Protein AF-0000000067715912 (afdb_homodimer)

Foldseek 3Di:
DKWADAAFLWIWDDDVQAIEIFFQAPLHDDDCPSYAYEFFFQDRSRDDLVNDDEPHAYEYAPRNCVVHPYHYHHDDAQDWDDGVVKIKHKHDFWAADLDPVDDIGTGIWIQIPQAEIRGGRDQDQDAAHQEYEAEDDDSRDHLVRVLVRCQRHNYQEYEYGNCNVDDPVSLVVSVVSVCVSCVVSNHHYDHHDHGDMDDD/DKWADAAFLWIWDDDVQAIEIFFQAPLHDDDCPSYAYEFFFQDRSRDDLVNDDEPHAYEYAPRNCVVHPYHYHHDDAQDWDDGVVKIKGKHDFWAADLDPVDDIGTGIWIQIPQAEIRGGRDQDQDAAHQEYEAEDDDSRDHLVRVLVNCQRHNYQEYEYGNCNVDDPVSLVVSVVSVCVSCVVSNHHYDHHDHGDMDDD

Sequence (400 aa):
MKITRHIHACVEISQGNDRIIIDPGTFGAPDLCGATILVTHNHADHVDPELLKPGMTIYAPRSVAHSIPVECHIVEHGRNFTVGSLSVEVLGSEHAMLTHSMPIAENVGYLINGRVLHPGDTFQPIKDVELALVPVNGPWVKMLDVEGYLKKFPPKRFIGIHDGIVNDRGLAINKKFLTHLGETYGSEYSPLEEGESLEIMKITRHIHACVEISQGNDRIIIDPGTFGAPDLCGATILVTHNHADHVDPELLKPGMTIYAPRSVAH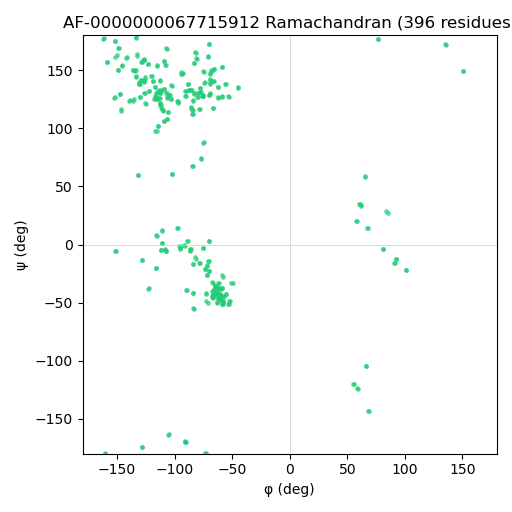SIPVECHIVEHGRNFTVGSLSVEVLGSEHAMLTHSMPIAENVGYLINGRVLHPGDTFQPIKDVELALVPVNGPWVKMLDVEGYLKKFPPKRFIGIHDGIVNDRGLAINKKFLTHLGETYGSEYSPLEEGESLEI

pLDDT: mean 98.17, std 1.0, range [90.75, 98.94]

Structure (mmCIF, N/CA/C/O backbone):
data_AF-0000000067715912-model_v1
#
loop_
_entity.id
_entity.type
_entity.pdbx_description
1 polymer 'Predicted Zn-dependent hydrolases of the beta-lactamase fold'
#
loop_
_atom_site.group_PDB
_atom_site.id
_atom_site.type_symbol
_atom_site.label_atom_id
_atom_site.label_alt_id
_atom_site.label_comp_id
_atom_site.label_asym_id
_atom_site.label_entity_id
_atom_site.label_seq_id
_atom_site.pdbx_PDB_ins_code
_atom_site.Cartn_x
_atom_site.Cartn_y
_atom_site.Cartn_z
_atom_site.occupancy
_atom_site.B_iso_or_equiv
_atom_site.auth_seq_id
_atom_site.auth_comp_id
_atom_site.auth_asym_id
_atom_site.auth_atom_id
_atom_site.pdbx_PDB_model_num
ATOM 1 N N . MET A 1 1 ? -13.578 -28.453 -6.496 1 97.31 1 MET A N 1
ATOM 2 C CA . MET A 1 1 ? -12.234 -27.906 -6.309 1 97.31 1 MET A CA 1
ATOM 3 C C . MET A 1 1 ? -12.188 -26.984 -5.094 1 97.31 1 MET A C 1
ATOM 5 O O . MET A 1 1 ? -13.102 -26.188 -4.867 1 97.31 1 MET A O 1
ATOM 9 N N . LYS A 1 2 ? -11.219 -27.172 -4.172 1 98.38 2 LYS A N 1
ATOM 10 C CA . LYS A 1 2 ? -11.086 -26.406 -2.934 1 98.38 2 LYS A CA 1
ATOM 11 C C . LYS A 1 2 ? -9.906 -25.453 -3.008 1 98.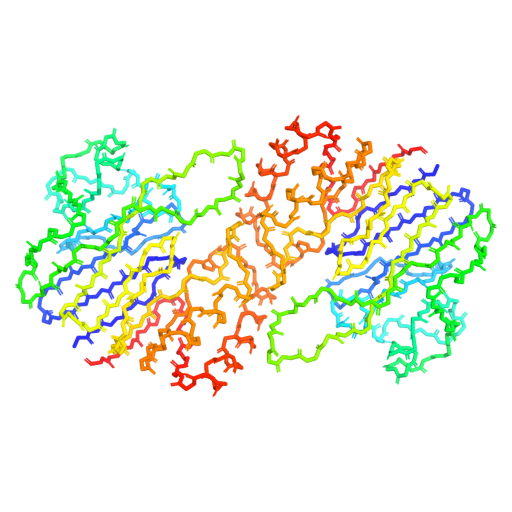38 2 LYS A C 1
ATOM 13 O O . LYS A 1 2 ? -8.805 -25.844 -3.398 1 98.38 2 LYS A O 1
ATOM 18 N N . ILE A 1 3 ? -10.18 -24.172 -2.646 1 98.75 3 ILE A N 1
ATOM 19 C CA . ILE A 1 3 ? -9.141 -23.156 -2.6 1 98.75 3 ILE A CA 1
ATOM 20 C C . ILE A 1 3 ? -8.906 -22.719 -1.151 1 98.75 3 ILE A C 1
ATOM 22 O O . ILE A 1 3 ? -9.836 -22.312 -0.457 1 98.75 3 ILE A O 1
ATOM 26 N N . THR A 1 4 ? -7.742 -22.859 -0.698 1 98.75 4 THR A N 1
ATOM 27 C CA . THR A 1 4 ? -7.367 -22.406 0.642 1 98.75 4 THR A CA 1
ATOM 28 C C . THR A 1 4 ? -6.383 -21.25 0.574 1 98.75 4 THR A C 1
ATOM 30 O O . THR A 1 4 ? -5.363 -21.328 -0.111 1 98.75 4 THR A O 1
ATOM 33 N N . ARG A 1 5 ? -6.738 -20.219 1.226 1 98.62 5 ARG A N 1
ATOM 34 C CA . ARG A 1 5 ? -5.836 -19.078 1.305 1 98.62 5 ARG A CA 1
ATOM 35 C C . ARG A 1 5 ? -4.82 -19.25 2.428 1 98.62 5 ARG A C 1
ATOM 37 O O . ARG A 1 5 ? -5.195 -19.516 3.576 1 98.62 5 ARG A O 1
ATOM 44 N N . HIS A 1 6 ? -3.604 -19.188 2.129 1 98.44 6 HIS A N 1
ATOM 45 C CA . HIS A 1 6 ? -2.537 -19.125 3.121 1 98.44 6 HIS A CA 1
ATOM 46 C C . HIS A 1 6 ? -1.952 -17.719 3.211 1 98.44 6 HIS A C 1
ATOM 48 O O . HIS A 1 6 ? -2.602 -16.75 2.824 1 98.44 6 HIS A O 1
ATOM 54 N N . ILE A 1 7 ? -0.869 -17.531 3.734 1 97.88 7 ILE A N 1
ATOM 55 C CA . ILE A 1 7 ? -0.374 -16.203 4.039 1 97.88 7 ILE A CA 1
ATOM 56 C C . ILE A 1 7 ? 0.079 -15.508 2.756 1 97.88 7 ILE A C 1
ATOM 58 O O . ILE A 1 7 ? 0.69 -16.141 1.889 1 97.88 7 ILE A O 1
ATOM 62 N N . HIS A 1 8 ? -0.244 -14.203 2.662 1 98.25 8 HIS A N 1
ATOM 63 C CA . HIS A 1 8 ? 0.285 -13.312 1.64 1 98.25 8 HIS A CA 1
ATOM 64 C C . HIS A 1 8 ? -0.204 -13.711 0.252 1 98.25 8 HIS A C 1
ATOM 66 O O . HIS A 1 8 ? -1.39 -13.57 -0.057 1 98.25 8 HIS A O 1
ATOM 72 N N . ALA A 1 9 ? 0.57 -14.32 -0.59 1 98.62 9 ALA A N 1
ATOM 73 C CA . ALA A 1 9 ? 0.165 -14.695 -1.942 1 98.62 9 ALA A CA 1
ATOM 74 C C . ALA A 1 9 ? 0.051 -16.219 -2.08 1 98.62 9 ALA A C 1
ATOM 76 O O . ALA A 1 9 ? -0.262 -16.719 -3.158 1 98.62 9 ALA A O 1
ATOM 77 N N . CYS A 1 10 ? 0.305 -16.922 -0.983 1 98.94 10 CYS A N 1
ATOM 78 C CA . CYS A 1 10 ? 0.326 -18.375 -1.018 1 98.94 10 CYS A CA 1
ATOM 79 C C . CYS A 1 10 ? -1.088 -18.938 -0.965 1 98.94 10 CYS A C 1
ATOM 81 O O . CYS A 1 10 ? -1.855 -18.625 -0.055 1 98.94 10 CYS A O 1
ATOM 83 N N . VAL A 1 11 ? -1.419 -19.781 -1.911 1 98.88 11 VAL A N 1
ATOM 84 C CA . VAL A 1 11 ? -2.732 -20.422 -1.975 1 98.88 11 VAL A CA 1
ATOM 85 C C . VAL A 1 11 ? -2.574 -21.906 -2.301 1 98.88 11 VAL A C 1
ATOM 87 O O . VAL A 1 11 ? -1.609 -22.297 -2.957 1 98.88 11 VAL A O 1
ATOM 90 N N . GLU A 1 12 ? -3.51 -22.672 -1.814 1 98.81 12 GLU A N 1
ATOM 91 C CA . GLU A 1 12 ? -3.59 -24.109 -2.088 1 98.81 12 GLU A CA 1
ATOM 92 C C . GLU A 1 12 ? -4.863 -24.453 -2.854 1 98.81 12 GLU A C 1
ATOM 94 O O . GLU A 1 12 ? -5.949 -23.984 -2.508 1 98.81 12 GLU A O 1
ATOM 99 N N . ILE A 1 13 ? -4.668 -25.125 -3.918 1 98.81 13 ILE A N 1
ATOM 100 C CA . ILE A 1 13 ? -5.785 -25.625 -4.719 1 98.81 13 ILE A CA 1
ATOM 101 C C . ILE A 1 13 ? -5.793 -27.156 -4.711 1 98.81 13 ILE A C 1
ATOM 103 O O . ILE A 1 13 ? -4.797 -27.781 -5.078 1 98.81 13 ILE A O 1
ATOM 107 N N . SER A 1 14 ? -6.883 -27.719 -4.355 1 98.12 14 SER A N 1
ATOM 108 C CA . SER A 1 14 ? -6.949 -29.172 -4.281 1 98.12 14 SER A CA 1
ATOM 109 C C . SER A 1 14 ? -8.219 -29.703 -4.945 1 98.12 14 SER A C 1
ATOM 111 O O . SER A 1 14 ? -9.25 -29.031 -4.941 1 98.12 14 SER A O 1
ATOM 113 N N . GLN A 1 15 ? -8.094 -30.781 -5.535 1 97.56 15 GLN A N 1
ATOM 114 C CA . GLN A 1 15 ? -9.164 -31.562 -6.141 1 97.56 15 GLN A CA 1
ATOM 115 C C . GLN A 1 15 ? -8.883 -33.062 -6.047 1 97.56 15 GLN A C 1
ATOM 117 O O . GLN A 1 15 ? -7.945 -33.562 -6.676 1 97.56 15 GLN A O 1
ATOM 122 N N . GLY A 1 16 ? -9.781 -33.844 -5.246 1 95.75 16 GLY A N 1
ATOM 123 C CA . GLY A 1 16 ? -9.438 -35.219 -4.945 1 95.75 16 GLY A CA 1
ATOM 124 C C . GLY A 1 16 ? -8.117 -35.375 -4.215 1 95.75 16 GLY A C 1
ATOM 125 O O . GLY A 1 16 ? -7.91 -34.719 -3.174 1 95.75 16 GLY A O 1
ATOM 126 N N . ASN A 1 17 ? -7.195 -36.156 -4.789 1 95.88 17 ASN A N 1
ATOM 127 C CA . ASN A 1 17 ? -5.895 -36.375 -4.164 1 95.88 17 ASN A CA 1
ATOM 128 C C . ASN A 1 17 ? -4.84 -35.438 -4.715 1 95.88 17 ASN A C 1
ATOM 130 O O . ASN A 1 17 ? -3.697 -35.438 -4.254 1 95.88 17 ASN A O 1
ATOM 134 N N . ASP A 1 18 ? -5.254 -34.625 -5.66 1 97.94 18 ASP A N 1
ATOM 135 C CA . ASP A 1 18 ? -4.316 -33.688 -6.289 1 97.94 18 ASP A CA 1
ATOM 136 C C . ASP A 1 18 ? -4.23 -32.375 -5.508 1 97.94 18 ASP A C 1
ATOM 138 O O . ASP A 1 18 ? -5.25 -31.844 -5.078 1 97.94 18 ASP A O 1
ATOM 142 N N . ARG A 1 19 ? -2.971 -31.953 -5.289 1 97.94 19 ARG A N 1
ATOM 143 C CA . ARG A 1 19 ? -2.717 -30.766 -4.477 1 97.94 19 ARG A CA 1
ATOM 144 C C . ARG A 1 19 ? -1.667 -29.875 -5.129 1 97.94 19 ARG A C 1
ATOM 146 O O . ARG A 1 19 ? -0.572 -30.344 -5.461 1 97.94 19 ARG A O 1
ATOM 153 N N . ILE A 1 20 ? -2.053 -28.625 -5.355 1 98.88 20 ILE A N 1
ATOM 154 C CA . ILE A 1 20 ? -1.137 -27.594 -5.852 1 98.88 20 ILE A CA 1
ATOM 155 C C . ILE A 1 20 ? -0.958 -26.516 -4.797 1 98.88 20 ILE A C 1
ATOM 157 O O . ILE A 1 20 ? -1.929 -26.078 -4.176 1 98.88 20 ILE A O 1
ATOM 161 N N . ILE A 1 21 ? 0.228 -26.125 -4.488 1 98.94 21 ILE A N 1
ATOM 162 C CA . ILE A 1 21 ? 0.523 -24.953 -3.67 1 98.94 21 ILE A CA 1
ATOM 163 C C . ILE A 1 21 ? 1.272 -23.906 -4.504 1 98.94 21 ILE A C 1
ATOM 165 O O . ILE A 1 21 ? 2.279 -24.234 -5.141 1 98.94 21 ILE A O 1
ATOM 169 N N . ILE A 1 22 ? 0.747 -22.719 -4.547 1 98.94 22 ILE A N 1
ATOM 170 C CA . ILE A 1 22 ? 1.332 -21.641 -5.336 1 98.94 22 ILE A CA 1
ATOM 171 C C . ILE A 1 22 ? 2.01 -20.625 -4.406 1 98.94 22 ILE A C 1
ATOM 173 O O . ILE A 1 22 ? 1.408 -20.172 -3.43 1 98.94 22 ILE A O 1
ATOM 177 N N . ASP A 1 23 ? 3.211 -20.328 -4.621 1 98.88 23 ASP A N 1
ATOM 178 C CA . ASP A 1 23 ? 3.977 -19.234 -4.043 1 98.88 23 ASP A CA 1
ATOM 179 C C . ASP A 1 23 ? 4.164 -19.422 -2.541 1 98.88 23 ASP A C 1
ATOM 181 O O . ASP A 1 23 ? 3.834 -18.547 -1.748 1 98.88 23 ASP A O 1
ATOM 185 N N . PRO A 1 24 ? 4.785 -20.531 -2.162 1 98.81 24 PRO A N 1
ATOM 186 C CA . PRO A 1 24 ? 5.191 -20.688 -0.762 1 98.81 24 PRO A CA 1
ATOM 187 C C . PRO A 1 24 ? 6.422 -19.859 -0.413 1 98.81 24 PRO A C 1
ATOM 189 O O . PRO A 1 24 ? 7.539 -20.375 -0.41 1 98.81 24 PRO A O 1
ATOM 192 N N . GLY A 1 25 ? 6.215 -18.625 -0.037 1 98.62 25 GLY A N 1
ATOM 193 C CA . GLY A 1 25 ? 7.277 -17.656 0.197 1 98.62 25 GLY A CA 1
ATOM 194 C C . GLY A 1 25 ? 7.773 -17.656 1.631 1 98.62 25 GLY A C 1
ATOM 195 O O . GLY A 1 25 ? 7.375 -18.5 2.434 1 98.62 25 GLY A O 1
ATOM 196 N N . THR A 1 26 ? 8.586 -16.672 1.962 1 98.5 26 THR A N 1
ATOM 197 C CA . THR A 1 26 ? 9.305 -16.609 3.23 1 98.5 26 THR A CA 1
ATOM 198 C C . THR A 1 26 ? 8.383 -16.141 4.352 1 98.5 26 THR A C 1
ATOM 200 O O . THR A 1 26 ? 8.719 -16.266 5.531 1 98.5 26 THR A O 1
ATOM 203 N N . PHE A 1 27 ? 7.203 -15.555 4.004 1 98.25 27 PHE A N 1
ATOM 204 C CA . PHE A 1 27 ? 6.312 -15.055 5.047 1 98.25 27 PHE A CA 1
ATOM 205 C C . PHE A 1 27 ? 5.621 -16.203 5.762 1 98.25 27 PHE A C 1
ATOM 207 O O . PHE A 1 27 ? 5.074 -16.031 6.855 1 98.25 27 PHE A O 1
ATOM 214 N N . GLY A 1 28 ? 5.562 -17.328 5.113 1 97.12 28 GLY A N 1
ATOM 215 C CA . GLY A 1 28 ? 4.898 -18.516 5.648 1 97.12 28 GLY A CA 1
ATOM 216 C C . GLY A 1 28 ? 4.328 -19.406 4.566 1 97.12 28 GLY A C 1
ATOM 217 O O . GLY A 1 28 ? 3.9 -18.938 3.516 1 97.12 28 GLY A O 1
ATOM 218 N N . ALA A 1 29 ? 4.328 -20.656 4.891 1 97.94 29 ALA A N 1
ATOM 219 C CA . ALA A 1 29 ? 3.811 -21.656 3.971 1 97.94 29 ALA A CA 1
ATOM 220 C C . ALA A 1 29 ? 3.205 -22.844 4.73 1 97.94 29 ALA A C 1
ATOM 222 O O . ALA A 1 29 ? 3.592 -23.109 5.871 1 97.94 29 ALA A O 1
ATOM 223 N N . PRO A 1 30 ? 2.219 -23.438 4.086 1 98.31 30 PRO A N 1
ATOM 224 C CA . PRO A 1 30 ? 1.732 -24.688 4.68 1 98.31 30 PRO A CA 1
ATOM 225 C C . PRO A 1 30 ? 2.707 -25.859 4.496 1 98.31 30 PRO A C 1
ATOM 227 O O . PRO A 1 30 ? 3.82 -25.656 3.998 1 98.31 30 PRO A O 1
ATOM 230 N N . ASP A 1 31 ? 2.25 -27.031 5.031 1 98.12 31 ASP A N 1
ATOM 231 C CA . ASP A 1 31 ? 3.008 -28.234 4.734 1 98.12 31 ASP A CA 1
ATOM 232 C C . ASP A 1 31 ? 3.008 -28.531 3.238 1 98.12 31 ASP A C 1
ATOM 234 O O . ASP A 1 31 ? 1.947 -28.672 2.629 1 98.12 31 ASP A O 1
ATOM 238 N N . LEU A 1 32 ? 4.176 -28.703 2.645 1 98.5 32 LEU A N 1
ATOM 239 C CA . LEU A 1 32 ? 4.312 -28.828 1.197 1 98.5 32 LEU A CA 1
ATOM 240 C C . LEU A 1 32 ? 4.34 -30.281 0.778 1 98.5 32 LEU A C 1
ATOM 242 O O . LEU A 1 32 ? 4.367 -30.594 -0.416 1 98.5 32 LEU A O 1
ATOM 246 N N . CYS A 1 33 ? 4.312 -31.156 1.724 1 96.81 33 CYS A N 1
ATOM 247 C CA . CYS A 1 33 ? 4.469 -32.594 1.435 1 96.81 33 CYS A CA 1
ATOM 248 C C . CYS A 1 33 ? 3.381 -33.062 0.487 1 96.81 33 CYS A C 1
ATOM 250 O O . CYS A 1 33 ? 2.193 -32.875 0.742 1 96.81 33 CYS A O 1
ATOM 252 N N . GLY A 1 34 ? 3.805 -33.719 -0.611 1 96.44 34 GLY A N 1
ATOM 253 C CA . GLY A 1 34 ? 2.871 -34.344 -1.533 1 96.44 34 GLY A CA 1
ATOM 254 C C . GLY A 1 34 ? 2.252 -33.344 -2.514 1 96.44 34 GLY A C 1
ATOM 255 O O . GLY A 1 34 ? 1.511 -33.75 -3.414 1 96.44 34 GLY A O 1
ATOM 256 N N . ALA A 1 35 ? 2.555 -32.125 -2.369 1 98.62 35 ALA A N 1
ATOM 257 C CA . ALA A 1 35 ? 1.97 -31.109 -3.256 1 98.62 35 ALA A CA 1
ATOM 258 C C . ALA A 1 35 ? 2.891 -30.812 -4.438 1 98.62 35 ALA A C 1
ATOM 260 O O . ALA A 1 35 ? 4.113 -30.953 -4.328 1 98.62 35 ALA A O 1
ATOM 261 N N . THR A 1 36 ? 2.299 -30.516 -5.578 1 98.88 36 THR A N 1
ATOM 262 C CA . THR A 1 36 ? 3.029 -29.844 -6.656 1 98.88 36 THR A CA 1
ATOM 263 C C . THR A 1 36 ? 3.145 -28.359 -6.395 1 98.88 36 THR A C 1
ATOM 265 O O . THR A 1 36 ? 2.152 -27.688 -6.07 1 98.88 36 THR A O 1
ATOM 268 N N . ILE A 1 37 ? 4.332 -27.828 -6.508 1 98.88 37 ILE A N 1
ATOM 269 C CA . ILE A 1 37 ? 4.598 -26.438 -6.156 1 98.88 37 ILE A CA 1
ATOM 270 C C . ILE A 1 37 ? 4.715 -25.594 -7.426 1 98.88 37 ILE A C 1
ATOM 272 O O . ILE A 1 37 ? 5.441 -25.953 -8.352 1 98.88 37 ILE A O 1
ATOM 276 N N . LEU A 1 38 ? 3.941 -24.547 -7.523 1 98.94 38 LEU A N 1
ATOM 277 C CA . LEU A 1 38 ? 4.066 -23.547 -8.578 1 98.94 38 LEU A CA 1
ATOM 278 C C . LEU A 1 38 ? 4.594 -22.234 -8.023 1 98.94 38 LEU A C 1
ATOM 280 O O . LEU A 1 38 ? 4.133 -21.766 -6.973 1 98.94 38 LEU A O 1
ATOM 284 N N . VAL A 1 39 ? 5.566 -21.609 -8.68 1 98.94 39 VAL A N 1
ATOM 285 C CA . VAL A 1 39 ? 6.125 -20.328 -8.266 1 98.94 39 VAL A CA 1
ATOM 286 C C . VAL A 1 39 ? 5.969 -19.312 -9.391 1 98.94 39 VAL A C 1
ATOM 288 O O . VAL A 1 39 ? 6.285 -19.594 -10.547 1 98.94 39 VAL A O 1
ATOM 291 N N . THR A 1 40 ? 5.496 -18.172 -9.047 1 98.94 40 THR A N 1
ATOM 292 C CA . THR A 1 40 ? 5.18 -17.156 -10.055 1 98.94 40 THR A CA 1
ATOM 293 C C . THR A 1 40 ? 6.426 -16.359 -10.43 1 98.94 40 THR A C 1
ATOM 295 O O . THR A 1 40 ? 6.613 -16.016 -11.602 1 98.94 40 THR A O 1
ATOM 298 N N . HIS A 1 41 ? 7.242 -16 -9.438 1 98.88 41 HIS A N 1
ATOM 299 C CA . HIS A 1 41 ? 8.453 -15.242 -9.688 1 98.88 41 HIS A CA 1
ATOM 300 C C . HIS A 1 41 ? 9.422 -15.336 -8.516 1 98.88 41 HIS A C 1
ATOM 302 O O . HIS A 1 41 ? 9.094 -15.93 -7.484 1 98.88 41 HIS A O 1
ATOM 308 N N . ASN A 1 42 ? 10.594 -14.75 -8.586 1 98.38 42 ASN A N 1
ATOM 309 C CA . ASN A 1 42 ? 11.695 -15.133 -7.711 1 98.38 42 ASN A CA 1
ATOM 310 C C . ASN A 1 42 ? 11.805 -14.188 -6.512 1 98.38 42 ASN A C 1
ATOM 312 O O . ASN A 1 42 ? 12.805 -14.211 -5.793 1 98.38 42 ASN A O 1
ATOM 316 N N . HIS A 1 43 ? 10.805 -13.344 -6.215 1 98.31 43 HIS A N 1
ATOM 317 C CA . HIS A 1 43 ? 10.852 -12.539 -5 1 98.31 43 HIS A CA 1
ATOM 318 C C . HIS A 1 43 ? 10.695 -13.414 -3.758 1 98.31 43 HIS A C 1
ATOM 320 O O . HIS A 1 43 ? 9.93 -14.375 -3.76 1 98.31 43 HIS A O 1
ATOM 326 N N . ALA A 1 44 ? 11.328 -13.023 -2.703 1 98.12 44 ALA A N 1
ATOM 327 C CA . ALA A 1 44 ? 11.414 -13.82 -1.479 1 98.12 44 ALA A CA 1
ATOM 328 C C . ALA A 1 44 ? 10.031 -14.055 -0.881 1 98.12 44 ALA A C 1
ATOM 330 O O . ALA A 1 44 ? 9.781 -15.102 -0.277 1 98.12 44 ALA A O 1
ATOM 331 N N . ASP A 1 45 ? 9.156 -13.078 -1.053 1 98.56 45 ASP A N 1
ATOM 332 C CA . ASP A 1 45 ? 7.824 -13.234 -0.487 1 98.56 45 ASP A CA 1
ATOM 333 C C . ASP A 1 45 ? 6.988 -14.211 -1.31 1 98.56 45 ASP A C 1
ATOM 335 O O . ASP A 1 45 ? 5.898 -14.609 -0.89 1 98.56 45 ASP A O 1
ATOM 339 N N . HIS A 1 46 ? 7.508 -14.734 -2.428 1 98.81 46 HIS A N 1
ATOM 340 C CA . HIS A 1 46 ? 6.77 -15.672 -3.262 1 98.81 46 HIS A CA 1
ATOM 341 C C . HIS A 1 46 ? 7.457 -17.031 -3.301 1 98.81 46 HIS A C 1
ATOM 343 O O . HIS A 1 46 ? 6.832 -18.047 -3.639 1 98.81 46 HIS A O 1
ATOM 349 N N . VAL A 1 47 ? 8.703 -17.078 -2.984 1 98.75 47 VAL A N 1
ATOM 350 C CA . VAL A 1 47 ? 9.406 -18.359 -2.967 1 98.75 47 VAL A CA 1
ATOM 351 C C . VAL A 1 47 ? 10.477 -18.344 -1.882 1 98.75 47 VAL A C 1
ATOM 353 O O . VAL A 1 47 ? 11.281 -17.406 -1.803 1 98.75 47 VAL A O 1
ATOM 356 N N . ASP A 1 48 ? 10.477 -19.344 -1.062 1 98.56 48 ASP A N 1
ATOM 357 C CA . ASP A 1 48 ? 11.523 -19.578 -0.07 1 98.56 48 ASP A CA 1
ATOM 358 C C . ASP A 1 48 ? 12.375 -20.797 -0.45 1 98.56 48 ASP A C 1
ATOM 360 O O . ASP A 1 48 ? 11.945 -21.938 -0.275 1 98.56 48 ASP A O 1
ATOM 364 N N . PRO A 1 49 ? 13.539 -20.547 -0.886 1 98.19 49 PRO A N 1
ATOM 365 C CA . PRO A 1 49 ? 14.383 -21.656 -1.317 1 98.19 49 PRO A CA 1
ATOM 366 C C . PRO A 1 49 ? 14.609 -22.688 -0.211 1 98.19 49 PRO A C 1
ATOM 368 O O . PRO A 1 49 ? 14.812 -23.875 -0.495 1 98.19 49 PRO A O 1
ATOM 371 N N . GLU A 1 50 ? 14.555 -22.281 0.979 1 97.94 50 GLU A N 1
ATOM 372 C CA . GLU A 1 50 ? 14.859 -23.156 2.1 1 97.94 50 GLU A CA 1
ATOM 373 C C . GLU A 1 50 ? 13.773 -24.219 2.273 1 97.94 50 GLU A C 1
ATOM 375 O O . GLU A 1 50 ? 14.008 -25.266 2.902 1 97.94 50 GLU A O 1
ATOM 380 N N . LEU A 1 51 ? 12.586 -23.969 1.787 1 98.19 51 LEU A N 1
ATOM 381 C CA . LEU A 1 51 ? 11.461 -24.891 1.925 1 98.19 51 LEU A CA 1
ATOM 382 C C . LEU A 1 51 ? 11.5 -25.953 0.839 1 98.19 51 LEU A C 1
ATOM 384 O O . LEU A 1 51 ? 10.805 -26.969 0.93 1 98.19 51 LEU A O 1
ATOM 388 N N . LEU A 1 52 ? 12.242 -25.75 -0.217 1 98.31 52 LEU A N 1
ATOM 389 C CA . LEU A 1 52 ? 12.25 -26.609 -1.388 1 98.31 52 LEU A CA 1
ATOM 390 C C . LEU A 1 52 ? 13.312 -27.703 -1.248 1 98.31 52 LEU A C 1
ATOM 392 O O . LEU A 1 52 ? 14.477 -27.406 -0.977 1 98.31 52 LEU A O 1
ATOM 396 N N . LYS A 1 53 ? 12.867 -28.906 -1.438 1 97.19 53 LYS A N 1
ATOM 397 C CA . LYS A 1 53 ? 13.742 -30.062 -1.24 1 97.19 53 LYS A CA 1
ATOM 398 C C . LYS A 1 53 ? 13.82 -30.922 -2.5 1 97.19 53 LYS A C 1
ATOM 400 O O . LYS A 1 53 ? 12.875 -30.938 -3.299 1 97.19 53 LYS A O 1
ATOM 405 N N . PRO A 1 54 ? 14.953 -31.672 -2.59 1 96.62 54 PRO A N 1
ATOM 406 C CA . PRO A 1 54 ? 15.047 -32.594 -3.717 1 96.62 54 PRO A CA 1
ATOM 407 C C . PRO A 1 54 ? 13.867 -33.562 -3.771 1 96.62 54 PRO A C 1
ATOM 409 O O . PRO A 1 54 ? 13.406 -34.062 -2.732 1 96.62 54 PRO A O 1
ATOM 412 N N . GLY A 1 55 ? 13.375 -33.781 -4.941 1 96.31 55 GLY A N 1
ATOM 413 C CA . GLY A 1 55 ? 12.289 -34.75 -5.109 1 96.31 55 GLY A CA 1
ATOM 414 C C . GLY A 1 55 ? 10.93 -34.062 -5.238 1 96.31 55 GLY A C 1
ATOM 415 O O . GLY A 1 55 ? 9.977 -34.688 -5.727 1 96.31 55 GLY A O 1
ATOM 416 N N . MET A 1 56 ? 10.836 -32.844 -4.762 1 97.94 56 MET A N 1
ATOM 417 C CA . MET A 1 56 ? 9.586 -32.094 -4.926 1 97.94 56 MET A CA 1
ATOM 418 C C . MET A 1 56 ? 9.328 -31.781 -6.395 1 97.94 56 MET A C 1
ATOM 420 O O . MET A 1 56 ? 10.266 -31.531 -7.152 1 97.94 56 MET A O 1
ATOM 424 N N . THR A 1 57 ? 8.078 -31.875 -6.766 1 98.5 57 THR A N 1
ATOM 425 C CA . THR A 1 57 ? 7.688 -31.438 -8.102 1 98.5 57 THR A CA 1
ATOM 426 C C . THR A 1 57 ? 7.418 -29.938 -8.117 1 98.5 57 THR A C 1
ATOM 428 O O . THR A 1 57 ? 6.445 -29.469 -7.527 1 98.5 57 THR A O 1
ATOM 431 N N . ILE A 1 58 ? 8.273 -29.203 -8.805 1 98.75 58 ILE A N 1
ATOM 432 C CA . ILE A 1 58 ? 8.227 -27.75 -8.797 1 98.75 58 ILE A CA 1
ATOM 433 C C . ILE A 1 58 ? 8.156 -27.234 -10.234 1 98.75 58 ILE A C 1
ATOM 435 O O . ILE A 1 58 ? 8.891 -27.703 -11.109 1 98.75 58 ILE A O 1
ATOM 439 N N . TYR A 1 59 ? 7.246 -26.344 -10.547 1 98.94 59 TYR A N 1
ATOM 440 C CA . TYR A 1 59 ? 7.176 -25.578 -11.789 1 98.94 59 TYR A CA 1
ATOM 441 C C . TYR A 1 59 ? 7.434 -24.094 -11.539 1 98.94 59 TYR A C 1
ATOM 443 O O . TYR A 1 59 ? 6.844 -23.5 -10.633 1 98.94 59 TYR A O 1
ATOM 451 N N . ALA A 1 60 ? 8.32 -23.516 -12.305 1 98.81 60 ALA A N 1
ATOM 452 C CA . ALA A 1 60 ? 8.68 -22.125 -12.078 1 98.81 60 ALA A CA 1
ATOM 453 C C . ALA A 1 60 ? 9.297 -21.5 -13.328 1 98.81 60 ALA A C 1
ATOM 455 O O . ALA A 1 60 ? 9.797 -22.219 -14.195 1 98.81 60 ALA A O 1
ATOM 456 N N . PRO A 1 61 ? 9.242 -20.156 -13.445 1 98.81 61 PRO A N 1
ATOM 457 C CA . PRO A 1 61 ? 9.938 -19.516 -14.562 1 98.81 61 PRO A CA 1
ATOM 458 C C . PRO A 1 61 ? 11.461 -19.578 -14.43 1 98.81 61 PRO A C 1
ATOM 460 O O . PRO A 1 61 ? 11.969 -20 -13.383 1 98.81 61 PRO A O 1
ATOM 463 N N . ARG A 1 62 ? 12.07 -19.156 -15.484 1 98.56 62 ARG A N 1
ATOM 464 C CA . ARG A 1 62 ? 13.516 -19.312 -15.609 1 98.56 62 ARG A CA 1
ATOM 465 C C . ARG A 1 62 ? 14.25 -18.578 -14.492 1 98.56 62 ARG A C 1
ATOM 467 O O . ARG A 1 62 ? 15.211 -19.109 -13.922 1 98.56 62 ARG A O 1
ATOM 474 N N . SER A 1 63 ? 13.828 -17.391 -14.164 1 98.25 63 SER A N 1
ATOM 475 C CA . SER A 1 63 ? 14.492 -16.594 -13.133 1 98.25 63 SER A CA 1
ATOM 476 C C . SER A 1 63 ? 14.469 -17.312 -11.789 1 98.25 63 SER A C 1
ATOM 478 O O . SER A 1 63 ? 15.438 -17.25 -11.031 1 98.25 63 SER A O 1
ATOM 480 N N . VAL A 1 64 ? 13.375 -17.984 -11.523 1 98.5 64 VAL A N 1
ATOM 481 C CA . VAL A 1 64 ? 13.258 -18.719 -10.273 1 98.5 64 VAL A CA 1
ATOM 482 C C . VAL A 1 64 ? 14.148 -19.969 -10.328 1 98.5 64 VAL A C 1
ATOM 484 O O . VAL A 1 64 ? 14.891 -20.25 -9.375 1 98.5 64 VAL A O 1
ATOM 487 N N . ALA A 1 65 ? 14.031 -20.703 -11.398 1 98 65 ALA A N 1
ATOM 488 C CA . ALA A 1 65 ? 14.805 -21.938 -11.562 1 98 65 ALA A CA 1
ATOM 489 C C . ALA A 1 65 ? 16.281 -21.688 -11.297 1 98 65 ALA A C 1
ATOM 491 O O . ALA A 1 65 ? 16.969 -22.547 -10.719 1 98 65 ALA A O 1
ATOM 492 N N . HIS A 1 66 ? 16.719 -20.516 -11.633 1 96.62 66 HIS A N 1
ATOM 493 C CA . HIS A 1 66 ? 18.141 -20.188 -11.5 1 96.62 66 HIS A CA 1
ATOM 494 C C . HIS A 1 66 ? 18.469 -19.781 -10.07 1 96.62 66 HIS A C 1
ATOM 496 O O . HIS A 1 66 ? 19.641 -19.719 -9.695 1 96.62 66 HIS A O 1
ATOM 502 N N . SER A 1 67 ? 17.469 -19.578 -9.305 1 95.94 67 SER A N 1
ATOM 503 C CA . SER A 1 67 ? 17.719 -19 -7.984 1 95.94 67 SER A CA 1
ATOM 504 C C . SER A 1 67 ? 17.422 -20.016 -6.875 1 95.94 67 SER A C 1
ATOM 506 O O . SER A 1 67 ? 17.625 -19.719 -5.695 1 95.94 67 SER A O 1
ATOM 508 N N . ILE A 1 68 ? 16.922 -21.188 -7.195 1 97.19 68 ILE A N 1
ATOM 509 C CA . ILE A 1 68 ? 16.578 -22.172 -6.176 1 97.19 68 ILE A CA 1
ATOM 510 C C . ILE A 1 68 ? 17.578 -23.328 -6.227 1 97.19 68 ILE A C 1
ATOM 512 O O . ILE A 1 68 ? 18.172 -23.594 -7.27 1 97.19 68 ILE A O 1
ATOM 516 N N . PRO A 1 69 ? 17.734 -24.109 -5.121 1 95.81 69 PRO A N 1
ATOM 517 C CA . PRO A 1 69 ? 18.781 -25.109 -4.992 1 95.81 69 PRO A CA 1
ATOM 518 C C . PRO A 1 69 ? 18.359 -26.484 -5.523 1 95.81 69 PRO A C 1
ATOM 520 O O . PRO A 1 69 ? 19.078 -27.469 -5.336 1 95.81 69 PRO A O 1
ATOM 523 N N . VAL A 1 70 ? 17.203 -26.609 -6.066 1 97.56 70 VAL A N 1
ATOM 524 C CA . VAL A 1 70 ? 16.672 -27.891 -6.512 1 97.56 70 VAL A CA 1
ATOM 525 C C . VAL A 1 70 ? 16.219 -27.781 -7.969 1 97.56 70 VAL A C 1
ATOM 527 O O . VAL A 1 70 ? 16.016 -26.688 -8.484 1 97.56 70 VAL A O 1
ATOM 530 N N . GLU A 1 71 ? 16.141 -28.938 -8.617 1 96.44 71 GLU A N 1
ATOM 531 C CA . GLU A 1 71 ? 15.648 -28.969 -9.992 1 96.44 71 GLU A CA 1
ATOM 532 C C . GLU A 1 71 ? 14.164 -28.656 -10.055 1 96.44 71 GLU A C 1
ATOM 534 O O . GLU A 1 71 ? 13.406 -29.016 -9.156 1 96.44 71 GLU A O 1
ATOM 539 N N . CYS A 1 72 ? 13.789 -27.922 -11.062 1 97.31 72 CYS A N 1
ATOM 540 C CA . CYS A 1 72 ? 12.375 -27.641 -11.281 1 97.31 72 CYS A CA 1
ATOM 541 C C . CYS A 1 72 ? 12.039 -27.656 -12.766 1 97.31 72 CYS A C 1
ATOM 543 O O . CYS A 1 72 ? 12.938 -27.656 -13.609 1 97.31 72 CYS A O 1
ATOM 545 N N . HIS A 1 73 ? 10.805 -27.797 -13.109 1 98.56 73 HIS A N 1
ATOM 546 C CA . HIS A 1 73 ? 10.305 -27.641 -14.469 1 98.56 73 HIS A CA 1
ATOM 547 C C . HIS A 1 73 ? 10.156 -26.156 -14.836 1 98.56 73 HIS A C 1
ATOM 549 O O . HIS A 1 73 ? 9.336 -25.453 -14.25 1 98.56 73 HIS A O 1
ATOM 555 N N . ILE A 1 74 ? 10.938 -25.75 -15.828 1 98.75 74 ILE A N 1
ATOM 556 C CA . ILE A 1 74 ? 10.867 -24.359 -16.25 1 98.75 74 ILE A CA 1
ATOM 557 C C . ILE A 1 74 ? 9.625 -24.125 -17.109 1 98.75 74 ILE A C 1
ATOM 559 O O . ILE A 1 74 ? 9.352 -24.906 -18.031 1 98.75 74 ILE A O 1
ATOM 563 N N . VAL A 1 75 ? 8.891 -23.109 -16.797 1 98.81 75 VAL A N 1
ATOM 564 C CA . VAL A 1 75 ? 7.684 -22.828 -17.547 1 98.81 75 VAL A CA 1
ATOM 565 C C . VAL A 1 75 ? 7.715 -21.375 -18.047 1 98.81 75 VAL A C 1
ATOM 567 O O . VAL A 1 75 ? 8.438 -20.547 -17.5 1 98.81 75 VAL A O 1
ATOM 570 N N . GLU A 1 76 ? 6.934 -21.078 -19.094 1 98.62 76 GLU A N 1
ATOM 571 C CA . GLU A 1 76 ? 6.758 -19.766 -19.688 1 98.62 76 GLU A CA 1
ATOM 572 C C . GLU A 1 76 ? 5.355 -19.609 -20.266 1 98.62 76 GLU A C 1
ATOM 574 O O . GLU A 1 76 ? 4.602 -20.578 -20.359 1 98.62 76 GLU A O 1
ATOM 579 N N . HIS A 1 77 ? 5.086 -18.406 -20.594 1 98.69 77 HIS A N 1
ATOM 580 C CA . HIS A 1 77 ? 3.779 -18.125 -21.188 1 98.69 77 HIS A CA 1
ATOM 581 C C . HIS A 1 77 ? 3.432 -19.156 -22.25 1 98.69 77 HIS A C 1
ATOM 583 O O . HIS A 1 77 ? 4.266 -19.5 -23.109 1 98.69 77 HIS A O 1
ATOM 589 N N . GLY A 1 78 ? 2.207 -19.609 -22.188 1 98.12 78 GLY A N 1
ATOM 590 C CA . GLY A 1 78 ? 1.71 -20.5 -23.219 1 98.12 78 GLY A CA 1
ATOM 591 C C . GLY A 1 78 ? 1.944 -21.969 -22.906 1 98.12 78 GLY A C 1
ATOM 592 O O . GLY A 1 78 ? 1.364 -22.844 -23.547 1 98.12 78 GLY A O 1
ATOM 593 N N . ARG A 1 79 ? 2.82 -22.25 -21.953 1 97.25 79 ARG A N 1
ATOM 594 C CA . ARG A 1 79 ? 3.031 -23.641 -21.531 1 97.25 79 ARG A CA 1
ATOM 595 C C . ARG A 1 79 ? 1.81 -24.172 -20.797 1 97.25 79 ARG A C 1
ATOM 597 O O . ARG A 1 79 ? 1.255 -23.5 -19.922 1 97.25 79 ARG A O 1
ATOM 604 N N . ASN A 1 80 ? 1.391 -25.344 -21.234 1 97.94 80 ASN A N 1
ATOM 605 C CA . ASN A 1 80 ? 0.31 -26.062 -20.547 1 97.94 80 ASN A CA 1
ATOM 606 C C . ASN A 1 80 ? 0.774 -27.406 -20.016 1 97.94 80 ASN A C 1
ATOM 608 O O . ASN A 1 80 ? 1.546 -28.109 -20.672 1 97.94 80 ASN A O 1
ATOM 612 N N . PHE A 1 81 ? 0.324 -27.781 -18.812 1 98.62 81 PHE A N 1
ATOM 613 C CA . PHE A 1 81 ? 0.621 -29.078 -18.219 1 98.62 81 PHE A CA 1
ATOM 614 C C . PHE A 1 81 ? -0.487 -29.5 -17.266 1 98.62 81 PHE A C 1
ATOM 616 O O . PHE A 1 81 ? -1.459 -28.766 -17.062 1 98.62 81 PHE A O 1
ATOM 623 N N . THR A 1 82 ? -0.367 -30.719 -16.75 1 98.5 82 THR A N 1
ATOM 624 C CA . THR A 1 82 ? -1.385 -31.234 -15.844 1 98.5 82 THR A CA 1
ATOM 625 C C . THR A 1 82 ? -0.756 -31.703 -14.531 1 98.5 82 THR A C 1
ATOM 627 O O . THR A 1 82 ? 0.399 -32.125 -14.508 1 98.5 82 THR A O 1
ATOM 630 N N . VAL A 1 83 ? -1.436 -31.5 -13.469 1 98.25 83 VAL A N 1
ATOM 631 C CA . VAL A 1 83 ? -1.18 -32.094 -12.164 1 98.25 83 VAL A CA 1
ATOM 632 C C . VAL A 1 83 ? -2.352 -32.969 -11.758 1 98.25 83 VAL A C 1
ATOM 634 O O . VAL A 1 83 ? -3.332 -32.5 -11.18 1 98.25 83 VAL A O 1
ATOM 637 N N . GLY A 1 84 ? -2.145 -34.219 -12.016 1 97.62 84 GLY A N 1
ATOM 638 C CA . GLY A 1 84 ? -3.291 -35.094 -11.852 1 97.62 84 GLY A CA 1
ATOM 639 C C . GLY A 1 84 ? -4.496 -34.656 -12.656 1 97.62 84 GLY A C 1
ATOM 640 O O . GLY A 1 84 ? -4.406 -34.5 -13.875 1 97.62 84 GLY A O 1
ATOM 641 N N . SER A 1 85 ? -5.578 -34.375 -12.031 1 97.19 85 SER A N 1
ATOM 642 C CA . SER A 1 85 ? -6.836 -34 -12.672 1 97.19 85 SER A CA 1
ATOM 643 C C . SER A 1 85 ? -6.879 -32.5 -12.938 1 97.19 85 SER A C 1
ATOM 645 O O . SER A 1 85 ? -7.848 -31.984 -13.516 1 97.19 85 SER A O 1
ATOM 647 N N . LEU A 1 86 ? -5.879 -31.75 -12.516 1 98.62 86 LEU A N 1
ATOM 648 C CA . LEU A 1 86 ? -5.859 -30.297 -12.648 1 98.62 86 LEU A CA 1
ATOM 649 C C . LEU A 1 86 ? -5.062 -29.875 -13.875 1 98.62 86 LEU A C 1
ATOM 651 O O . LEU A 1 86 ? -3.895 -30.25 -14.016 1 98.62 86 LEU A O 1
ATOM 655 N N . SER A 1 87 ? -5.73 -29.125 -14.734 1 98.69 87 SER A N 1
ATOM 656 C CA . SER A 1 87 ? -5.027 -28.516 -15.859 1 98.69 87 SER A CA 1
ATOM 657 C C . SER A 1 87 ? -4.461 -27.156 -15.484 1 98.69 87 SER A C 1
ATOM 659 O O . SER A 1 87 ? -5.109 -26.375 -14.781 1 98.69 87 SER A O 1
ATOM 661 N N . VAL A 1 88 ? -3.209 -26.859 -15.922 1 98.88 88 VAL A N 1
ATOM 662 C CA . VAL A 1 88 ? -2.545 -25.594 -15.602 1 98.88 88 VAL A CA 1
ATOM 663 C C . VAL A 1 88 ? -2.096 -24.906 -16.875 1 98.88 88 VAL A C 1
ATOM 665 O O . VAL A 1 88 ? -1.396 -25.5 -17.703 1 98.88 88 VAL A O 1
ATOM 668 N N . GLU A 1 89 ? -2.58 -23.719 -17.062 1 98.81 89 GLU A N 1
ATOM 669 C CA . GLU A 1 89 ? -2.094 -22.844 -18.125 1 98.81 89 GLU A CA 1
ATOM 670 C C . GLU A 1 89 ? -1.203 -21.734 -17.547 1 98.81 89 GLU A C 1
ATOM 672 O O . GLU A 1 89 ? -1.567 -21.078 -16.578 1 98.81 89 GLU A O 1
ATOM 677 N N . VAL A 1 90 ? 0.01 -21.578 -18.125 1 98.88 90 VAL A N 1
ATOM 678 C CA . VAL A 1 90 ? 0.934 -20.531 -17.688 1 98.88 90 VAL A CA 1
ATOM 679 C C . VAL A 1 90 ? 0.692 -19.266 -18.5 1 98.88 90 VAL A C 1
ATOM 681 O O . VAL A 1 90 ? 0.589 -19.312 -19.734 1 98.88 90 VAL A O 1
ATOM 684 N N . LEU A 1 91 ? 0.585 -18.141 -17.797 1 98.56 91 LEU A N 1
ATOM 685 C CA . LEU A 1 91 ? 0.191 -16.891 -18.422 1 98.56 91 LEU A CA 1
ATOM 686 C C . LEU A 1 91 ? 1.206 -15.789 -18.109 1 98.56 91 LEU A C 1
ATOM 688 O O . LEU A 1 91 ? 1.723 -15.703 -17 1 98.56 91 LEU A O 1
ATOM 692 N N . GLY A 1 92 ? 1.475 -14.977 -19.156 1 98.5 92 GLY A N 1
ATOM 693 C CA . GLY A 1 92 ? 2.232 -13.75 -18.938 1 98.5 92 GLY A CA 1
ATOM 694 C C . GLY A 1 92 ? 3.721 -13.992 -18.766 1 98.5 92 GLY A C 1
ATOM 695 O O . GLY A 1 92 ? 4.172 -15.141 -18.797 1 98.5 92 GLY A O 1
ATOM 696 N N . SER A 1 93 ? 4.473 -12.836 -18.625 1 98.69 93 SER A N 1
ATOM 697 C CA . SER A 1 93 ? 5.922 -12.969 -18.531 1 98.69 93 SER A CA 1
ATOM 698 C C . SER A 1 93 ? 6.535 -11.836 -17.719 1 98.69 93 SER A C 1
ATOM 700 O O . SER A 1 93 ? 7.742 -11.836 -17.469 1 98.69 93 SER A O 1
ATOM 702 N N . GLU A 1 94 ? 5.715 -10.883 -17.344 1 98.75 94 GLU A N 1
ATOM 703 C CA . GLU A 1 94 ? 6.316 -9.711 -16.719 1 98.75 94 GLU A CA 1
ATOM 704 C C . GLU A 1 94 ? 5.594 -9.344 -15.414 1 98.75 94 GLU A C 1
ATOM 706 O O . GLU A 1 94 ? 4.367 -9.414 -15.344 1 98.75 94 GLU A O 1
ATOM 711 N N . HIS A 1 95 ? 6.383 -9 -14.422 1 98.75 95 HIS A N 1
ATOM 712 C CA . HIS A 1 95 ? 5.914 -8.352 -13.203 1 98.75 95 HIS A CA 1
ATOM 713 C C . HIS A 1 95 ? 5.371 -6.961 -13.484 1 98.75 95 HIS A C 1
ATOM 715 O O . HIS A 1 95 ? 5.816 -6.293 -14.422 1 98.75 95 HIS A O 1
ATOM 721 N N . ALA A 1 96 ? 4.414 -6.484 -12.68 1 98.69 96 ALA A N 1
ATOM 722 C CA . ALA A 1 96 ? 4.062 -5.066 -12.727 1 98.69 96 ALA A CA 1
ATOM 723 C C . ALA A 1 96 ? 5.273 -4.188 -12.422 1 98.69 96 ALA A C 1
ATOM 725 O O . ALA A 1 96 ? 6.199 -4.617 -11.727 1 98.69 96 ALA A O 1
ATOM 726 N N . MET A 1 97 ? 5.23 -2.977 -12.977 1 98.31 97 MET A N 1
ATOM 727 C CA . MET A 1 97 ? 6.355 -2.068 -12.781 1 98.31 97 MET A CA 1
ATOM 728 C C . MET A 1 97 ? 6.41 -1.576 -11.336 1 98.31 97 MET A C 1
ATOM 730 O O . MET A 1 97 ? 5.41 -1.103 -10.797 1 98.31 97 MET A O 1
ATOM 734 N N . LEU A 1 98 ? 7.559 -1.705 -10.758 1 97.94 98 LEU A N 1
ATOM 735 C CA . LEU A 1 98 ? 7.781 -1.215 -9.398 1 97.94 98 LEU A CA 1
ATOM 736 C C . LEU A 1 98 ? 8.133 0.269 -9.414 1 97.94 98 LEU A C 1
ATOM 738 O O . LEU A 1 98 ? 7.539 1.056 -8.664 1 97.94 98 LEU A O 1
ATOM 742 N N . THR A 1 99 ? 9.07 0.668 -10.109 1 97.81 99 THR A N 1
ATOM 743 C CA . THR A 1 99 ? 9.547 2.02 -10.375 1 97.81 99 THR A CA 1
ATOM 744 C C . THR A 1 99 ? 10.211 2.098 -11.75 1 97.81 99 THR A C 1
ATOM 746 O O . THR A 1 99 ? 10.547 1.069 -12.336 1 97.81 99 THR A O 1
ATOM 749 N N . HIS A 1 100 ? 10.383 3.289 -12.344 1 98 100 HIS A N 1
ATOM 750 C CA . HIS A 1 100 ? 11.039 3.459 -13.633 1 98 100 HIS A CA 1
ATOM 751 C C . HIS A 1 100 ? 12.539 3.225 -13.531 1 98 100 HIS A C 1
ATOM 753 O O . HIS A 1 100 ? 13.211 2.984 -14.539 1 98 100 HIS A O 1
ATOM 759 N 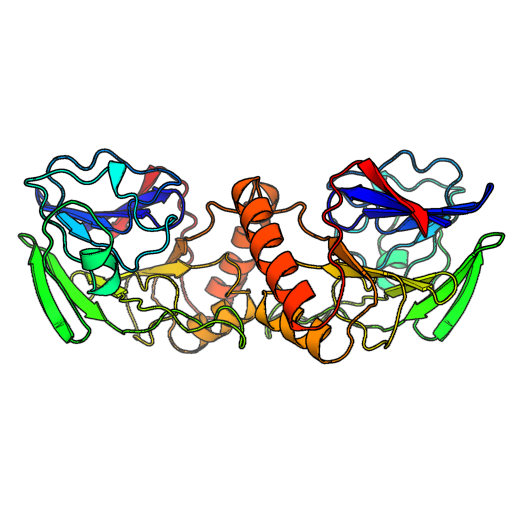N . SER A 1 101 ? 13.047 3.273 -12.336 1 96.12 101 SER A N 1
ATOM 760 C CA . SER A 1 101 ? 14.484 3.174 -12.148 1 96.12 101 SER A CA 1
ATOM 761 C C . SER A 1 101 ? 14.914 1.729 -11.922 1 96.12 101 SER A C 1
ATOM 763 O O . SER A 1 101 ? 16.109 1.446 -11.766 1 96.12 101 SER A O 1
ATOM 765 N N . MET A 1 102 ? 14.016 0.797 -11.906 1 96.44 102 MET A N 1
ATOM 766 C CA . MET A 1 102 ? 14.297 -0.624 -11.727 1 96.44 102 MET A CA 1
ATOM 767 C C . MET A 1 102 ? 13.812 -1.434 -12.922 1 96.44 102 MET A C 1
ATOM 769 O O . MET A 1 102 ? 12.773 -1.117 -13.508 1 96.44 102 MET A O 1
ATOM 773 N N . PRO A 1 103 ? 14.57 -2.484 -13.234 1 97 103 PRO A N 1
ATOM 774 C CA . PRO A 1 103 ? 14.078 -3.35 -14.312 1 97 103 PRO A CA 1
ATOM 775 C C . PRO A 1 103 ? 12.82 -4.117 -13.914 1 97 103 PRO A C 1
ATOM 777 O O . PRO A 1 103 ? 12.594 -4.379 -12.734 1 97 103 PRO A O 1
ATOM 780 N N . ILE A 1 104 ? 12.023 -4.383 -14.875 1 98.38 104 ILE A N 1
ATOM 781 C CA . ILE A 1 104 ? 10.836 -5.199 -14.648 1 98.38 104 ILE A CA 1
ATOM 782 C C . ILE A 1 104 ? 11.234 -6.668 -14.516 1 98.38 104 ILE A C 1
ATOM 784 O O . ILE A 1 104 ? 11.906 -7.211 -15.391 1 98.38 104 ILE A O 1
ATOM 788 N N . ALA A 1 105 ? 10.844 -7.336 -13.508 1 98 105 ALA A N 1
ATOM 789 C CA . ALA A 1 105 ? 11.188 -8.727 -13.242 1 98 105 ALA A CA 1
ATOM 790 C C . ALA A 1 105 ? 10.305 -9.68 -14.047 1 98 105 ALA A C 1
ATOM 792 O O . ALA A 1 105 ? 9.242 -9.281 -14.539 1 98 105 ALA A O 1
ATOM 793 N N . GLU A 1 106 ? 10.82 -10.898 -14.188 1 98.75 106 GLU A N 1
ATOM 794 C CA . GLU A 1 106 ? 10 -11.969 -14.75 1 98.75 106 GLU A CA 1
ATOM 795 C C . GLU A 1 106 ? 8.883 -12.367 -13.789 1 98.75 106 GLU A C 1
ATOM 797 O O . GLU A 1 106 ? 9.109 -12.469 -12.578 1 98.75 106 GLU A O 1
ATOM 802 N N . ASN A 1 107 ? 7.684 -12.609 -14.266 1 98.88 107 ASN A N 1
ATOM 803 C CA . ASN A 1 107 ? 6.5 -13.055 -13.531 1 98.88 107 ASN A CA 1
ATOM 804 C C . ASN A 1 107 ? 5.547 -13.836 -14.43 1 98.88 107 ASN A C 1
ATOM 806 O O . ASN A 1 107 ? 5.188 -13.375 -15.516 1 98.88 107 ASN A O 1
ATOM 810 N N . VAL A 1 108 ? 5.191 -15.008 -14.023 1 98.88 108 VAL A N 1
ATOM 811 C CA . VAL A 1 108 ? 4.125 -15.719 -14.727 1 98.88 108 VAL A CA 1
ATOM 812 C C . VAL A 1 108 ? 2.93 -15.898 -13.797 1 98.88 108 VAL A C 1
ATOM 814 O O . VAL A 1 108 ? 3.074 -15.852 -12.57 1 98.88 108 VAL A O 1
ATOM 817 N N . GLY A 1 109 ? 1.744 -16.016 -14.375 1 98.88 109 GLY A N 1
ATOM 818 C CA . GLY A 1 109 ? 0.537 -16.438 -13.68 1 98.88 109 GLY A CA 1
ATOM 819 C C . GLY A 1 109 ? 0.109 -17.844 -14.023 1 98.88 109 GLY A C 1
ATOM 820 O O . GLY A 1 109 ? 0.671 -18.469 -14.922 1 98.88 109 GLY A O 1
ATOM 821 N N . TYR A 1 110 ? -0.819 -18.375 -13.281 1 98.94 110 TYR A N 1
ATOM 822 C CA . TYR A 1 110 ? -1.337 -19.719 -13.484 1 98.94 110 TYR A CA 1
ATOM 823 C C . TYR A 1 110 ? -2.859 -19.719 -13.523 1 98.94 110 TYR A C 1
ATOM 825 O O . TYR A 1 110 ? -3.51 -19.156 -12.648 1 98.94 110 TYR A O 1
ATOM 833 N N . LEU A 1 111 ? -3.414 -20.281 -14.555 1 98.88 111 LEU A N 1
ATOM 834 C CA . LEU A 1 111 ? -4.844 -20.547 -14.664 1 98.88 111 LEU A CA 1
ATOM 835 C C . LEU A 1 111 ? -5.137 -22.031 -14.484 1 98.88 111 LEU A C 1
ATOM 837 O O . LEU A 1 111 ? -4.719 -22.844 -15.297 1 98.88 111 LEU A O 1
ATOM 841 N N . ILE A 1 112 ? -5.824 -22.344 -13.414 1 98.81 112 ILE A N 1
ATOM 842 C CA . ILE A 1 112 ? -6.086 -23.734 -13.062 1 98.81 112 ILE A CA 1
ATOM 843 C C . ILE A 1 112 ? -7.477 -24.141 -13.547 1 98.81 112 ILE A C 1
ATOM 845 O O . ILE A 1 112 ? -8.469 -23.5 -13.195 1 98.81 112 ILE A O 1
ATOM 849 N N . ASN A 1 113 ? -7.621 -25.156 -14.375 1 98.44 113 ASN A N 1
ATOM 850 C CA . ASN A 1 113 ? -8.852 -25.703 -14.93 1 98.44 113 ASN A CA 1
ATOM 851 C C . ASN A 1 113 ? -9.633 -24.641 -15.703 1 98.44 113 ASN A C 1
ATOM 853 O O . ASN A 1 113 ? -10.859 -24.719 -15.812 1 98.44 113 ASN A O 1
ATOM 857 N N . GLY A 1 114 ? -8.945 -23.594 -16.109 1 98 114 GLY A N 1
ATOM 858 C CA . GLY A 1 114 ? -9.633 -22.484 -16.766 1 98 114 GLY A CA 1
ATOM 859 C C . GLY A 1 114 ? -10.57 -21.734 -15.836 1 98 114 GLY A C 1
ATOM 860 O O . GLY A 1 114 ? -11.414 -20.969 -16.297 1 98 114 GLY A O 1
ATOM 861 N N . ARG A 1 115 ? -10.453 -21.953 -14.508 1 98.31 115 ARG A N 1
ATOM 862 C CA . ARG A 1 115 ? -11.461 -21.453 -13.586 1 98.31 115 ARG A CA 1
ATOM 863 C C . ARG A 1 115 ? -10.836 -20.531 -12.539 1 98.31 115 ARG A C 1
ATOM 865 O O . ARG A 1 115 ? -11.453 -19.562 -12.109 1 98.31 115 ARG A O 1
ATOM 872 N N . VAL A 1 116 ? -9.617 -20.828 -12.047 1 98.75 116 VAL A N 1
ATOM 873 C CA . VAL A 1 116 ? -8.984 -20.109 -10.945 1 98.75 116 VAL A CA 1
ATOM 874 C C . VAL A 1 116 ? -7.699 -19.453 -11.438 1 98.75 116 VAL A C 1
ATOM 876 O O . VAL A 1 116 ? -6.805 -20.125 -11.945 1 98.75 116 VAL A O 1
ATOM 879 N N . LEU A 1 117 ? -7.574 -18.156 -11.25 1 98.88 117 LEU A N 1
ATOM 880 C CA . LEU A 1 117 ? -6.434 -17.406 -11.75 1 98.88 117 LEU A CA 1
ATOM 881 C C . LEU A 1 117 ? -5.566 -16.891 -10.609 1 98.88 117 LEU A C 1
ATOM 883 O O . LEU A 1 117 ? -6.047 -16.188 -9.719 1 98.88 117 LEU A O 1
ATOM 887 N N . HIS A 1 118 ? -4.332 -17.266 -10.562 1 98.94 118 HIS A N 1
ATOM 888 C CA . HIS A 1 118 ? -3.268 -16.641 -9.781 1 98.94 118 HIS A CA 1
ATOM 889 C C . HIS A 1 118 ? -2.316 -15.859 -10.688 1 98.94 118 HIS A C 1
ATOM 891 O O . HIS A 1 118 ? -1.509 -16.453 -11.406 1 98.94 118 HIS A O 1
ATOM 897 N N . PRO A 1 119 ? -2.369 -14.633 -10.625 1 98.88 119 PRO A N 1
ATOM 898 C CA . PRO A 1 119 ? -1.666 -13.844 -11.633 1 98.88 119 PRO A CA 1
ATOM 899 C C . PRO A 1 119 ? -0.208 -13.578 -11.273 1 98.88 119 PRO A C 1
ATOM 901 O O . PRO A 1 119 ? 0.556 -13.07 -12.094 1 98.88 119 PRO A O 1
ATOM 904 N N . GLY A 1 120 ? 0.274 -13.984 -10.031 1 98.75 120 GLY A N 1
ATOM 905 C CA . GLY A 1 120 ? 1.507 -13.414 -9.508 1 98.75 120 GLY A CA 1
ATOM 906 C C . GLY A 1 120 ? 1.375 -11.953 -9.133 1 98.75 120 GLY A C 1
ATOM 907 O O . GLY A 1 120 ? 0.387 -11.555 -8.516 1 98.75 120 GLY A O 1
ATOM 908 N N . ASP A 1 121 ? 2.422 -11.18 -9.375 1 98.81 121 ASP A N 1
ATOM 909 C CA . ASP A 1 121 ? 2.396 -9.766 -9.008 1 98.81 121 ASP A CA 1
ATOM 910 C C . ASP A 1 121 ? 2.148 -8.883 -10.227 1 98.81 121 ASP A C 1
ATOM 912 O O . ASP A 1 121 ? 2.992 -8.062 -10.586 1 98.81 121 ASP A O 1
ATOM 916 N N . THR A 1 122 ? 1.061 -9.07 -10.828 1 98.75 122 THR A N 1
ATOM 917 C CA . THR A 1 122 ? 0.522 -8.305 -11.945 1 98.75 122 THR A CA 1
ATOM 918 C C . THR A 1 122 ? -0.982 -8.523 -12.078 1 98.75 122 THR A C 1
ATOM 920 O O . THR A 1 122 ? -1.596 -9.18 -11.234 1 98.75 122 THR A O 1
ATOM 923 N N . PHE A 1 123 ? -1.626 -7.891 -13.055 1 98.62 123 PHE A N 1
ATOM 924 C CA . PHE A 1 123 ? -3 -8.172 -13.453 1 98.62 123 PHE A CA 1
ATOM 925 C C . PHE A 1 123 ? -3.037 -8.836 -14.828 1 98.62 123 PHE A C 1
ATOM 927 O O . PHE A 1 123 ? -2.588 -8.258 -15.812 1 98.62 123 PHE A O 1
ATOM 934 N N . GLN A 1 124 ? -3.482 -10.062 -14.875 1 97.94 124 GLN A N 1
ATOM 935 C CA . GLN A 1 124 ? -3.633 -10.758 -16.141 1 97.94 124 GLN A CA 1
ATOM 936 C C . GLN A 1 124 ? -4.977 -10.438 -16.797 1 97.94 124 GLN A C 1
ATOM 938 O O . GLN A 1 124 ? -6.02 -10.5 -16.141 1 97.94 124 GLN A O 1
ATOM 943 N N . PRO A 1 125 ? -5 -10.117 -18.078 1 97 125 PRO A N 1
ATOM 944 C CA . PRO A 1 125 ? -6.219 -9.68 -18.766 1 97 125 PRO A CA 1
ATOM 945 C C . PRO A 1 125 ? -7.07 -10.844 -19.266 1 97 125 PRO A C 1
ATOM 947 O O . PRO A 1 125 ? -7.195 -11.047 -20.469 1 97 125 PRO A O 1
ATOM 950 N N . ILE A 1 126 ? -7.617 -11.562 -18.375 1 96.06 126 ILE A N 1
ATOM 951 C CA . ILE A 1 126 ? -8.477 -12.688 -18.719 1 96.06 126 ILE A CA 1
ATOM 952 C C . ILE A 1 126 ? -9.906 -12.391 -18.281 1 96.06 126 ILE A C 1
ATOM 954 O O . ILE A 1 126 ? -10.141 -12.016 -17.125 1 96.06 126 ILE A O 1
ATOM 958 N N . LYS A 1 127 ? -10.812 -12.617 -19.109 1 92.75 127 LYS A N 1
ATOM 959 C CA . LYS A 1 127 ? -12.211 -12.305 -18.812 1 92.75 127 LYS A CA 1
ATOM 960 C C . LYS A 1 127 ? -12.938 -13.516 -18.25 1 92.75 127 LYS A C 1
ATOM 962 O O . LYS A 1 127 ? -12.617 -14.656 -18.594 1 92.75 127 LYS A O 1
ATOM 967 N N . ASP A 1 128 ? -13.883 -13.211 -17.391 1 90.75 128 ASP A N 1
ATOM 968 C CA . ASP A 1 128 ? -14.938 -14.117 -16.953 1 90.75 128 ASP A CA 1
ATOM 969 C C . ASP A 1 128 ? -14.352 -15.344 -16.266 1 90.75 128 ASP A C 1
ATOM 971 O O . ASP A 1 128 ? -14.836 -16.469 -16.453 1 90.75 128 ASP A O 1
ATOM 975 N N . VAL A 1 129 ? -13.258 -15.133 -15.555 1 97.69 129 VAL A N 1
ATOM 976 C CA . VAL A 1 129 ? -12.789 -16.266 -14.758 1 97.69 129 VAL A CA 1
ATOM 977 C C . VAL A 1 129 ? -13.688 -16.438 -13.539 1 97.69 129 VAL A C 1
ATOM 979 O O . VAL A 1 129 ? -14.258 -15.477 -13.031 1 97.69 129 VAL A O 1
ATOM 982 N N . GLU A 1 130 ? -13.82 -17.703 -13.125 1 98.62 130 GLU A N 1
ATOM 983 C CA . GLU A 1 130 ? -14.719 -18 -12.016 1 98.62 130 GLU A CA 1
ATOM 984 C C . GLU A 1 130 ? -14.188 -17.406 -10.711 1 98.62 130 GLU A C 1
ATOM 986 O O . GLU A 1 130 ? -14.945 -16.797 -9.945 1 98.62 130 GLU A O 1
ATOM 991 N N . LEU A 1 131 ? -12.883 -17.562 -10.445 1 98.75 131 LEU A N 1
ATOM 992 C CA . LEU A 1 131 ? -12.242 -17.031 -9.25 1 98.75 131 LEU A CA 1
ATOM 993 C C . LEU A 1 131 ? -10.867 -16.453 -9.586 1 98.75 131 LEU A C 1
ATOM 995 O O . LEU A 1 131 ? -10.023 -17.141 -10.164 1 98.75 131 LEU A O 1
ATOM 999 N N . ALA A 1 132 ? -10.656 -15.195 -9.266 1 98.81 132 ALA A N 1
ATOM 1000 C CA . ALA A 1 132 ? -9.344 -14.578 -9.406 1 98.81 132 ALA A CA 1
ATOM 1001 C C . ALA A 1 132 ? -8.734 -14.258 -8.047 1 98.81 132 ALA A C 1
ATOM 1003 O O . ALA A 1 132 ? -9.43 -13.781 -7.145 1 98.81 132 ALA A O 1
ATOM 1004 N N . LEU A 1 133 ? -7.508 -14.609 -7.859 1 98.81 133 LEU A N 1
ATOM 1005 C CA . LEU A 1 133 ? -6.703 -14.109 -6.75 1 98.81 133 LEU A CA 1
ATOM 1006 C C . LEU A 1 133 ? -6.07 -12.766 -7.102 1 98.81 133 LEU A C 1
ATOM 1008 O O . LEU A 1 133 ? -5.227 -12.688 -8 1 98.81 133 LEU A O 1
ATOM 1012 N N . VAL A 1 134 ? -6.434 -11.711 -6.398 1 98.88 134 VAL A N 1
ATOM 1013 C CA . VAL A 1 134 ? -6.078 -10.352 -6.797 1 98.88 134 VAL A CA 1
ATOM 1014 C C . VAL A 1 134 ? -5.078 -9.766 -5.805 1 98.88 134 VAL A C 1
ATOM 1016 O O . VAL A 1 134 ? -5.387 -9.609 -4.621 1 98.88 134 VAL A O 1
ATOM 1019 N N . PRO A 1 135 ? -3.85 -9.438 -6.254 1 98.88 135 PRO A N 1
ATOM 1020 C CA . PRO A 1 135 ? -2.943 -8.727 -5.348 1 98.88 135 PRO A CA 1
ATOM 1021 C C . PRO A 1 135 ? -3.48 -7.355 -4.93 1 98.88 135 PRO A C 1
ATOM 1023 O O . PRO A 1 135 ? -3.906 -6.57 -5.781 1 98.88 135 PRO A O 1
ATOM 1026 N N . VAL A 1 136 ? -3.383 -7.02 -3.639 1 98.81 136 VAL A N 1
ATOM 1027 C CA . VAL A 1 136 ? -4.105 -5.824 -3.223 1 98.81 136 VAL A CA 1
ATOM 1028 C C . VAL A 1 136 ? -3.162 -4.891 -2.465 1 98.81 136 VAL A C 1
ATOM 1030 O O . VAL A 1 136 ? -3.504 -3.734 -2.199 1 98.81 136 VAL A O 1
ATOM 1033 N N . ASN A 1 137 ? -1.998 -5.363 -2.064 1 98.75 137 ASN A N 1
ATOM 1034 C CA . ASN A 1 137 ? -0.972 -4.531 -1.441 1 98.75 137 ASN A CA 1
ATOM 1035 C C . ASN A 1 137 ? 0.403 -4.785 -2.053 1 98.75 137 ASN A C 1
ATOM 1037 O O . ASN A 1 137 ? 0.631 -5.832 -2.662 1 98.75 137 ASN A O 1
ATOM 1041 N N . GLY A 1 138 ? 1.3 -3.92 -1.858 1 98.38 138 GLY A N 1
ATOM 1042 C CA . GLY A 1 138 ? 2.656 -3.951 -2.379 1 98.38 138 GLY A CA 1
ATOM 1043 C C . GLY A 1 138 ? 3.117 -2.613 -2.926 1 98.38 138 GLY A C 1
ATOM 1044 O O . GLY A 1 138 ? 2.311 -1.699 -3.105 1 98.38 138 GLY A O 1
ATOM 1045 N N . PRO A 1 139 ? 4.391 -2.539 -3.254 1 98.31 139 PRO A N 1
ATOM 1046 C CA . PRO A 1 139 ? 4.922 -1.261 -3.732 1 98.31 139 PRO A CA 1
ATOM 1047 C C . PRO A 1 139 ? 4.406 -0.891 -5.121 1 98.31 139 PRO A C 1
ATOM 1049 O O . PRO A 1 139 ? 4.488 0.272 -5.527 1 98.31 139 PRO A O 1
ATOM 1052 N N . TRP A 1 140 ? 3.826 -1.803 -5.82 1 98.56 140 TRP A N 1
ATOM 1053 C CA . TRP A 1 140 ? 3.51 -1.574 -7.227 1 98.56 140 TRP A CA 1
ATOM 1054 C C . TRP A 1 140 ? 2.01 -1.384 -7.426 1 98.56 140 TRP A C 1
ATOM 1056 O O . TRP A 1 140 ? 1.557 -1.088 -8.531 1 98.56 140 TRP A O 1
ATOM 1066 N N . VAL A 1 141 ? 1.249 -1.546 -6.426 1 98.75 141 VAL A N 1
ATOM 1067 C CA . VAL A 1 141 ? -0.195 -1.594 -6.633 1 98.75 141 VAL A CA 1
ATOM 1068 C C . VAL A 1 141 ? -0.887 -0.629 -5.672 1 98.75 141 VAL A C 1
ATOM 1070 O O . VAL A 1 141 ? -0.439 -0.444 -4.539 1 98.75 141 VAL A O 1
ATOM 1073 N N . LYS A 1 142 ? -1.9 0.066 -6.039 1 98.75 142 LYS A N 1
ATOM 1074 C CA . LYS A 1 142 ? -2.859 0.843 -5.258 1 98.75 142 LYS A CA 1
ATOM 1075 C C . LYS A 1 142 ? -4.289 0.555 -5.703 1 98.75 142 LYS A C 1
ATOM 1077 O O . LYS A 1 142 ? -4.512 -0.213 -6.641 1 98.75 142 LYS A O 1
ATOM 1082 N N . MET A 1 143 ? -5.328 1.127 -5.102 1 98.81 143 MET A N 1
ATOM 1083 C CA . MET A 1 143 ? -6.711 0.718 -5.336 1 98.81 143 MET A CA 1
ATOM 1084 C C . MET A 1 143 ? -7.18 1.148 -6.719 1 98.81 143 MET A C 1
ATOM 1086 O O . MET A 1 143 ? -8.016 0.481 -7.332 1 98.81 143 MET A O 1
ATOM 1090 N N . LEU A 1 144 ? -6.582 2.207 -7.266 1 98.81 144 LEU A N 1
ATOM 1091 C CA . LEU A 1 144 ? -6.918 2.6 -8.633 1 98.81 144 LEU A CA 1
ATOM 1092 C C . LEU A 1 144 ? -6.539 1.505 -9.617 1 98.81 144 LEU A C 1
ATOM 1094 O O . LEU A 1 144 ? -7.223 1.31 -10.625 1 98.81 144 LEU A O 1
ATOM 1098 N N . ASP A 1 145 ? -5.434 0.809 -9.391 1 98.75 145 ASP A N 1
ATOM 1099 C CA . ASP A 1 145 ? -5.027 -0.308 -10.234 1 98.75 145 ASP A CA 1
ATOM 1100 C C . ASP A 1 145 ? -6.008 -1.473 -10.117 1 98.75 145 ASP A C 1
ATOM 1102 O O . ASP A 1 145 ? -6.402 -2.064 -11.125 1 98.75 145 ASP A O 1
ATOM 1106 N N . VAL A 1 146 ? -6.387 -1.817 -8.883 1 98.81 146 VAL A N 1
ATOM 1107 C CA . VAL A 1 146 ? -7.367 -2.871 -8.633 1 98.81 146 VAL A CA 1
ATOM 1108 C C . VAL A 1 146 ? -8.688 -2.521 -9.312 1 98.81 146 VAL A C 1
ATOM 1110 O O . VAL A 1 146 ? -9.305 -3.369 -9.969 1 98.81 146 VAL A O 1
ATOM 1113 N N . GLU A 1 147 ? -9.102 -1.286 -9.188 1 98.88 147 GLU A N 1
ATOM 1114 C CA . GLU A 1 147 ? -10.32 -0.806 -9.828 1 98.88 147 GLU A CA 1
ATOM 1115 C C . GLU A 1 147 ? -10.258 -0.993 -11.344 1 98.88 147 GLU A C 1
ATOM 1117 O O . GLU A 1 147 ? -11.211 -1.477 -11.953 1 98.88 147 GLU A O 1
ATOM 1122 N N . GLY A 1 148 ? -9.117 -0.543 -11.945 1 98.62 148 GLY A N 1
ATOM 1123 C CA . GLY A 1 148 ? -8.945 -0.716 -13.383 1 98.62 148 GLY A CA 1
ATOM 1124 C C . GLY A 1 148 ? -9.094 -2.158 -13.828 1 98.62 148 GLY A C 1
ATOM 1125 O O . GLY A 1 148 ? -9.734 -2.436 -14.844 1 98.62 148 GLY A O 1
ATOM 1126 N N . TYR A 1 149 ? -8.5 -3.049 -13.055 1 98.75 149 TYR A N 1
ATOM 1127 C CA . TYR A 1 149 ? -8.586 -4.477 -13.352 1 98.75 149 TYR A CA 1
ATOM 1128 C C . TYR A 1 149 ? -10.031 -4.961 -13.273 1 98.75 149 TYR A C 1
ATOM 1130 O O . TYR A 1 149 ? -10.531 -5.602 -14.195 1 98.75 149 TYR A O 1
ATOM 1138 N N . LEU A 1 150 ? -10.75 -4.664 -12.188 1 98.25 150 LEU A N 1
ATOM 1139 C CA . LEU A 1 150 ? -12.109 -5.152 -11.977 1 98.25 150 LEU A CA 1
ATOM 1140 C C . LEU A 1 150 ? -13.07 -4.551 -12.992 1 98.25 150 LEU A C 1
ATOM 1142 O O . LEU A 1 150 ? -14.047 -5.199 -13.391 1 98.25 150 LEU A O 1
ATOM 1146 N N . LYS A 1 151 ? -12.82 -3.348 -13.383 1 98.12 151 LYS A N 1
ATOM 1147 C CA . LYS A 1 151 ? -13.656 -2.691 -14.383 1 98.12 151 LYS A CA 1
ATOM 1148 C C . LYS A 1 151 ? -13.531 -3.381 -15.742 1 98.12 151 LYS A C 1
ATOM 1150 O O . LYS A 1 151 ? -14.539 -3.613 -16.422 1 98.12 151 LYS A O 1
ATOM 1155 N N . LYS A 1 152 ? -12.328 -3.746 -16.156 1 98.12 152 LYS A N 1
ATOM 1156 C CA . LYS A 1 152 ? -12.062 -4.246 -17.5 1 98.12 152 LYS A CA 1
ATOM 1157 C C . LYS A 1 152 ? -12.219 -5.762 -17.562 1 98.12 152 LYS A C 1
ATOM 1159 O O . LYS A 1 152 ? -12.672 -6.301 -18.578 1 98.12 152 LYS A O 1
ATOM 1164 N N . PHE A 1 153 ? -11.781 -6.453 -16.516 1 98.12 153 PHE A N 1
ATOM 1165 C CA . PHE A 1 153 ? -11.742 -7.91 -16.5 1 98.12 153 PHE A CA 1
ATOM 1166 C C . PHE A 1 153 ? -12.359 -8.461 -15.227 1 98.12 153 PHE A C 1
ATOM 1168 O O . PHE A 1 153 ? -11.719 -9.203 -14.484 1 98.12 153 PHE A O 1
ATOM 1175 N N . PRO A 1 154 ? -13.609 -8.18 -14.977 1 97.88 154 PRO A N 1
ATOM 1176 C CA . PRO A 1 154 ? -14.242 -8.602 -13.727 1 97.88 154 PRO A CA 1
ATOM 1177 C C . PRO A 1 154 ? -14.383 -10.125 -13.617 1 97.88 154 PRO A C 1
ATOM 1179 O O . PRO A 1 154 ? -15.062 -10.742 -14.445 1 97.88 154 PRO A O 1
ATOM 1182 N N . PRO A 1 155 ? -13.75 -10.734 -12.648 1 98.56 155 PRO A N 1
ATOM 1183 C CA . PRO A 1 155 ? -14.078 -12.133 -12.352 1 98.56 155 PRO A CA 1
ATOM 1184 C C . PRO A 1 155 ? -15.453 -12.289 -11.703 1 98.56 155 PRO A C 1
ATOM 1186 O O . PRO A 1 155 ? -16.047 -11.305 -11.258 1 98.56 155 PRO A O 1
ATOM 1189 N N . LYS A 1 156 ? -15.977 -13.555 -11.773 1 98.38 156 LYS A N 1
ATOM 1190 C CA . LYS A 1 156 ? -17.219 -13.773 -11.031 1 98.38 156 LYS A CA 1
ATOM 1191 C C . LYS A 1 156 ? -17.016 -13.539 -9.539 1 98.38 156 LYS A C 1
ATOM 1193 O O . LYS A 1 156 ? -17.828 -12.867 -8.898 1 98.38 156 LYS A O 1
ATOM 1198 N N . ARG A 1 157 ? -15.953 -14.102 -9.016 1 98.44 157 ARG A N 1
ATOM 1199 C CA . ARG A 1 157 ? -15.547 -13.984 -7.617 1 98.44 157 ARG A CA 1
ATOM 1200 C C . ARG A 1 157 ? -14.055 -13.68 -7.504 1 98.44 157 ARG A C 1
ATOM 1202 O O . ARG A 1 157 ? -13.281 -14.023 -8.398 1 98.44 157 ARG A O 1
ATOM 1209 N N . PHE A 1 158 ? -13.672 -12.961 -6.426 1 98.56 158 PHE A N 1
ATOM 1210 C CA . PHE A 1 158 ? -12.242 -12.781 -6.234 1 98.56 158 PHE A CA 1
ATOM 1211 C C . PHE A 1 158 ? -11.891 -12.75 -4.75 1 98.56 158 PHE A C 1
ATOM 1213 O O . PHE A 1 158 ? -12.742 -12.477 -3.91 1 98.56 158 PHE A O 1
ATOM 1220 N N . ILE A 1 159 ? -10.648 -13.125 -4.465 1 98.5 159 ILE A N 1
ATOM 1221 C CA . ILE A 1 159 ? -9.992 -13.047 -3.162 1 98.5 159 ILE A CA 1
ATOM 1222 C C . ILE A 1 159 ? -8.805 -12.094 -3.24 1 98.5 159 ILE A C 1
ATOM 1224 O O . ILE A 1 159 ? -8.062 -12.102 -4.223 1 98.5 159 ILE A O 1
ATOM 1228 N N . GLY A 1 160 ? -8.719 -11.258 -2.219 1 98.56 160 GLY A N 1
ATOM 1229 C CA . GLY A 1 160 ? -7.516 -10.445 -2.137 1 98.56 160 GLY A CA 1
ATOM 1230 C C . GLY A 1 160 ? -6.316 -11.211 -1.6 1 98.56 160 GLY A C 1
ATOM 1231 O O . GLY A 1 160 ? -6.434 -11.945 -0.62 1 98.56 160 GLY A O 1
ATOM 1232 N N . ILE A 1 161 ? -5.148 -11.047 -2.262 1 98.69 161 ILE A N 1
ATOM 1233 C CA . ILE A 1 161 ? -3.912 -11.656 -1.789 1 98.69 161 ILE A CA 1
ATOM 1234 C C . ILE A 1 161 ? -2.816 -10.602 -1.695 1 98.69 161 ILE A C 1
ATOM 1236 O O . ILE A 1 161 ? -3.086 -9.406 -1.845 1 98.69 161 ILE A O 1
ATOM 1240 N N . HIS A 1 162 ? -1.584 -11.109 -1.379 1 98.81 162 HIS A N 1
ATOM 1241 C CA . HIS A 1 162 ? -0.401 -10.266 -1.28 1 98.81 162 HIS A CA 1
ATOM 1242 C C . HIS A 1 162 ? -0.562 -9.219 -0.18 1 98.81 162 HIS A C 1
ATOM 1244 O O . HIS A 1 162 ? -0.154 -8.07 -0.346 1 98.81 162 HIS A O 1
ATOM 1250 N N . ASP A 1 163 ? -1.232 -9.531 0.869 1 98.62 163 ASP A N 1
ATOM 1251 C CA . ASP A 1 163 ? -1.577 -8.594 1.932 1 98.62 163 ASP A CA 1
ATOM 1252 C C . ASP A 1 163 ? -0.817 -8.914 3.217 1 98.62 163 ASP A C 1
ATOM 1254 O O . ASP A 1 163 ? -1.146 -8.398 4.285 1 98.62 163 ASP A O 1
ATOM 1258 N N . GLY A 1 164 ? 0.182 -9.781 3.145 1 98.56 164 GLY A N 1
ATOM 1259 C CA . GLY A 1 164 ? 0.966 -10.164 4.309 1 98.56 164 GLY A CA 1
ATOM 1260 C C . GLY A 1 164 ? 1.863 -9.047 4.816 1 98.56 164 GLY A C 1
ATOM 1261 O O . GLY A 1 164 ? 2.537 -9.203 5.836 1 98.56 164 GLY A O 1
ATOM 1262 N N . ILE A 1 165 ? 1.79 -7.906 4.215 1 98.75 165 ILE A N 1
ATOM 1263 C CA . ILE A 1 165 ? 2.684 -6.809 4.57 1 98.75 165 ILE A CA 1
ATOM 1264 C C . ILE A 1 165 ? 1.901 -5.723 5.305 1 98.75 165 ILE A C 1
ATOM 1266 O O . ILE A 1 165 ? 2.477 -4.723 5.742 1 98.75 165 ILE A O 1
ATOM 1270 N N . VAL A 1 166 ? 0.584 -5.855 5.457 1 98.75 166 VAL A N 1
ATOM 1271 C CA . VAL A 1 166 ? -0.213 -4.863 6.168 1 98.75 166 VAL A CA 1
ATOM 1272 C C . VAL A 1 166 ? -0.664 -5.426 7.516 1 98.75 166 VAL A C 1
ATOM 1274 O O . VAL A 1 166 ? -0.683 -6.645 7.707 1 98.75 166 VAL A O 1
ATOM 1277 N N . ASN A 1 167 ? -0.917 -4.559 8.453 1 98.62 167 ASN A N 1
ATOM 1278 C CA . ASN A 1 167 ? -1.437 -4.949 9.758 1 98.62 167 ASN A CA 1
ATOM 1279 C C . ASN A 1 167 ? -2.963 -4.941 9.781 1 98.62 167 ASN A C 1
ATOM 1281 O O . ASN A 1 167 ? -3.602 -4.871 8.734 1 98.62 167 ASN A O 1
ATOM 1285 N N . ASP A 1 168 ? -3.555 -5.082 10.953 1 98.12 168 ASP A N 1
ATOM 1286 C CA . ASP A 1 168 ? -5.004 -5.195 11.07 1 98.12 168 ASP A CA 1
ATOM 1287 C C . ASP A 1 168 ? -5.699 -3.961 10.492 1 98.12 168 ASP A C 1
ATOM 1289 O O . ASP A 1 168 ? -6.781 -4.066 9.914 1 98.12 168 ASP A O 1
ATOM 1293 N N . ARG A 1 169 ? -5.109 -2.766 10.688 1 98.5 169 ARG A N 1
ATOM 1294 C CA . ARG A 1 169 ? -5.664 -1.54 10.117 1 98.5 169 ARG A CA 1
ATOM 1295 C C . ARG A 1 169 ? -5.684 -1.603 8.594 1 98.5 169 ARG A C 1
ATOM 1297 O O . ARG A 1 169 ? -6.68 -1.237 7.965 1 98.5 169 ARG A O 1
ATOM 1304 N N . GLY A 1 170 ? -4.531 -2.08 8.055 1 98.56 170 GLY A N 1
ATOM 1305 C CA . GLY A 1 170 ? -4.441 -2.242 6.609 1 98.56 170 GLY A CA 1
ATOM 1306 C C . GLY A 1 170 ? -5.434 -3.25 6.059 1 98.56 170 GLY A C 1
ATOM 1307 O O . GLY A 1 170 ? -6.027 -3.031 5 1 98.56 170 GLY A O 1
ATOM 1308 N N . LEU A 1 171 ? -5.621 -4.316 6.777 1 98.5 171 LEU A N 1
ATOM 1309 C CA . LEU A 1 171 ? -6.574 -5.336 6.352 1 98.5 171 LEU A CA 1
ATOM 1310 C C . LEU A 1 171 ? -7.996 -4.789 6.359 1 98.5 171 LEU A C 1
ATOM 1312 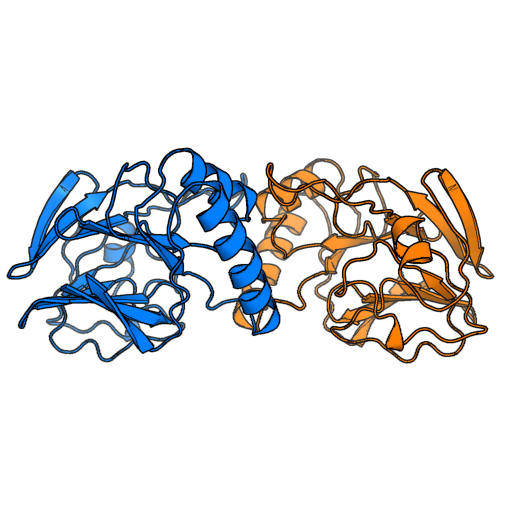O O . LEU A 1 171 ? -8.797 -5.113 5.48 1 98.5 171 LEU A O 1
ATOM 1316 N N . ALA A 1 172 ? -8.297 -3.996 7.324 1 98.31 172 ALA A N 1
ATOM 1317 C CA . ALA A 1 172 ? -9.625 -3.381 7.395 1 98.31 172 ALA A CA 1
ATOM 1318 C C . ALA A 1 172 ? -9.852 -2.439 6.219 1 98.31 172 ALA A C 1
ATOM 1320 O O . ALA A 1 172 ? -10.945 -2.41 5.645 1 98.31 172 ALA A O 1
ATOM 1321 N N . ILE A 1 173 ? -8.875 -1.689 5.898 1 98.38 173 ILE A N 1
ATOM 1322 C CA . ILE A 1 173 ? -8.953 -0.783 4.758 1 98.38 173 ILE A CA 1
ATOM 1323 C C . ILE A 1 173 ? -9.156 -1.585 3.475 1 98.38 173 ILE A C 1
ATOM 1325 O O . ILE A 1 173 ? -10.008 -1.25 2.654 1 98.38 173 ILE A O 1
ATOM 1329 N N . ASN A 1 174 ? -8.375 -2.658 3.305 1 98.62 174 ASN A N 1
ATOM 1330 C CA . ASN A 1 174 ? -8.562 -3.533 2.15 1 98.62 174 ASN A CA 1
ATOM 1331 C C . ASN A 1 174 ? -10.008 -4.008 2.031 1 98.62 174 ASN A C 1
ATOM 1333 O O . ASN A 1 174 ? -10.609 -3.92 0.958 1 98.62 174 ASN A O 1
ATOM 1337 N N . LYS A 1 175 ? -10.477 -4.508 3.107 1 98.5 175 LYS A N 1
ATOM 1338 C CA . LYS A 1 175 ? -11.828 -5.07 3.094 1 98.5 175 LYS A CA 1
ATOM 1339 C C . LYS A 1 175 ? -12.852 -4.027 2.65 1 98.5 175 LYS A C 1
ATOM 1341 O O . LYS A 1 175 ? -13.734 -4.324 1.84 1 98.5 175 LYS A O 1
ATOM 1346 N N . LYS A 1 176 ? -12.727 -2.854 3.188 1 98.31 176 LYS A N 1
ATOM 1347 C CA . LYS A 1 176 ? -13.641 -1.769 2.836 1 98.31 176 LYS A CA 1
ATOM 1348 C C . LYS A 1 176 ? -13.602 -1.482 1.338 1 98.31 176 LYS A C 1
ATOM 1350 O O . LYS A 1 176 ? -14.641 -1.474 0.677 1 98.31 176 LYS A O 1
ATOM 1355 N N . PHE A 1 177 ? -12.477 -1.299 0.768 1 98.75 177 PHE A N 1
ATOM 1356 C CA . PHE A 1 177 ? -12.328 -0.898 -0.627 1 98.75 177 PHE A CA 1
ATOM 1357 C C . PHE A 1 177 ? -12.68 -2.053 -1.56 1 98.75 177 PHE A C 1
ATOM 1359 O O . PHE A 1 177 ? -13.312 -1.853 -2.596 1 98.75 177 PHE A O 1
ATOM 1366 N N . LEU A 1 178 ? -12.219 -3.242 -1.224 1 98.81 178 LEU A N 1
ATOM 1367 C CA . LEU A 1 178 ? -12.469 -4.387 -2.092 1 98.81 178 LEU A CA 1
ATOM 1368 C C . LEU A 1 178 ? -13.961 -4.727 -2.131 1 98.81 178 LEU A C 1
ATOM 1370 O O . LEU A 1 178 ? -14.484 -5.129 -3.174 1 98.81 178 LEU A O 1
ATOM 1374 N N . THR A 1 179 ? -14.602 -4.629 -0.97 1 98.75 179 THR A N 1
ATOM 1375 C CA . THR A 1 179 ? -16.047 -4.797 -0.947 1 98.75 179 THR A CA 1
ATOM 1376 C C . THR A 1 179 ? -16.719 -3.781 -1.863 1 98.75 179 THR A C 1
ATOM 1378 O O . THR A 1 179 ? -17.547 -4.148 -2.711 1 98.75 179 THR A O 1
ATOM 1381 N N . HIS A 1 180 ? -16.375 -2.539 -1.7 1 98.69 180 HIS A N 1
ATOM 1382 C CA . HIS A 1 180 ? -16.953 -1.467 -2.5 1 98.69 180 HIS A CA 1
ATOM 1383 C C . HIS A 1 180 ? -16.703 -1.694 -3.988 1 98.69 180 HIS A C 1
ATOM 1385 O O . HIS A 1 180 ? -17.625 -1.598 -4.797 1 98.69 180 HIS A O 1
ATOM 1391 N N . LEU A 1 181 ? -15.461 -1.991 -4.367 1 98.75 181 LEU A N 1
ATOM 1392 C CA . LEU A 1 181 ? -15.102 -2.164 -5.77 1 98.75 181 LEU A CA 1
ATOM 1393 C C . LEU A 1 181 ? -15.781 -3.395 -6.359 1 98.75 181 LEU A C 1
ATOM 1395 O O . LEU A 1 181 ? -16.219 -3.373 -7.512 1 98.75 181 LEU A O 1
ATOM 1399 N N . GLY A 1 182 ? -15.75 -4.52 -5.555 1 98.5 182 GLY A N 1
ATOM 1400 C CA . GLY A 1 182 ? -16.484 -5.691 -6.008 1 98.5 182 GLY A CA 1
ATOM 1401 C C . GLY A 1 182 ? -17.922 -5.391 -6.355 1 98.5 182 GLY A C 1
ATOM 1402 O O . GLY A 1 182 ? -18.391 -5.746 -7.438 1 98.5 182 GLY A O 1
ATOM 1403 N N . GLU A 1 183 ? -18.625 -4.699 -5.473 1 98.31 183 GLU A N 1
ATOM 1404 C CA . GLU A 1 183 ? -20.016 -4.324 -5.68 1 98.31 183 GLU A CA 1
ATOM 1405 C C . GLU A 1 183 ? -20.172 -3.393 -6.883 1 98.31 183 GLU A C 1
ATOM 1407 O O . GLU A 1 183 ? -21.094 -3.539 -7.676 1 98.31 183 GLU A O 1
ATOM 1412 N N . THR A 1 184 ? -19.328 -2.484 -7.035 1 98.44 184 THR A N 1
ATOM 1413 C CA . THR A 1 184 ? -19.391 -1.465 -8.078 1 98.44 184 THR A CA 1
ATOM 1414 C C . THR A 1 184 ? -19.25 -2.096 -9.461 1 98.44 184 THR A C 1
ATOM 1416 O O . THR A 1 184 ? -19.922 -1.676 -10.406 1 98.44 184 THR A O 1
ATOM 1419 N N . TYR A 1 185 ? -18.422 -3.148 -9.594 1 97.56 185 TYR A N 1
ATOM 1420 C CA . TYR A 1 185 ? -18.078 -3.635 -10.93 1 97.56 185 TYR A CA 1
ATOM 1421 C C . TYR A 1 185 ? -18.594 -5.051 -11.133 1 97.56 185 TYR A C 1
ATOM 1423 O O . TYR A 1 185 ? -18.203 -5.73 -12.086 1 97.56 185 TYR A O 1
ATOM 1431 N N . GLY A 1 186 ? -19.359 -5.504 -10.211 1 97.12 186 GLY A N 1
ATOM 1432 C CA . GLY A 1 186 ? -20.141 -6.719 -10.422 1 97.12 186 GLY A CA 1
ATOM 1433 C C . GLY A 1 186 ? -19.344 -7.984 -10.156 1 97.12 186 GLY A C 1
ATOM 1434 O O . GLY A 1 186 ? -19.531 -8.992 -10.836 1 97.12 186 GLY A O 1
ATOM 1435 N N . SER A 1 187 ? -18.375 -8 -9.312 1 98.12 187 SER A N 1
ATOM 1436 C CA . SER A 1 187 ? -17.609 -9.156 -8.852 1 98.12 187 SER A CA 1
ATOM 1437 C C . SER A 1 187 ? -17.875 -9.43 -7.371 1 98.12 187 SER A C 1
ATOM 1439 O O . SER A 1 187 ? -18.016 -8.5 -6.578 1 98.12 187 SER A O 1
ATOM 1441 N N . GLU A 1 188 ? -17.969 -10.625 -6.992 1 98.06 188 GLU A N 1
ATOM 1442 C CA . GLU A 1 188 ? -18.156 -10.977 -5.59 1 98.06 188 GLU A CA 1
ATOM 1443 C C . GLU A 1 188 ? -16.812 -11.07 -4.863 1 98.06 188 GLU A C 1
ATOM 1445 O O . GLU A 1 188 ? -15.984 -11.914 -5.199 1 98.06 188 GLU A O 1
ATOM 1450 N N . TYR A 1 189 ? -16.641 -10.266 -3.918 1 98.75 189 TYR A N 1
ATOM 1451 C CA . TYR A 1 189 ? -15.453 -10.312 -3.064 1 98.75 189 TYR A CA 1
ATOM 1452 C C . TYR A 1 189 ? -15.617 -11.344 -1.954 1 98.75 189 TYR A C 1
ATOM 1454 O O . TYR A 1 189 ? -16.625 -11.344 -1.244 1 98.75 189 TYR A O 1
ATOM 1462 N N . SER A 1 190 ? -14.625 -12.211 -1.805 1 98.12 190 SER A N 1
ATOM 1463 C CA . SER A 1 190 ? -14.586 -13.195 -0.729 1 98.12 190 SER A CA 1
ATOM 1464 C C . SER A 1 190 ? -13.422 -12.922 0.223 1 98.12 190 SER A C 1
ATOM 1466 O O . SER A 1 190 ? -12.281 -13.289 -0.062 1 98.12 190 SER A O 1
ATOM 1468 N N . PRO A 1 191 ? -13.688 -12.336 1.379 1 96.69 191 PRO A N 1
ATOM 1469 C CA . PRO A 1 191 ? -12.617 -12 2.318 1 96.69 191 PRO A CA 1
ATOM 1470 C C . PRO A 1 191 ? -12.109 -13.219 3.092 1 96.69 191 PRO A C 1
ATOM 1472 O O . PRO A 1 191 ? -12.297 -13.305 4.309 1 96.69 191 PRO A O 1
ATOM 1475 N N . LEU A 1 192 ? -11.383 -14.055 2.469 1 97.38 192 LEU A N 1
ATOM 1476 C CA . LEU A 1 192 ? -10.844 -15.234 3.131 1 97.38 192 LEU A CA 1
ATOM 1477 C C . LEU A 1 192 ? -9.68 -14.867 4.047 1 97.38 192 LEU A C 1
ATOM 1479 O O . LEU A 1 192 ? -8.766 -14.148 3.637 1 97.38 192 LEU A O 1
ATOM 1483 N N . GLU A 1 193 ? -9.766 -15.281 5.234 1 96.5 193 GLU A N 1
ATOM 1484 C CA . GLU A 1 193 ? -8.641 -15.156 6.152 1 96.5 193 GLU A CA 1
ATOM 1485 C C . GLU A 1 193 ? -7.629 -16.281 5.945 1 96.5 193 GLU A C 1
ATOM 1487 O O . GLU A 1 193 ? -7.914 -17.266 5.258 1 96.5 193 GLU A O 1
ATOM 1492 N N . GLU A 1 194 ? -6.465 -16.078 6.504 1 96.56 194 GLU A N 1
ATOM 1493 C CA . GLU A 1 194 ? -5.453 -17.125 6.445 1 96.56 194 GLU A CA 1
ATOM 1494 C C . GLU A 1 194 ? -6.004 -18.453 6.969 1 96.56 194 GLU A C 1
ATOM 1496 O O . GLU A 1 194 ? -6.605 -18.5 8.047 1 96.56 194 GLU A O 1
ATOM 1501 N N . GLY A 1 195 ? -5.871 -19.453 6.223 1 97.75 195 GLY A N 1
ATOM 1502 C CA . GLY A 1 195 ? -6.301 -20.797 6.617 1 97.75 195 GLY A CA 1
ATOM 1503 C C . GLY A 1 195 ? -7.719 -21.109 6.184 1 97.75 195 GLY A C 1
ATOM 1504 O O . GLY A 1 195 ? -8.133 -22.281 6.207 1 97.75 195 GLY A O 1
ATOM 1505 N N . GLU A 1 196 ? -8.453 -20.141 5.758 1 98.38 196 GLU A N 1
ATOM 1506 C CA . GLU A 1 196 ? -9.836 -20.359 5.34 1 98.38 196 GLU A CA 1
ATOM 1507 C C . GLU A 1 196 ? -9.898 -20.859 3.898 1 98.38 196 GLU A C 1
ATOM 1509 O O . GLU A 1 196 ? -8.977 -20.625 3.113 1 98.38 196 GLU A O 1
ATOM 1514 N N . SER A 1 197 ? -10.984 -21.531 3.621 1 98.44 197 SER A N 1
ATOM 1515 C CA . SER A 1 197 ? -11.141 -22.141 2.305 1 98.44 197 SER A CA 1
ATOM 1516 C C . SER A 1 197 ? -12.477 -21.766 1.674 1 98.44 197 SER A C 1
ATOM 1518 O O . SER A 1 197 ? -13.383 -21.297 2.363 1 98.44 197 SER A O 1
ATOM 1520 N N . LEU A 1 198 ? -12.477 -21.859 0.417 1 97 198 LEU A N 1
ATOM 1521 C CA . LEU A 1 198 ? -13.672 -21.734 -0.409 1 97 198 LEU A CA 1
ATOM 1522 C C . LEU A 1 198 ? -13.789 -22.891 -1.384 1 97 198 LEU A C 1
ATOM 1524 O O . LEU A 1 198 ? -12.781 -23.375 -1.905 1 97 198 LEU A O 1
ATOM 1528 N N . GLU A 1 199 ? -15.016 -23.422 -1.561 1 96.94 199 GLU A N 1
ATOM 1529 C CA . GLU A 1 199 ? -15.266 -24.453 -2.562 1 96.94 199 GLU A CA 1
ATOM 1530 C C . GLU A 1 199 ? -15.938 -23.859 -3.803 1 96.94 199 GLU A C 1
ATOM 1532 O O . GLU A 1 199 ? -16.844 -23.031 -3.691 1 96.94 199 GLU A O 1
ATOM 1537 N N . ILE A 1 200 ? -15.445 -24.281 -4.91 1 95.25 200 ILE A N 1
ATOM 1538 C CA . ILE A 1 200 ? -16.094 -23.828 -6.137 1 95.25 200 ILE A CA 1
ATOM 1539 C C . ILE A 1 200 ? -16.344 -25.016 -7.062 1 95.25 200 ILE A C 1
ATOM 1541 O O . ILE A 1 200 ? -15.625 -26.031 -6.996 1 95.25 200 ILE A O 1
ATOM 1545 N N . MET B 1 1 ? 14.648 24.141 14.812 1 97.31 1 MET B N 1
ATOM 1546 C CA . MET B 1 1 ? 13.32 23.547 14.727 1 97.31 1 MET B CA 1
ATOM 1547 C C . MET B 1 1 ? 13.398 22.031 14.828 1 97.31 1 MET B C 1
ATOM 1549 O O . MET B 1 1 ? 14.273 21.406 14.227 1 97.31 1 MET B O 1
ATOM 1553 N N . LYS B 1 2 ? 12.617 21.391 15.719 1 98.44 2 LYS B N 1
ATOM 1554 C CA . LYS B 1 2 ? 12.625 19.938 15.961 1 98.44 2 LYS B CA 1
ATOM 1555 C C . LYS B 1 2 ? 11.383 19.281 15.375 1 98.44 2 LYS B C 1
ATOM 1557 O O . LYS B 1 2 ? 10.266 19.75 15.586 1 98.44 2 LYS B O 1
ATOM 1562 N N . ILE B 1 3 ? 11.617 18.203 14.602 1 98.75 3 ILE B N 1
ATOM 1563 C CA . ILE B 1 3 ? 10.531 17.422 14.023 1 98.75 3 ILE B CA 1
ATOM 1564 C C . ILE B 1 3 ? 10.492 16.031 14.664 1 98.75 3 ILE B C 1
ATOM 1566 O O . ILE B 1 3 ? 11.484 15.297 14.641 1 98.75 3 ILE B O 1
ATOM 1570 N N . THR B 1 4 ? 9.43 15.68 15.234 1 98.75 4 THR B N 1
ATOM 1571 C CA . THR B 1 4 ? 9.242 14.359 15.82 1 98.75 4 THR B CA 1
ATOM 1572 C C . THR B 1 4 ? 8.18 13.578 15.055 1 98.75 4 THR B C 1
ATOM 1574 O O . THR B 1 4 ? 7.07 14.07 14.844 1 98.75 4 THR B O 1
ATOM 1577 N N . ARG B 1 5 ? 8.562 12.438 14.641 1 98.62 5 ARG B N 1
ATOM 1578 C CA . ARG B 1 5 ? 7.602 11.562 13.969 1 98.62 5 ARG B CA 1
ATOM 1579 C C . ARG B 1 5 ? 6.793 10.758 14.992 1 98.62 5 ARG B C 1
ATOM 1581 O O . ARG B 1 5 ? 7.363 10.094 15.859 1 98.62 5 ARG B O 1
ATOM 1588 N N . HIS B 1 6 ? 5.543 10.852 14.938 1 98.44 6 HIS B N 1
ATOM 1589 C CA . HIS B 1 6 ? 4.648 9.984 15.695 1 98.44 6 HIS B CA 1
ATOM 1590 C C . HIS B 1 6 ? 3.98 8.953 14.789 1 98.44 6 HIS B C 1
ATOM 1592 O O . HIS B 1 6 ? 4.48 8.656 13.703 1 98.44 6 HIS B O 1
ATOM 1598 N N . ILE B 1 7 ? 2.988 8.344 15.188 1 97.88 7 ILE B N 1
ATOM 1599 C CA . ILE B 1 7 ? 2.449 7.203 14.461 1 97.88 7 ILE B CA 1
ATOM 1600 C C . ILE B 1 7 ? 1.747 7.684 13.195 1 97.88 7 ILE B C 1
ATOM 1602 O O . ILE B 1 7 ? 1.055 8.703 13.211 1 97.88 7 ILE B O 1
ATOM 1606 N N . HIS B 1 8 ? 1.954 6.922 12.102 1 98.25 8 HIS B N 1
ATOM 1607 C CA . HIS B 1 8 ? 1.205 7.066 10.859 1 98.25 8 HIS B CA 1
ATOM 1608 C C . HIS B 1 8 ? 1.498 8.406 10.188 1 98.25 8 HIS B C 1
ATOM 1610 O O . HIS B 1 8 ? 2.609 8.633 9.703 1 98.25 8 HIS B O 1
ATOM 1616 N N . ALA B 1 9 ? 0.642 9.391 10.219 1 98.69 9 ALA B N 1
ATOM 1617 C CA . ALA B 1 9 ? 0.854 10.68 9.57 1 98.69 9 ALA B CA 1
ATOM 1618 C C . ALA B 1 9 ? 1.064 11.789 10.602 1 98.69 9 ALA B C 1
ATOM 1620 O O . ALA B 1 9 ? 1.249 12.953 10.242 1 98.69 9 ALA B O 1
ATOM 1621 N N . CYS B 1 10 ? 1.041 11.414 11.883 1 98.94 10 CYS B N 1
ATOM 1622 C CA . CYS B 1 10 ? 1.121 12.391 12.961 1 98.94 10 CYS B CA 1
ATOM 1623 C C . CYS B 1 10 ? 2.562 12.828 13.188 1 98.94 10 CYS B C 1
ATOM 1625 O O . CYS B 1 10 ? 3.441 11.992 13.406 1 98.94 10 CYS B O 1
ATOM 1627 N N . VAL B 1 11 ? 2.791 14.125 13.172 1 98.88 11 VAL B N 1
ATOM 1628 C CA . VAL B 1 11 ? 4.117 14.688 13.391 1 98.88 11 VAL B CA 1
ATOM 1629 C C . VAL B 1 11 ? 4.02 15.891 14.328 1 98.88 11 VAL B C 1
ATOM 1631 O O . VAL B 1 11 ? 2.994 16.578 14.359 1 98.88 11 VAL B O 1
ATOM 1634 N N . GLU B 1 12 ? 5.078 16.094 15.062 1 98.81 12 GLU B N 1
ATOM 1635 C CA . GLU B 1 12 ? 5.215 17.234 15.953 1 98.81 12 GLU B CA 1
ATOM 1636 C C . GLU B 1 12 ? 6.375 18.141 15.523 1 98.81 12 GLU B C 1
ATOM 1638 O O . GLU B 1 12 ? 7.461 17.641 15.219 1 98.81 12 GLU B O 1
ATOM 1643 N N . ILE B 1 13 ? 6.062 19.375 15.391 1 98.81 13 ILE B N 1
ATOM 1644 C CA . ILE B 1 13 ? 7.07 20.375 15.07 1 98.81 13 ILE B CA 1
ATOM 1645 C C . ILE B 1 13 ? 7.188 21.375 16.219 1 98.81 13 ILE B C 1
ATOM 1647 O O . ILE B 1 13 ? 6.195 21.984 16.625 1 98.81 13 ILE B O 1
ATOM 1651 N N . SER B 1 14 ? 8.359 21.547 16.703 1 98.06 14 SER B N 1
ATOM 1652 C CA . SER B 1 14 ? 8.539 22.453 17.844 1 98.06 14 SER B CA 1
ATOM 1653 C C . SER B 1 14 ? 9.719 23.391 17.609 1 98.06 14 SER B C 1
ATOM 1655 O O . SER B 1 14 ? 10.688 23.031 16.953 1 98.06 14 SER B O 1
ATOM 1657 N N . GLN B 1 15 ? 9.578 24.547 18.062 1 97.5 15 GLN B N 1
ATOM 1658 C CA . GLN B 1 15 ? 10.594 25.578 18.094 1 97.5 15 GLN B CA 1
ATOM 1659 C C . GLN B 1 15 ? 10.438 26.469 19.328 1 97.5 15 GLN B C 1
ATOM 1661 O O . GLN B 1 15 ? 9.445 27.203 19.453 1 97.5 15 GLN B O 1
ATOM 1666 N N . GLY B 1 16 ? 11.508 26.453 20.281 1 9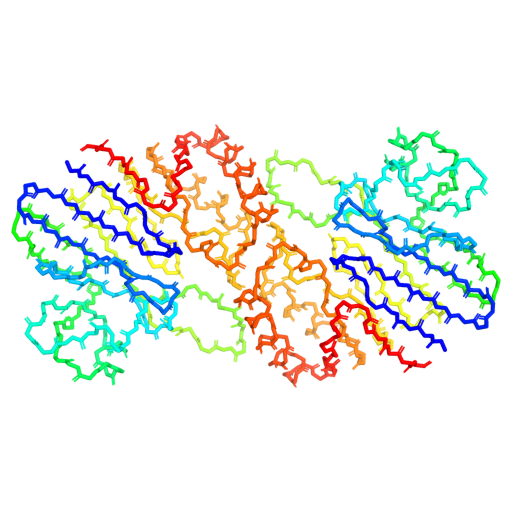5.69 16 GLY B N 1
ATOM 1667 C CA . GLY B 1 16 ? 11.312 27.125 21.562 1 95.69 16 GLY B CA 1
ATOM 1668 C C . GLY B 1 16 ? 10.141 26.562 22.344 1 95.69 16 GLY B C 1
ATOM 1669 O O . GLY B 1 16 ? 10.055 25.359 22.578 1 95.69 16 GLY B O 1
ATOM 1670 N N . ASN B 1 17 ? 9.195 27.453 22.719 1 95.81 17 ASN B N 1
ATOM 1671 C CA . ASN B 1 17 ? 8.023 27.031 23.484 1 95.81 17 ASN B CA 1
ATOM 1672 C C . ASN B 1 17 ? 6.832 26.734 22.594 1 95.81 17 ASN B C 1
ATOM 1674 O O . ASN B 1 17 ? 5.781 26.312 23.062 1 95.81 17 ASN B O 1
ATOM 1678 N N . ASP B 1 18 ? 7.043 26.938 21.297 1 97.94 18 ASP B N 1
ATOM 1679 C CA . ASP B 1 18 ? 5.957 26.734 20.344 1 97.94 18 ASP B CA 1
ATOM 1680 C C . ASP B 1 18 ? 5.898 25.281 19.891 1 97.94 18 ASP B C 1
ATOM 1682 O O . ASP B 1 18 ? 6.934 24.672 19.594 1 97.94 18 ASP B O 1
ATOM 1686 N N . ARG B 1 19 ? 4.66 24.734 19.906 1 97.88 19 ARG B N 1
ATOM 1687 C CA . ARG B 1 19 ? 4.449 23.328 19.562 1 97.88 19 ARG B CA 1
ATOM 1688 C C . ARG B 1 19 ? 3.252 23.172 18.641 1 97.88 19 ARG B C 1
ATOM 1690 O O . ARG B 1 19 ? 2.156 23.641 18.938 1 97.88 19 ARG B O 1
ATOM 1697 N N . ILE B 1 20 ? 3.51 22.531 17.5 1 98.88 20 ILE B N 1
ATOM 1698 C CA . ILE B 1 20 ? 2.455 22.172 16.562 1 98.88 20 ILE B CA 1
ATOM 1699 C C . ILE B 1 20 ? 2.365 20.656 16.438 1 98.88 20 ILE B C 1
ATOM 1701 O O . ILE B 1 20 ? 3.389 19.969 16.359 1 98.88 20 ILE B O 1
ATOM 1705 N N . ILE B 1 21 ? 1.225 20.094 16.547 1 98.94 21 ILE B N 1
ATOM 1706 C CA . ILE B 1 21 ? 0.979 18.688 16.234 1 98.94 21 ILE B CA 1
ATOM 1707 C C . ILE B 1 21 ? 0.03 18.578 15.047 1 98.94 21 ILE B C 1
ATOM 1709 O O . ILE B 1 21 ? -1.042 19.188 15.039 1 98.94 21 ILE B O 1
ATOM 1713 N N . ILE B 1 22 ? 0.451 17.859 14.023 1 98.94 22 ILE B N 1
ATOM 1714 C CA . ILE B 1 22 ? -0.33 17.703 12.805 1 98.94 22 ILE B CA 1
ATOM 1715 C C . ILE B 1 22 ? -0.921 16.297 12.742 1 98.94 22 ILE B C 1
ATOM 1717 O O . ILE B 1 22 ? -0.207 15.312 12.93 1 98.94 22 ILE B O 1
ATOM 1721 N N . ASP B 1 23 ? -2.162 16.172 12.562 1 98.88 23 ASP B N 1
ATOM 1722 C CA . ASP B 1 23 ? -2.902 14.961 12.227 1 98.88 23 ASP B CA 1
ATOM 1723 C C . ASP B 1 23 ? -2.834 13.945 13.367 1 98.88 23 ASP B C 1
ATOM 1725 O O . ASP B 1 23 ? -2.453 12.789 13.156 1 98.88 23 ASP B O 1
ATOM 1729 N N . PRO B 1 24 ? -3.291 14.344 14.555 1 98.81 24 PRO B N 1
ATOM 1730 C CA . PRO B 1 24 ? -3.463 13.359 15.625 1 98.81 24 PRO B CA 1
ATOM 1731 C C . PRO B 1 24 ? -4.684 12.469 15.414 1 98.81 24 PRO B C 1
ATOM 1733 O O . PRO B 1 24 ? -5.75 12.734 15.977 1 98.81 24 PRO B O 1
ATOM 1736 N N . GLY B 1 25 ? -4.508 11.383 14.703 1 98.62 25 GLY B N 1
ATOM 1737 C CA . GLY B 1 25 ? -5.594 10.508 14.305 1 98.62 25 GLY B CA 1
ATOM 1738 C C . GLY B 1 25 ? -5.855 9.391 15.297 1 98.62 25 GLY B C 1
ATOM 1739 O O . GLY B 1 25 ? -5.277 9.367 16.391 1 98.62 25 GLY B O 1
ATOM 1740 N N . THR B 1 26 ? -6.68 8.438 14.891 1 98.5 26 THR B N 1
ATOM 1741 C CA . THR B 1 26 ? -7.188 7.391 15.773 1 98.5 26 THR B CA 1
ATOM 1742 C C . THR B 1 26 ? -6.133 6.309 15.992 1 98.5 26 THR B C 1
ATOM 1744 O O . THR B 1 26 ? -6.273 5.477 16.891 1 98.5 26 THR B O 1
ATOM 1747 N N . PHE B 1 27 ? -5.07 6.262 15.141 1 98.25 27 PHE B N 1
ATOM 1748 C CA . PHE B 1 27 ? -4.066 5.219 15.289 1 98.25 27 PHE B CA 1
ATOM 1749 C C . PHE B 1 27 ? -3.188 5.484 16.5 1 98.25 27 PHE B C 1
ATOM 1751 O O . PHE B 1 27 ? -2.488 4.59 16.984 1 98.25 27 PHE B O 1
ATOM 1758 N N . GLY B 1 28 ? -3.164 6.715 16.922 1 97.12 28 GLY B N 1
ATOM 1759 C CA . GLY B 1 28 ? -2.342 7.137 18.047 1 97.12 28 GLY B CA 1
ATOM 1760 C C . GLY B 1 28 ? -1.884 8.578 17.953 1 97.12 28 GLY B C 1
ATOM 1761 O O . GLY B 1 28 ? -1.666 9.086 16.844 1 97.12 28 GLY B O 1
ATOM 1762 N N . ALA B 1 29 ? -1.733 9.156 19.094 1 97.94 29 ALA B N 1
ATOM 1763 C CA . ALA B 1 29 ? -1.299 10.547 19.172 1 97.94 29 ALA B CA 1
ATOM 1764 C C . ALA B 1 29 ? -0.488 10.789 20.438 1 97.94 29 ALA B C 1
ATOM 1766 O O . ALA B 1 29 ? -0.663 10.086 21.438 1 97.94 29 ALA B O 1
ATOM 1767 N N . PRO B 1 30 ? 0.421 11.742 20.328 1 98.31 30 PRO B N 1
ATOM 1768 C CA . PRO B 1 30 ? 1.094 12.156 21.562 1 98.31 30 PRO B CA 1
ATOM 1769 C C . PRO B 1 30 ? 0.195 12.984 22.469 1 98.31 30 PRO B C 1
ATOM 1771 O O . PRO B 1 30 ? -0.997 13.141 22.188 1 98.31 30 PRO B O 1
ATOM 1774 N N . ASP B 1 31 ? 0.824 13.391 23.609 1 98.12 31 ASP B N 1
ATOM 1775 C CA . ASP B 1 31 ? 0.123 14.352 24.469 1 98.12 31 ASP B CA 1
ATOM 1776 C C . ASP B 1 31 ? -0.101 15.664 23.719 1 98.12 31 ASP B C 1
ATOM 1778 O O . ASP B 1 31 ? 0.854 16.297 23.266 1 98.12 31 ASP B O 1
ATOM 1782 N N . LEU B 1 32 ? -1.329 16.125 23.656 1 98.5 32 LEU B N 1
ATOM 1783 C CA . LEU B 1 32 ? -1.694 17.281 22.844 1 98.5 32 LEU B CA 1
ATOM 1784 C C . LEU B 1 32 ? -1.684 18.562 23.688 1 98.5 32 LEU B C 1
ATOM 1786 O O . LEU B 1 32 ? -1.881 19.656 23.172 1 98.5 32 LEU B O 1
ATOM 1790 N N . CYS B 1 33 ? -1.442 18.422 24.953 1 96.81 33 CYS B N 1
ATOM 1791 C CA . CYS B 1 33 ? -1.541 19.562 25.875 1 96.81 33 CYS B CA 1
ATOM 1792 C C . CYS B 1 33 ? -0.586 20.672 25.453 1 96.81 33 CYS B C 1
ATOM 1794 O O . CYS B 1 33 ? 0.609 20.438 25.266 1 96.81 33 CYS B O 1
ATOM 1796 N N . GLY B 1 34 ? -1.121 21.891 25.297 1 96.44 34 GLY B N 1
ATOM 1797 C CA . GLY B 1 34 ? -0.308 23.062 25.016 1 96.44 34 GLY B CA 1
ATOM 1798 C C . GLY B 1 34 ? 0.072 23.203 23.562 1 96.44 34 GLY B C 1
ATOM 1799 O O . GLY B 1 34 ? 0.687 24.203 23.172 1 96.44 34 GLY B O 1
ATOM 1800 N N . ALA B 1 35 ? -0.298 22.25 22.766 1 98.62 35 ALA B N 1
ATOM 1801 C CA . ALA B 1 35 ? 0.063 22.297 21.344 1 98.62 35 ALA B CA 1
ATOM 1802 C C . ALA B 1 35 ? -1.055 22.938 20.516 1 98.62 35 ALA B C 1
ATOM 1804 O O . ALA B 1 35 ? -2.229 22.859 20.891 1 98.62 35 ALA B O 1
ATOM 1805 N N . THR B 1 36 ? -0.676 23.641 19.469 1 98.88 36 THR B N 1
ATOM 1806 C CA . THR B 1 36 ? -1.615 23.969 18.406 1 98.88 36 THR B CA 1
ATOM 1807 C C . THR B 1 36 ? -1.796 22.781 17.453 1 98.88 36 THR B C 1
ATOM 1809 O O . THR B 1 36 ? -0.815 22.172 17.016 1 98.88 36 THR B O 1
ATOM 1812 N N . ILE B 1 37 ? -3.016 22.422 17.172 1 98.88 37 ILE B N 1
ATOM 1813 C CA . ILE B 1 37 ? -3.324 21.219 16.406 1 98.88 37 ILE B CA 1
ATOM 1814 C C . ILE B 1 37 ? -3.707 21.609 14.977 1 98.88 37 ILE B C 1
ATOM 1816 O O . ILE B 1 37 ? -4.543 22.5 14.773 1 98.88 37 ILE B O 1
ATOM 1820 N N . LEU B 1 38 ? -3.041 21.062 14.016 1 98.94 38 LEU B N 1
ATOM 1821 C CA . LEU B 1 38 ? -3.404 21.188 12.602 1 98.94 38 LEU B CA 1
ATOM 1822 C C . LEU B 1 38 ? -3.93 19.875 12.055 1 98.94 38 LEU B C 1
ATOM 1824 O O . LEU B 1 38 ? -3.342 18.812 12.305 1 98.94 38 LEU B O 1
ATOM 1828 N N . VAL B 1 39 ? -5.035 19.891 11.32 1 98.94 39 VAL B N 1
ATOM 1829 C CA . VAL B 1 39 ? -5.613 18.703 10.711 1 98.94 39 VAL B CA 1
ATOM 1830 C C . VAL B 1 39 ? -5.707 18.891 9.195 1 98.94 39 VAL B C 1
ATOM 1832 O O . VAL B 1 39 ? -6.191 19.922 8.727 1 98.94 39 VAL B O 1
ATOM 1835 N N . THR B 1 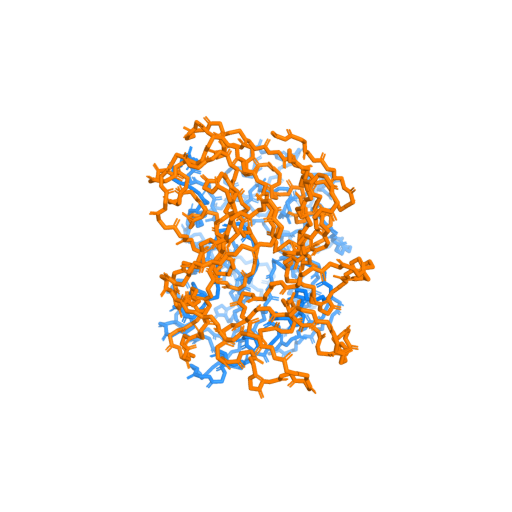40 ? -5.262 17.922 8.477 1 98.88 40 THR B N 1
ATOM 1836 C CA . THR B 1 40 ? -5.184 18.047 7.027 1 98.88 40 THR B CA 1
ATOM 1837 C C . THR B 1 40 ? -6.527 17.719 6.383 1 98.88 40 THR B C 1
ATOM 1839 O O . THR B 1 40 ? -6.926 18.344 5.406 1 98.88 40 THR B O 1
ATOM 1842 N N . HIS B 1 41 ? -7.195 16.672 6.883 1 98.81 41 HIS B N 1
ATOM 1843 C CA . HIS B 1 41 ? -8.484 16.266 6.336 1 98.81 41 HIS B CA 1
ATOM 1844 C C . HIS B 1 41 ? -9.242 15.375 7.312 1 98.81 41 HIS B C 1
ATOM 1846 O O . HIS B 1 41 ? -8.719 15.016 8.367 1 98.81 41 HIS B O 1
ATOM 1852 N N . ASN B 1 42 ? -10.453 14.969 7.012 1 98.38 42 ASN B N 1
ATOM 1853 C CA . ASN B 1 42 ? -11.375 14.477 8.031 1 98.38 42 ASN B CA 1
ATOM 1854 C C . ASN B 1 42 ? -11.359 12.953 8.102 1 98.38 42 ASN B C 1
ATOM 1856 O O . ASN B 1 42 ? -12.234 12.344 8.719 1 98.38 42 ASN B O 1
ATOM 1860 N N . HIS B 1 43 ? -10.391 12.242 7.512 1 98.31 43 HIS B N 1
ATOM 1861 C CA . HIS B 1 43 ? -10.297 10.797 7.695 1 98.31 43 HIS B CA 1
ATOM 1862 C C . HIS B 1 43 ? -9.891 10.445 9.125 1 98.31 43 HIS B C 1
ATOM 1864 O O . HIS B 1 43 ? -9.062 11.133 9.719 1 98.31 43 HIS B O 1
ATOM 1870 N N . ALA B 1 44 ? -10.375 9.367 9.609 1 98.12 44 ALA B N 1
ATOM 1871 C CA . ALA B 1 44 ? -10.211 8.961 11 1 98.12 44 ALA B CA 1
ATOM 1872 C C . ALA B 1 44 ? -8.742 8.766 11.352 1 98.12 44 ALA B C 1
ATOM 1874 O O . ALA B 1 44 ? -8.32 9.016 12.484 1 98.12 44 ALA B O 1
ATOM 1875 N N . ASP B 1 45 ? -7.984 8.312 10.367 1 98.56 45 ASP B N 1
ATOM 1876 C CA . ASP B 1 45 ? -6.566 8.086 10.633 1 98.56 45 ASP B CA 1
ATOM 1877 C C . ASP B 1 45 ? -5.801 9.406 10.695 1 98.56 45 ASP B C 1
ATOM 1879 O O . ASP B 1 45 ? -4.629 9.43 11.086 1 98.56 45 ASP B O 1
ATOM 1883 N N . HIS B 1 46 ? -6.457 10.547 10.453 1 98.81 46 HIS B N 1
ATOM 1884 C CA . HIS B 1 46 ? -5.793 11.844 10.516 1 98.81 46 HIS B CA 1
ATOM 1885 C C . HIS B 1 46 ? -6.379 12.719 11.617 1 98.81 46 HIS B C 1
ATOM 1887 O O . HIS B 1 46 ? -5.742 13.68 12.055 1 98.81 46 HIS B O 1
ATOM 1893 N N . VAL B 1 47 ? -7.543 12.414 12.039 1 98.75 47 VAL B N 1
ATOM 1894 C CA . VAL B 1 47 ? -8.141 13.188 13.125 1 98.75 47 VAL B CA 1
ATOM 1895 C C . VAL B 1 47 ? -9.023 12.281 13.984 1 98.75 47 VAL B C 1
ATOM 1897 O O . VAL B 1 47 ? -9.867 11.555 13.461 1 98.75 47 VAL B O 1
ATOM 1900 N N . ASP B 1 48 ? -8.828 12.328 15.266 1 98.56 48 ASP B N 1
ATOM 1901 C CA . ASP B 1 48 ? -9.68 11.664 16.25 1 98.56 48 ASP B CA 1
ATOM 1902 C C . ASP B 1 48 ? -10.492 12.68 17.047 1 98.56 48 ASP B C 1
ATOM 1904 O O . ASP B 1 48 ? -9.953 13.328 17.953 1 98.56 48 ASP B O 1
ATOM 1908 N N . PRO B 1 49 ? -11.727 12.75 16.766 1 98.25 49 PRO B N 1
ATOM 1909 C CA . PRO B 1 49 ? -12.539 13.742 17.469 1 98.25 49 PRO B CA 1
ATOM 1910 C C . PRO B 1 49 ? -12.516 13.562 18.984 1 98.25 49 PRO B C 1
ATOM 1912 O O . PRO B 1 49 ? -12.664 14.539 19.734 1 98.25 49 PRO B O 1
ATOM 1915 N N . GLU B 1 50 ? -12.297 12.414 19.438 1 97.94 50 GLU B N 1
ATOM 1916 C CA . GLU B 1 50 ? -12.344 12.125 20.859 1 97.94 50 GLU B CA 1
ATOM 1917 C C . GLU B 1 50 ? -11.172 12.766 21.594 1 97.94 50 GLU B C 1
ATOM 1919 O O . GLU B 1 50 ? -11.227 12.961 22.812 1 97.94 50 GLU B O 1
ATOM 1924 N N . LEU B 1 51 ? -10.102 13.055 20.891 1 98.19 51 LEU B N 1
ATOM 1925 C CA . LEU B 1 51 ? -8.914 13.641 21.5 1 98.19 51 LEU B CA 1
ATOM 1926 C C . LEU B 1 51 ? -9.047 15.156 21.625 1 98.19 51 LEU B C 1
ATOM 1928 O O . LEU B 1 51 ? -8.273 15.797 22.328 1 98.19 51 LEU B O 1
ATOM 1932 N N . LEU B 1 52 ? -9.969 15.75 20.906 1 98.31 52 LEU B N 1
ATOM 1933 C CA . LEU B 1 52 ? -10.102 17.203 20.812 1 98.31 52 LEU B CA 1
ATOM 1934 C C . LEU B 1 52 ? -11.039 17.734 21.891 1 98.31 52 LEU B C 1
ATOM 1936 O O . LEU B 1 52 ? -12.164 17.25 22.031 1 98.31 52 LEU B O 1
ATOM 1940 N N . LYS B 1 53 ? -10.547 18.703 22.609 1 97.19 53 LYS B N 1
ATOM 1941 C CA . LYS B 1 53 ? -11.289 19.25 23.734 1 97.19 53 LYS B CA 1
ATOM 1942 C C . LYS B 1 53 ? -11.5 20.75 23.594 1 97.19 53 LYS B C 1
ATOM 1944 O O . LYS B 1 53 ? -10.703 21.438 22.938 1 97.19 53 LYS B O 1
ATOM 1949 N N . PRO B 1 54 ? -12.578 21.219 24.281 1 96.62 54 PRO B N 1
ATOM 1950 C CA . PRO B 1 54 ? -12.781 22.672 24.266 1 96.62 54 PRO B CA 1
ATOM 1951 C C . PRO B 1 54 ? -11.555 23.438 24.766 1 96.62 54 PRO B C 1
ATOM 1953 O O . PRO B 1 54 ? -10.898 23.016 25.719 1 96.62 54 PRO B O 1
ATOM 1956 N N . GLY B 1 55 ? -11.25 24.5 24.094 1 96.31 55 GLY B N 1
ATOM 1957 C CA . GLY B 1 55 ? -10.133 25.344 24.531 1 96.31 55 GLY B CA 1
ATOM 1958 C C . GLY B 1 55 ? -8.867 25.094 23.719 1 96.31 55 GLY B C 1
ATOM 1959 O O . GLY B 1 55 ? -7.965 25.922 23.719 1 96.31 55 GLY B O 1
ATOM 1960 N N . MET B 1 56 ? -8.781 23.922 23.094 1 97.94 56 MET B N 1
ATOM 1961 C CA . MET B 1 56 ? -7.637 23.641 22.234 1 97.94 56 MET B CA 1
ATOM 1962 C C . MET B 1 56 ? -7.637 24.562 21.016 1 97.94 56 MET B C 1
ATOM 1964 O O . MET B 1 56 ? -8.695 24.891 20.484 1 97.94 56 MET B O 1
ATOM 1968 N N . THR B 1 57 ? -6.461 25 20.656 1 98.5 57 THR B N 1
ATOM 1969 C CA . THR B 1 57 ? -6.316 25.734 19.406 1 98.5 57 THR B CA 1
ATOM 1970 C C . THR B 1 57 ? -6.16 24.797 18.234 1 98.5 57 THR B C 1
ATOM 1972 O O . THR B 1 57 ? -5.145 24.109 18.109 1 98.5 57 THR B O 1
ATOM 1975 N N . ILE B 1 58 ? -7.16 24.766 17.359 1 98.75 58 ILE B N 1
ATOM 1976 C CA . ILE B 1 58 ? -7.223 23.812 16.266 1 98.75 58 ILE B CA 1
ATOM 1977 C C . ILE B 1 58 ? -7.418 24.562 14.945 1 98.75 58 ILE B C 1
ATOM 1979 O O . ILE B 1 58 ? -8.234 25.469 14.859 1 98.75 58 ILE B O 1
ATOM 1983 N N . TYR B 1 59 ? -6.633 24.281 13.938 1 98.94 59 TYR B N 1
ATOM 1984 C CA . TYR B 1 59 ? -6.82 24.719 12.555 1 98.94 59 TYR B CA 1
ATOM 1985 C C . TYR B 1 59 ? -7.141 23.531 11.648 1 98.94 59 TYR B C 1
ATOM 1987 O O . TYR B 1 59 ? -6.461 22.5 11.695 1 98.94 59 TYR B O 1
ATOM 1995 N N . ALA B 1 60 ? -8.18 23.656 10.867 1 98.81 60 ALA B N 1
ATOM 1996 C CA . ALA B 1 60 ? -8.602 22.547 10.016 1 98.81 60 ALA B CA 1
ATOM 1997 C C . ALA B 1 60 ? -9.453 23.047 8.852 1 98.81 60 ALA B C 1
ATOM 1999 O O . ALA B 1 60 ? -10.023 24.141 8.906 1 98.81 60 ALA B O 1
ATOM 2000 N N . PRO B 1 61 ? -9.516 22.25 7.75 1 98.81 61 PRO B N 1
ATOM 2001 C CA . PRO B 1 61 ? -10.43 22.625 6.66 1 98.81 61 PRO B CA 1
ATOM 2002 C C . PRO B 1 61 ? -11.898 22.453 7.039 1 98.81 61 PRO B C 1
ATOM 2004 O O . PRO B 1 61 ? -12.203 21.922 8.109 1 98.81 61 PRO B O 1
ATOM 2007 N N . ARG B 1 62 ? -12.711 22.922 6.148 1 98.5 62 ARG B N 1
ATOM 2008 C CA . ARG B 1 62 ? -14.141 23.016 6.414 1 98.5 62 ARG B CA 1
ATOM 2009 C C . ARG B 1 62 ? -14.734 21.656 6.703 1 98.5 62 ARG B C 1
ATOM 2011 O O . ARG B 1 62 ? -15.555 21.5 7.613 1 98.5 62 ARG B O 1
ATOM 2018 N N . SER B 1 63 ? -14.352 20.656 5.949 1 98.25 63 SER B N 1
ATOM 2019 C CA . SER B 1 63 ? -14.898 19.312 6.117 1 98.25 63 SER B CA 1
ATOM 2020 C C . SER B 1 63 ? -14.617 18.766 7.516 1 98.25 63 SER B C 1
ATOM 2022 O O . SER B 1 63 ? -15.453 18.094 8.102 1 98.25 63 SER B O 1
ATOM 2024 N N . VAL B 1 64 ? -13.445 19.078 8 1 98.5 64 VAL B N 1
ATOM 2025 C CA . VAL B 1 64 ? -13.07 18.641 9.344 1 98.5 64 VAL B CA 1
ATOM 2026 C C . VAL B 1 64 ? -13.867 19.422 10.383 1 98.5 64 VAL B C 1
ATOM 2028 O O . VAL B 1 64 ? -14.422 18.844 11.32 1 98.5 64 VAL B O 1
ATOM 2031 N N . ALA B 1 65 ? -13.867 20.734 10.25 1 97.94 65 ALA B N 1
ATOM 2032 C CA . ALA B 1 65 ? -14.57 21.609 11.188 1 97.94 65 ALA B CA 1
ATOM 2033 C C . ALA B 1 65 ? -16 21.141 11.414 1 97.94 65 ALA B C 1
ATOM 2035 O O . ALA B 1 65 ? -16.516 21.203 12.531 1 97.94 65 ALA B O 1
ATOM 2036 N N . HIS B 1 66 ? -16.578 20.594 10.398 1 96.25 66 HIS B N 1
ATOM 2037 C CA . HIS B 1 66 ? -17.969 20.172 10.453 1 96.25 66 HIS B CA 1
ATOM 2038 C C . HIS B 1 66 ? -18.109 18.797 11.125 1 96.25 66 HIS B C 1
ATOM 2040 O O . HIS B 1 66 ? -19.203 18.406 11.523 1 96.25 66 HIS B O 1
ATOM 2046 N N . SER B 1 67 ? -17 18.172 11.281 1 95.75 67 SER B N 1
ATOM 2047 C CA . SER B 1 67 ? -17.094 16.781 11.727 1 95.75 67 SER B CA 1
ATOM 2048 C C . SER B 1 67 ? -16.562 16.625 13.148 1 95.75 67 SER B C 1
ATOM 2050 O O . SER B 1 67 ? -16.578 15.523 13.711 1 95.75 67 SER B O 1
ATOM 2052 N N . ILE B 1 68 ? -16.016 17.672 13.75 1 97.19 68 ILE B N 1
ATOM 2053 C CA . ILE B 1 68 ? -15.445 17.562 15.086 1 97.19 68 ILE B CA 1
ATOM 2054 C C . ILE B 1 68 ? -16.344 18.297 16.094 1 97.19 68 ILE B C 1
ATOM 2056 O O . ILE B 1 68 ? -17.078 19.203 15.719 1 97.19 68 ILE B O 1
ATOM 2060 N N . PRO B 1 69 ? -16.266 17.953 17.406 1 95.81 69 PRO B N 1
ATOM 2061 C CA . PRO B 1 69 ? -17.203 18.453 18.406 1 95.81 69 PRO B CA 1
ATOM 2062 C C . PRO B 1 69 ? -16.766 19.781 19.031 1 95.81 69 PRO B C 1
ATOM 2064 O O . PRO B 1 69 ? -17.375 20.234 20 1 95.81 69 PRO B O 1
ATOM 2067 N N . VAL B 1 70 ? -15.695 20.344 18.594 1 97.62 70 VAL B N 1
ATOM 2068 C CA . VAL B 1 70 ? -15.148 21.562 19.188 1 97.62 70 VAL B CA 1
ATOM 2069 C C . VAL B 1 70 ? -14.953 22.625 18.094 1 97.62 70 VAL B C 1
ATOM 2071 O O . VAL B 1 70 ? -14.898 22.297 16.906 1 97.62 70 VAL B O 1
ATOM 2074 N N . GLU B 1 71 ? -14.891 23.875 18.516 1 96.44 71 GLU B N 1
ATOM 2075 C CA . GLU B 1 71 ? -14.617 24.953 17.578 1 96.44 71 GLU B CA 1
ATOM 2076 C C . GLU B 1 71 ? -13.188 24.906 17.062 1 96.44 71 GLU B C 1
ATOM 2078 O O . GLU B 1 71 ? -12.273 24.516 17.797 1 96.44 71 GLU B O 1
ATOM 2083 N N . CYS B 1 72 ? -13.039 25.219 15.82 1 97.31 72 CYS B N 1
ATOM 2084 C CA . CYS B 1 72 ? -11.695 25.297 15.258 1 97.31 72 CYS B CA 1
ATOM 2085 C C . CYS B 1 72 ? -11.594 26.453 14.258 1 97.31 72 CYS B C 1
ATOM 2087 O O . CYS B 1 72 ? -12.609 27.016 13.859 1 97.31 72 CYS B O 1
ATOM 2089 N N . HIS B 1 73 ? -10.43 26.906 13.961 1 98.56 73 HIS B N 1
ATOM 2090 C CA . HIS B 1 73 ? -10.164 27.859 12.891 1 98.56 73 HIS B CA 1
ATOM 2091 C C . HIS B 1 73 ? -10.18 27.172 11.523 1 98.56 73 HIS B C 1
ATOM 2093 O O . HIS B 1 73 ? -9.32 26.344 11.234 1 98.56 73 HIS B O 1
ATOM 2099 N N . ILE B 1 74 ? -11.141 27.594 10.695 1 98.75 74 ILE B N 1
ATOM 2100 C CA . ILE B 1 74 ? -11.242 27 9.367 1 98.75 74 ILE B CA 1
ATOM 2101 C C . ILE B 1 74 ? -10.172 27.594 8.453 1 98.75 74 ILE B C 1
ATOM 2103 O O . ILE B 1 74 ? -9.992 28.812 8.406 1 98.75 74 ILE B O 1
ATOM 2107 N N . VAL B 1 75 ? -9.477 26.734 7.777 1 98.75 75 VAL B N 1
ATOM 2108 C CA . VAL B 1 75 ? -8.43 27.219 6.883 1 98.75 75 VAL B CA 1
ATOM 2109 C C . VAL B 1 75 ? -8.648 26.641 5.484 1 98.75 75 VAL B C 1
ATOM 2111 O O . VAL B 1 75 ? -9.328 25.625 5.32 1 98.75 75 VAL B O 1
ATOM 2114 N N . GLU B 1 76 ? -8.062 27.281 4.465 1 98.62 76 GLU B N 1
ATOM 2115 C CA . GLU B 1 76 ? -8.07 26.875 3.061 1 98.62 76 GLU B CA 1
ATOM 2116 C C . GLU B 1 76 ? -6.801 27.312 2.348 1 98.62 76 GLU B C 1
ATOM 2118 O O . GLU B 1 76 ? -6 28.078 2.902 1 98.62 76 GLU B O 1
ATOM 2123 N N . HIS B 1 77 ? -6.672 26.797 1.197 1 98.62 77 HIS B N 1
ATOM 2124 C CA . HIS B 1 77 ? -5.5 27.156 0.407 1 98.62 77 HIS B CA 1
ATOM 2125 C C . HIS B 1 77 ? -5.254 28.656 0.446 1 98.62 77 HIS B C 1
ATOM 2127 O O . HIS B 1 77 ? -6.188 29.453 0.278 1 98.62 77 HIS B O 1
ATOM 2133 N N . GLY B 1 78 ? -4.012 29 0.646 1 98.06 78 GLY B N 1
ATOM 2134 C CA . GLY B 1 78 ? -3.625 30.406 0.578 1 98.06 78 GLY B CA 1
ATOM 2135 C C . GLY B 1 78 ? -3.701 31.109 1.92 1 98.06 78 GLY B C 1
ATOM 2136 O O . GLY B 1 78 ? -3.172 32.219 2.078 1 98.06 78 GLY B O 1
ATOM 2137 N N . ARG B 1 79 ? -4.387 30.5 2.877 1 96.94 79 ARG B N 1
ATOM 2138 C CA . ARG B 1 79 ? -4.43 31.062 4.215 1 96.94 79 ARG B CA 1
ATOM 2139 C C . ARG B 1 79 ? -3.076 30.953 4.91 1 96.94 79 ARG B C 1
ATOM 2141 O O . ARG B 1 79 ? -2.451 29.891 4.883 1 96.94 79 ARG B O 1
ATOM 2148 N N . ASN B 1 80 ? -2.631 32.094 5.438 1 97.62 80 ASN B N 1
ATOM 2149 C CA . ASN B 1 80 ? -1.41 32.094 6.234 1 97.62 80 ASN B CA 1
ATOM 2150 C C . ASN B 1 80 ? -1.685 32.562 7.664 1 97.62 80 ASN B C 1
ATOM 2152 O O . ASN B 1 80 ? -2.498 33.469 7.891 1 97.62 80 ASN B O 1
ATOM 2156 N N . PHE B 1 81 ? -1.028 31.922 8.641 1 98.56 81 PHE B N 1
ATOM 2157 C CA . PHE B 1 81 ? -1.131 32.312 10.039 1 98.56 81 PHE B CA 1
ATOM 2158 C C . PHE B 1 81 ? 0.143 31.953 10.797 1 98.56 81 PHE B C 1
ATOM 2160 O O . PHE B 1 81 ? 1.078 31.391 10.219 1 98.56 81 PHE B O 1
ATOM 2167 N N . THR B 1 82 ? 0.197 32.344 12.047 1 98.44 82 THR B N 1
ATOM 2168 C CA . THR B 1 82 ? 1.382 32.094 12.852 1 98.44 82 THR B CA 1
ATOM 2169 C C . THR B 1 82 ? 1.007 31.359 14.141 1 98.44 82 THR B C 1
ATOM 2171 O O . THR B 1 82 ? -0.095 31.547 14.664 1 98.44 82 THR B O 1
ATOM 2174 N N . VAL B 1 83 ? 1.824 30.469 14.562 1 98.19 83 VAL B N 1
ATOM 2175 C CA . VAL B 1 83 ? 1.822 29.859 15.883 1 98.19 83 VAL B CA 1
ATOM 2176 C C . VAL B 1 83 ? 3.105 30.234 16.625 1 98.19 83 VAL B C 1
ATOM 2178 O O . VAL B 1 83 ? 4.129 29.562 16.484 1 98.19 83 VAL B O 1
ATOM 2181 N N . GLY B 1 84 ? 2.949 31.219 17.422 1 97.56 84 GLY B N 1
ATOM 2182 C CA . GLY B 1 84 ? 4.168 31.766 18 1 97.56 84 GLY B CA 1
ATOM 2183 C C . GLY B 1 84 ? 5.195 32.188 16.953 1 97.56 84 GLY B C 1
ATOM 2184 O O . GLY B 1 84 ? 4.895 32.969 16.062 1 97.56 84 GLY B O 1
ATOM 2185 N N . SER B 1 85 ? 6.34 31.609 16.984 1 97.19 85 SER B N 1
ATOM 2186 C CA . SER B 1 85 ? 7.441 31.922 16.078 1 97.19 85 SER B CA 1
ATOM 2187 C C . SER B 1 85 ? 7.336 31.141 14.781 1 97.19 85 SER B C 1
ATOM 2189 O O . SER B 1 85 ? 8.156 31.312 13.875 1 97.19 85 SER B O 1
ATOM 2191 N N . LEU B 1 86 ? 6.367 30.266 14.648 1 98.62 86 LEU B N 1
ATOM 2192 C CA . LEU B 1 86 ? 6.223 29.406 13.477 1 98.62 86 LEU B CA 1
ATOM 2193 C C . LEU B 1 86 ? 5.207 29.984 12.5 1 98.62 86 LEU B C 1
ATOM 2195 O O . LEU B 1 86 ? 4.062 30.25 12.875 1 98.62 86 LEU B O 1
ATOM 2199 N N . SER B 1 87 ? 5.68 30.188 11.281 1 98.69 87 SER B N 1
ATOM 2200 C CA . SER B 1 87 ? 4.762 30.578 10.219 1 98.69 87 SER B CA 1
ATOM 2201 C C . SER B 1 87 ? 4.168 29.359 9.523 1 98.69 87 SER B C 1
ATOM 2203 O O . SER B 1 87 ? 4.863 28.375 9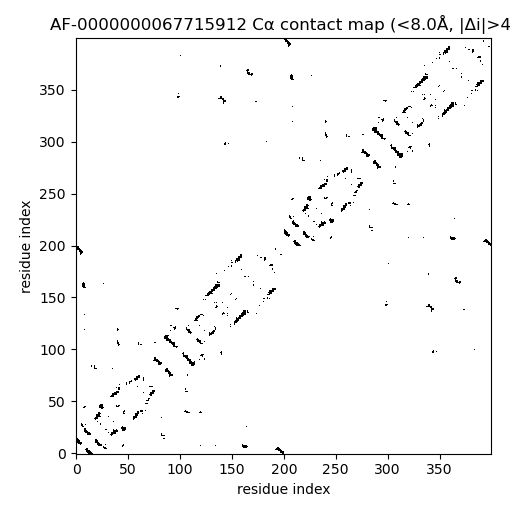.289 1 98.69 87 SER B O 1
ATOM 2205 N N . VAL B 1 88 ? 2.842 29.406 9.219 1 98.88 88 VAL B N 1
ATOM 2206 C CA . VAL B 1 88 ? 2.148 28.297 8.586 1 98.88 88 VAL B CA 1
ATOM 2207 C C . VAL B 1 88 ? 1.452 28.766 7.312 1 98.88 88 VAL B C 1
ATOM 2209 O O . VAL B 1 88 ? 0.673 29.719 7.348 1 98.88 88 VAL B O 1
ATOM 2212 N N . GLU B 1 89 ? 1.819 28.172 6.238 1 98.81 89 GLU B N 1
ATOM 2213 C CA . GLU B 1 89 ? 1.11 28.344 4.977 1 98.81 89 GLU B CA 1
ATOM 2214 C C . GLU B 1 89 ? 0.24 27.141 4.652 1 98.81 89 GLU B C 1
ATOM 2216 O O . GLU B 1 89 ? 0.702 26 4.727 1 98.81 89 GLU B O 1
ATOM 2221 N N . VAL B 1 90 ? -1.058 27.391 4.344 1 98.88 90 VAL B N 1
ATOM 2222 C CA . VAL B 1 90 ? -1.977 26.312 3.99 1 98.88 90 VAL B CA 1
ATOM 2223 C C . VAL B 1 90 ? -1.964 26.094 2.479 1 98.88 90 VAL B C 1
ATOM 2225 O O . VAL B 1 90 ? -2.057 27.062 1.709 1 98.88 90 VAL B O 1
ATOM 2228 N N . LEU B 1 91 ? -1.833 24.844 2.08 1 98.56 91 LEU B N 1
ATOM 2229 C CA . LEU B 1 91 ? -1.635 24.516 0.672 1 98.56 91 LEU B CA 1
ATOM 2230 C C . LEU B 1 91 ? -2.664 23.5 0.205 1 98.56 91 LEU B C 1
ATOM 2232 O O . LEU B 1 91 ? -3 22.562 0.941 1 98.56 91 LEU B O 1
ATOM 2236 N N . GLY B 1 92 ? -3.146 23.719 -1.033 1 98.44 92 GLY B N 1
ATOM 2237 C CA . GLY B 1 92 ? -3.945 22.703 -1.69 1 98.44 92 GLY B CA 1
ATOM 2238 C C . GLY B 1 92 ? -5.367 22.625 -1.166 1 98.44 92 GLY B C 1
ATOM 2239 O O . GLY B 1 92 ? -5.738 23.375 -0.26 1 98.44 92 GLY B O 1
ATOM 2240 N N . SER B 1 93 ? -6.168 21.703 -1.825 1 98.69 93 SER B N 1
ATOM 2241 C CA . SER B 1 93 ? -7.57 21.625 -1.434 1 98.69 93 SER B CA 1
ATOM 2242 C C . SER B 1 93 ? -8.133 20.219 -1.665 1 98.69 93 SER B C 1
ATOM 2244 O O . SER B 1 93 ? -9.273 19.938 -1.312 1 98.69 93 SER B O 1
ATOM 2246 N N . GLU B 1 94 ? -7.332 19.375 -2.27 1 98.75 94 GLU B N 1
ATOM 2247 C CA . GLU B 1 94 ? -7.91 18.078 -2.65 1 98.75 94 GLU B CA 1
ATOM 2248 C C . GLU B 1 94 ? -7.023 16.922 -2.209 1 98.75 94 GLU B C 1
ATOM 2250 O O . GLU B 1 94 ? -5.797 17 -2.305 1 98.75 94 GLU B O 1
ATOM 2255 N N . HIS B 1 95 ? -7.664 15.891 -1.706 1 98.75 95 HIS B N 1
ATOM 2256 C CA . HIS B 1 95 ? -7.055 14.586 -1.48 1 98.75 95 HIS B CA 1
ATOM 2257 C C . HIS B 1 95 ? -6.668 13.922 -2.799 1 98.75 95 HIS B C 1
ATOM 2259 O O . HIS B 1 95 ? -7.309 14.156 -3.826 1 98.75 95 HIS B O 1
ATOM 2265 N N . ALA B 1 96 ? -5.625 13.078 -2.787 1 98.69 96 ALA B N 1
ATOM 2266 C CA . ALA B 1 96 ? -5.395 12.211 -3.938 1 98.69 96 ALA B CA 1
ATOM 2267 C C . ALA B 1 96 ? -6.602 11.312 -4.199 1 98.69 96 ALA B C 1
ATOM 2269 O O . ALA B 1 96 ? -7.367 11.008 -3.283 1 98.69 96 ALA B O 1
ATOM 2270 N N . MET B 1 97 ? -6.746 10.938 -5.477 1 98.38 97 MET B N 1
ATOM 2271 C CA . MET B 1 97 ? -7.887 10.109 -5.848 1 98.38 97 MET B CA 1
ATOM 2272 C C . MET B 1 97 ? -7.742 8.695 -5.277 1 98.38 97 MET B C 1
ATOM 2274 O O . MET B 1 97 ? -6.707 8.055 -5.453 1 98.38 97 MET B O 1
ATOM 2278 N N . LEU B 1 98 ? -8.766 8.266 -4.617 1 98.06 98 LEU B N 1
ATOM 2279 C CA . LEU B 1 98 ? -8.797 6.906 -4.082 1 98.06 98 LEU B CA 1
ATOM 2280 C C . LEU B 1 98 ? -9.234 5.914 -5.152 1 98.06 98 LEU B C 1
ATOM 2282 O O . LEU B 1 98 ? -8.57 4.898 -5.371 1 98.06 98 LEU B O 1
ATOM 2286 N N . THR B 1 99 ? -10.312 6.098 -5.746 1 98 99 THR B N 1
ATOM 2287 C CA . THR B 1 99 ? -10.906 5.379 -6.867 1 98 99 THR B CA 1
ATOM 2288 C C . THR B 1 99 ? -11.781 6.309 -7.699 1 98 99 THR B C 1
ATOM 2290 O O . THR B 1 99 ? -12.148 7.395 -7.25 1 98 99 THR B O 1
ATOM 2293 N N . HIS B 1 100 ? -12.141 5.961 -8.945 1 98.06 100 HIS B N 1
ATOM 2294 C CA . HIS B 1 100 ? -13.008 6.77 -9.797 1 98.06 100 HIS B CA 1
ATOM 2295 C C . HIS B 1 100 ? -14.453 6.734 -9.312 1 98.06 100 HIS B C 1
ATOM 2297 O O . HIS B 1 100 ? -15.25 7.617 -9.641 1 98.06 100 HIS B O 1
ATOM 2303 N N . SER B 1 101 ? -14.758 5.766 -8.523 1 96.31 101 SER B N 1
ATOM 2304 C CA . SER B 1 101 ? -16.141 5.586 -8.094 1 96.31 101 SER B CA 1
ATOM 2305 C C . SER B 1 101 ? -16.422 6.328 -6.789 1 96.31 101 SER B C 1
ATOM 2307 O O . SER B 1 101 ? -17.547 6.324 -6.289 1 96.31 101 SER B O 1
ATOM 2309 N N . MET B 1 102 ? -15.445 6.98 -6.219 1 96.62 102 MET B N 1
ATOM 2310 C CA . MET B 1 102 ? -15.586 7.75 -4.988 1 96.62 102 MET B CA 1
ATOM 2311 C C . MET B 1 102 ? -15.25 9.219 -5.219 1 96.62 102 MET B C 1
ATOM 2313 O O . MET B 1 102 ? -14.359 9.539 -6.004 1 96.62 102 MET B O 1
ATOM 2317 N N . PRO B 1 103 ? -15.977 10.086 -4.512 1 97 103 PRO B N 1
ATOM 2318 C CA . PRO B 1 103 ? -15.609 11.5 -4.629 1 97 103 PRO B CA 1
ATOM 2319 C C . PRO B 1 103 ? -14.25 11.812 -4.008 1 97 103 PRO B C 1
ATOM 2321 O O . PRO B 1 103 ? -13.812 11.109 -3.092 1 97 103 PRO B O 1
ATOM 2324 N N . ILE B 1 104 ? -13.609 12.766 -4.555 1 98.38 104 ILE B N 1
ATOM 2325 C CA . ILE B 1 104 ? -12.344 13.227 -3.988 1 98.38 104 ILE B CA 1
ATOM 2326 C C . ILE B 1 104 ? -12.617 14.07 -2.746 1 98.38 104 ILE B C 1
ATOM 2328 O O . ILE B 1 104 ? -13.383 15.031 -2.795 1 98.38 104 ILE B O 1
ATOM 2332 N N . ALA B 1 105 ? -12.023 13.789 -1.655 1 98 105 ALA B N 1
ATOM 2333 C CA . ALA B 1 105 ? -12.227 14.484 -0.386 1 98 105 ALA B CA 1
ATOM 2334 C C . ALA B 1 105 ? -11.414 15.773 -0.328 1 98 105 ALA B C 1
ATOM 2336 O O . ALA B 1 105 ? -10.477 15.961 -1.111 1 98 105 ALA B O 1
ATOM 2337 N N . GLU B 1 106 ? -11.852 16.641 0.577 1 98.75 106 GLU B N 1
ATOM 2338 C CA . GLU B 1 106 ? -11.047 17.828 0.888 1 98.75 106 GLU B CA 1
ATOM 2339 C C . GLU B 1 106 ? -9.773 17.438 1.631 1 98.75 106 GLU B C 1
ATOM 2341 O O . GLU B 1 106 ? -9.797 16.578 2.514 1 98.75 106 GLU B O 1
ATOM 2346 N N . ASN B 1 107 ? -8.648 18.031 1.312 1 98.81 107 ASN B N 1
ATOM 2347 C CA . ASN B 1 107 ? -7.34 17.859 1.927 1 98.81 107 ASN B CA 1
ATOM 2348 C C . ASN B 1 107 ? -6.484 19.125 1.788 1 98.81 107 ASN B C 1
ATOM 2350 O O . ASN B 1 107 ? -6.34 19.656 0.689 1 98.81 107 ASN B O 1
ATOM 2354 N N . VAL B 1 108 ? -5.984 19.609 2.871 1 98.88 108 VAL B N 1
ATOM 2355 C CA . VAL B 1 108 ? -4.996 20.688 2.787 1 98.88 108 VAL B CA 1
ATOM 2356 C C . VAL B 1 108 ? -3.654 20.188 3.326 1 98.88 108 VAL B C 1
ATOM 2358 O O . VAL B 1 108 ? -3.604 19.219 4.09 1 98.88 108 VAL B O 1
ATOM 2361 N N . GLY B 1 109 ? -2.58 20.797 2.857 1 98.81 109 GLY B N 1
ATOM 2362 C CA . GLY B 1 109 ? -1.249 20.625 3.42 1 98.81 109 GLY B CA 1
ATOM 2363 C C . GLY B 1 109 ? -0.777 21.844 4.199 1 98.81 109 GLY B C 1
ATOM 2364 O O . GLY B 1 109 ? -1.427 22.891 4.18 1 98.81 109 GLY B O 1
ATOM 2365 N N . TYR B 1 110 ? 0.291 21.703 4.914 1 98.94 110 TYR B N 1
ATOM 2366 C CA . TYR B 1 110 ? 0.866 22.781 5.715 1 98.94 110 TYR B CA 1
ATOM 2367 C C . TYR B 1 110 ? 2.359 22.922 5.445 1 98.94 110 TYR B C 1
ATOM 2369 O O . TYR B 1 110 ? 3.1 21.938 5.477 1 98.94 110 TYR B O 1
ATOM 2377 N N . LEU B 1 111 ? 2.785 24.094 5.125 1 98.88 111 LEU B N 1
ATOM 2378 C CA . LEU B 1 111 ? 4.195 24.453 5.031 1 98.88 111 LEU B CA 1
ATOM 2379 C C . LEU B 1 111 ? 4.621 25.312 6.215 1 98.88 111 LEU B C 1
ATOM 2381 O O . LEU B 1 111 ? 4.145 26.438 6.375 1 98.88 111 LEU B O 1
ATOM 2385 N N . ILE B 1 112 ? 5.484 24.766 7.027 1 98.81 112 ILE B N 1
ATOM 2386 C CA . ILE B 1 112 ? 5.898 25.438 8.258 1 98.81 112 ILE B CA 1
ATOM 2387 C C . ILE B 1 112 ? 7.223 26.172 8.031 1 98.81 112 ILE B C 1
ATOM 2389 O O . ILE B 1 112 ? 8.211 25.547 7.613 1 98.81 112 ILE B O 1
ATOM 2393 N N . ASN B 1 113 ? 7.301 27.453 8.242 1 98.44 113 ASN B N 1
ATOM 2394 C CA . ASN B 1 113 ? 8.469 28.328 8.094 1 98.44 113 ASN B CA 1
ATOM 2395 C C . ASN B 1 113 ? 9.039 28.266 6.68 1 98.44 113 ASN B C 1
ATOM 2397 O O . ASN B 1 113 ? 10.234 28.5 6.48 1 98.44 113 ASN B O 1
ATOM 2401 N N . GLY B 1 114 ? 8.227 27.828 5.746 1 98 114 GLY B N 1
ATOM 2402 C CA . GLY B 1 114 ? 8.719 27.656 4.391 1 98 114 GLY B CA 1
ATOM 2403 C C . GLY B 1 114 ? 9.734 26.531 4.27 1 98 114 GLY B C 1
ATOM 2404 O O . GLY B 1 114 ? 10.43 26.422 3.262 1 98 114 GLY B O 1
ATOM 2405 N N . ARG B 1 115 ? 9.844 25.656 5.293 1 98.31 115 ARG B N 1
ATOM 2406 C CA . ARG B 1 115 ? 10.945 24.719 5.348 1 98.31 115 ARG B CA 1
ATOM 2407 C C . ARG B 1 115 ? 10.43 23.281 5.43 1 98.31 115 ARG B C 1
ATOM 2409 O O . ARG B 1 115 ? 11.039 22.359 4.871 1 98.31 115 ARG B O 1
ATOM 2416 N N . VAL B 1 116 ? 9.336 23.016 6.168 1 98.75 116 VAL B N 1
ATOM 2417 C CA . VAL B 1 116 ? 8.836 21.672 6.426 1 98.75 116 VAL B CA 1
ATOM 2418 C C . VAL B 1 116 ? 7.441 21.516 5.824 1 98.75 116 VAL B C 1
ATOM 2420 O O . VAL B 1 116 ? 6.527 22.281 6.152 1 98.75 116 VAL B O 1
ATOM 2423 N N . LEU B 1 117 ? 7.254 20.516 4.992 1 98.88 117 LEU B N 1
ATOM 2424 C CA . LEU B 1 117 ? 5.996 20.312 4.281 1 98.88 117 LEU B CA 1
ATOM 2425 C C . LEU B 1 117 ? 5.285 19.062 4.773 1 98.88 117 LEU B C 1
ATOM 2427 O O . LEU B 1 117 ? 5.848 17.969 4.73 1 98.88 117 LEU B O 1
ATOM 2431 N N . HIS B 1 118 ? 4.105 19.188 5.277 1 98.94 118 HIS B N 1
ATOM 2432 C CA . HIS B 1 118 ? 3.135 18.109 5.473 1 98.94 118 HIS B CA 1
ATOM 2433 C C . HIS B 1 118 ? 1.998 18.203 4.461 1 98.94 118 HIS B C 1
ATOM 2435 O O . HIS B 1 118 ? 1.132 19.078 4.574 1 98.94 118 HIS B O 1
ATOM 2441 N N . PRO B 1 119 ? 1.973 17.359 3.57 1 98.81 119 PRO B N 1
ATOM 2442 C CA . PRO B 1 119 ? 1.062 17.547 2.439 1 98.81 119 PRO B CA 1
ATOM 2443 C C . PRO B 1 119 ? -0.333 16.984 2.703 1 98.81 119 PRO B C 1
ATOM 2445 O O . PRO B 1 119 ? -1.253 17.219 1.911 1 98.81 119 PRO B O 1
ATOM 2448 N N . GLY B 1 120 ? -0.575 16.297 3.883 1 98.75 120 GLY B N 1
ATOM 2449 C CA . GLY B 1 120 ? -1.747 15.438 3.984 1 98.75 120 GLY B CA 1
ATOM 2450 C C . GLY B 1 120 ? -1.663 14.211 3.104 1 98.75 120 GLY B C 1
ATOM 2451 O O . GLY B 1 120 ? -0.62 13.555 3.037 1 98.75 120 GLY B O 1
ATOM 2452 N N . ASP B 1 121 ? -2.793 13.805 2.543 1 98.81 121 ASP B N 1
ATOM 2453 C CA . ASP B 1 121 ? -2.812 12.602 1.716 1 98.81 121 ASP B CA 1
ATOM 2454 C C . ASP B 1 121 ? -2.83 12.953 0.231 1 98.81 121 ASP B C 1
ATOM 2456 O O . ASP B 1 121 ? -3.781 12.625 -0.481 1 98.81 121 ASP B O 1
ATOM 2460 N N . THR B 1 122 ? -1.84 13.609 -0.188 1 98.75 122 THR B N 1
ATOM 2461 C CA . THR B 1 122 ? -1.542 13.984 -1.565 1 98.75 122 THR B CA 1
ATOM 2462 C C . THR B 1 122 ? -0.067 14.344 -1.722 1 98.75 122 THR B C 1
ATOM 2464 O O . THR B 1 122 ? 0.72 14.18 -0.787 1 98.75 122 THR B O 1
ATOM 2467 N N . PHE B 1 123 ? 0.363 14.719 -2.93 1 98.62 123 PHE B N 1
ATOM 2468 C CA . PHE B 1 123 ? 1.671 15.312 -3.188 1 98.62 123 PHE B CA 1
ATOM 2469 C C . PHE B 1 123 ? 1.536 16.781 -3.574 1 98.62 123 PHE B C 1
ATOM 2471 O O . PHE B 1 123 ? 0.882 17.109 -4.566 1 98.62 123 PHE B O 1
ATOM 2478 N N . GLN B 1 124 ? 2.066 17.656 -2.756 1 97.88 124 GLN B N 1
ATOM 2479 C CA . GLN B 1 124 ? 2.057 19.078 -3.074 1 97.88 124 GLN B CA 1
ATOM 2480 C C . GLN B 1 124 ? 3.252 19.453 -3.947 1 97.88 124 GLN B C 1
ATOM 2482 O O . GLN B 1 124 ? 4.391 19.078 -3.645 1 97.88 124 GLN B O 1
ATOM 2487 N N . PRO B 1 125 ? 3.047 20.203 -5.02 1 97.06 125 PRO B N 1
ATOM 2488 C CA . PRO B 1 125 ? 4.105 20.531 -5.98 1 97.06 125 PRO B CA 1
ATOM 2489 C C . PRO B 1 125 ? 4.949 21.734 -5.555 1 97.06 125 PRO B C 1
ATOM 2491 O O . PRO B 1 125 ? 4.895 22.781 -6.191 1 97.06 125 PRO B O 1
ATOM 2494 N N . ILE B 1 126 ? 5.676 21.578 -4.535 1 96.25 126 ILE B N 1
ATOM 2495 C CA . ILE B 1 126 ? 6.555 22.625 -4.043 1 96.25 126 ILE B CA 1
ATOM 2496 C C . ILE B 1 126 ? 8.016 22.203 -4.207 1 96.25 126 ILE B C 1
ATOM 2498 O O . ILE B 1 126 ? 8.398 21.109 -3.789 1 96.25 126 ILE B O 1
ATOM 2502 N N . LYS B 1 127 ? 8.781 23.031 -4.711 1 93.19 127 LYS B N 1
ATOM 2503 C CA . LYS B 1 127 ? 10.18 22.719 -4.984 1 93.19 127 LYS B CA 1
ATOM 2504 C C . LYS B 1 127 ? 11.078 23.125 -3.82 1 93.19 127 LYS B C 1
ATOM 2506 O O . LYS B 1 127 ? 10.797 24.094 -3.129 1 93.19 127 LYS B O 1
ATOM 2511 N N . ASP B 1 128 ? 12.125 22.344 -3.664 1 91.12 128 ASP B N 1
ATOM 2512 C CA . ASP B 1 128 ? 13.297 22.688 -2.873 1 91.12 128 ASP B CA 1
ATOM 2513 C C . ASP B 1 128 ? 12.93 22.938 -1.414 1 91.12 128 ASP B C 1
ATOM 2515 O O . ASP B 1 128 ? 13.453 23.859 -0.782 1 91.12 128 ASP B O 1
ATOM 2519 N N . VAL B 1 129 ? 11.945 22.172 -0.946 1 97.69 129 VAL B N 1
ATOM 2520 C CA . VAL B 1 129 ? 11.695 22.297 0.487 1 97.69 129 VAL B CA 1
ATOM 2521 C C . VAL B 1 129 ? 12.789 21.562 1.263 1 97.69 129 VAL B C 1
ATOM 2523 O O . VAL B 1 129 ? 13.359 20.594 0.772 1 97.69 129 VAL B O 1
ATOM 2526 N N . GLU B 1 130 ? 13.07 22.094 2.449 1 98.62 130 GLU B N 1
ATOM 2527 C CA . GLU B 1 130 ? 14.156 21.516 3.24 1 98.62 130 GLU B CA 1
ATOM 2528 C C . GLU B 1 130 ? 13.797 20.109 3.713 1 98.62 130 GLU B C 1
ATOM 2530 O O . GLU B 1 130 ? 14.617 19.188 3.629 1 98.62 130 GLU B O 1
ATOM 2535 N N . LEU B 1 131 ? 12.562 19.906 4.227 1 98.75 131 LEU B N 1
ATOM 2536 C CA . LEU B 1 131 ? 12.078 18.609 4.688 1 98.75 131 LEU B CA 1
ATOM 2537 C C . LEU B 1 131 ? 10.633 18.391 4.254 1 98.75 131 LEU B C 1
ATOM 2539 O O . LEU B 1 131 ? 9.766 19.219 4.531 1 98.75 131 LEU B O 1
ATOM 2543 N N . ALA B 1 132 ? 10.383 17.297 3.545 1 98.81 132 ALA B N 1
ATOM 2544 C CA . ALA B 1 132 ? 9.023 16.906 3.201 1 98.81 132 ALA B CA 1
ATOM 2545 C C . ALA B 1 132 ? 8.617 15.633 3.932 1 98.81 132 ALA B C 1
ATOM 2547 O O . ALA B 1 132 ? 9.414 14.695 4.039 1 98.81 132 ALA B O 1
ATOM 2548 N N . LEU B 1 133 ? 7.469 15.648 4.516 1 98.81 133 LEU B N 1
ATOM 2549 C CA . LEU B 1 133 ? 6.816 14.43 4.98 1 98.81 133 LEU B CA 1
ATOM 2550 C C . LEU B 1 133 ? 6.039 13.758 3.852 1 98.81 133 LEU B C 1
ATOM 2552 O O . LEU B 1 133 ? 5.059 14.32 3.354 1 98.81 133 LEU B O 1
ATOM 2556 N N . VAL B 1 134 ? 6.438 12.555 3.445 1 98.88 134 VAL B N 1
ATOM 2557 C CA . VAL B 1 134 ? 5.93 11.938 2.225 1 98.88 134 VAL B CA 1
ATOM 2558 C C . VAL B 1 134 ? 5.059 10.734 2.578 1 98.88 134 VAL B C 1
ATOM 2560 O O . VAL B 1 134 ? 5.535 9.766 3.172 1 98.88 134 VAL B O 1
ATOM 2563 N N . PRO B 1 135 ? 3.746 10.766 2.246 1 98.88 135 PRO B N 1
ATOM 2564 C CA . PRO B 1 135 ? 2.945 9.555 2.432 1 98.88 135 PRO B CA 1
ATOM 2565 C C . PRO B 1 135 ? 3.438 8.383 1.584 1 98.88 135 PRO B C 1
ATOM 2567 O O . PRO B 1 135 ? 3.658 8.539 0.38 1 98.88 135 PRO B O 1
ATOM 2570 N N . VAL B 1 136 ? 3.529 7.184 2.176 1 98.81 136 VAL B N 1
ATOM 2571 C CA . VAL B 1 136 ? 4.219 6.141 1.425 1 98.81 136 VAL B CA 1
ATOM 2572 C C . VAL B 1 136 ? 3.348 4.891 1.355 1 98.81 136 VAL B C 1
ATOM 2574 O O . VAL B 1 136 ? 3.648 3.957 0.606 1 98.81 136 VAL B O 1
ATOM 2577 N N . ASN B 1 137 ? 2.299 4.812 2.156 1 98.75 137 ASN B N 1
ATOM 2578 C CA . ASN B 1 137 ? 1.326 3.727 2.094 1 98.75 137 ASN B CA 1
ATOM 2579 C C . ASN B 1 137 ? -0.106 4.254 2.115 1 98.75 137 ASN B C 1
ATOM 2581 O O . ASN B 1 137 ? -0.35 5.383 2.543 1 98.75 137 ASN B O 1
ATOM 2585 N N . GLY B 1 138 ? -1.021 3.465 1.753 1 98.38 138 GLY B N 1
ATOM 2586 C CA . GLY B 1 138 ? -2.438 3.777 1.66 1 98.38 138 GLY B CA 1
ATOM 2587 C C . GLY B 1 138 ? -3.076 3.279 0.377 1 98.38 138 GLY B C 1
ATOM 2588 O O . GLY B 1 138 ? -2.375 2.881 -0.557 1 98.38 138 GLY B O 1
ATOM 2589 N N . PRO B 1 139 ? -4.387 3.398 0.318 1 98.38 139 PRO B N 1
ATOM 2590 C CA . PRO B 1 139 ? -5.082 2.879 -0.864 1 98.38 139 PRO B CA 1
ATOM 2591 C C . PRO B 1 139 ? -4.824 3.717 -2.115 1 98.38 139 PRO B C 1
ATOM 2593 O O . PRO B 1 139 ? -5.059 3.252 -3.232 1 98.38 139 PRO B O 1
ATOM 2596 N N . TRP B 1 140 ? -4.297 4.891 -1.969 1 98.56 140 TRP B N 1
ATOM 2597 C CA . TRP B 1 140 ? -4.234 5.82 -3.092 1 98.56 140 TRP B CA 1
ATOM 2598 C C . TRP B 1 140 ? -2.805 5.949 -3.609 1 98.56 140 TRP B C 1
ATOM 2600 O O . TRP B 1 140 ? -2.562 6.613 -4.621 1 98.56 140 TRP B O 1
ATOM 2610 N N . VAL B 1 141 ? -1.884 5.363 -2.971 1 98.81 141 VAL B N 1
ATOM 2611 C CA . VAL B 1 141 ? -0.493 5.656 -3.305 1 98.81 141 VAL B CA 1
ATOM 2612 C C . VAL B 1 141 ? 0.271 4.352 -3.525 1 98.81 141 VAL B C 1
ATOM 2614 O O . VAL B 1 141 ? -0.004 3.344 -2.867 1 98.81 141 VAL B O 1
ATOM 2617 N N . LYS B 1 142 ? 1.16 4.242 -4.441 1 98.75 142 LYS B N 1
ATOM 2618 C CA . LYS B 1 142 ? 2.17 3.215 -4.676 1 98.75 142 LYS B CA 1
ATOM 2619 C C . LYS B 1 142 ? 3.531 3.84 -4.977 1 98.75 142 LYS B C 1
ATOM 2621 O O . LYS B 1 142 ? 3.656 5.062 -5.039 1 98.75 142 LYS B O 1
ATOM 2626 N N . MET B 1 143 ? 4.609 3.09 -5.18 1 98.81 143 MET B N 1
ATOM 2627 C CA . MET B 1 143 ? 5.961 3.633 -5.242 1 98.81 143 MET B CA 1
ATOM 2628 C C . MET B 1 143 ? 6.172 4.422 -6.527 1 98.81 143 MET B C 1
ATOM 2630 O O . MET B 1 143 ? 6.945 5.379 -6.555 1 98.81 143 MET B O 1
ATOM 2634 N N . LEU B 1 144 ? 5.422 4.094 -7.574 1 98.75 144 LEU B N 1
ATOM 2635 C CA . LEU B 1 144 ? 5.508 4.879 -8.797 1 98.75 144 LEU B CA 1
ATOM 2636 C C . LEU B 1 144 ? 5.055 6.316 -8.555 1 98.75 144 LEU B C 1
ATOM 2638 O O . LEU B 1 144 ? 5.578 7.25 -9.164 1 98.75 144 LEU B O 1
ATOM 2642 N N . ASP B 1 145 ? 4.051 6.523 -7.711 1 98.75 145 ASP B N 1
ATOM 2643 C CA . ASP B 1 145 ? 3.598 7.863 -7.355 1 98.75 145 ASP B CA 1
ATOM 2644 C C . ASP B 1 145 ? 4.668 8.609 -6.562 1 98.75 145 ASP B C 1
ATOM 2646 O O . ASP B 1 145 ? 4.938 9.781 -6.828 1 98.75 145 ASP B O 1
ATOM 2650 N N . VAL B 1 146 ? 5.266 7.93 -5.574 1 98.81 146 VAL B N 1
ATOM 2651 C CA . VAL B 1 146 ? 6.344 8.508 -4.777 1 98.81 146 VAL B CA 1
ATOM 2652 C C . VAL B 1 146 ? 7.512 8.891 -5.688 1 98.81 146 VAL B C 1
ATOM 2654 O O . VAL B 1 146 ? 8.07 9.977 -5.562 1 98.81 146 VAL B O 1
ATOM 2657 N N . GLU B 1 147 ? 7.844 8.016 -6.59 1 98.88 147 GLU B N 1
ATOM 2658 C CA . GLU B 1 147 ? 8.906 8.273 -7.555 1 98.88 147 GLU B CA 1
ATOM 2659 C C . GLU B 1 147 ? 8.617 9.523 -8.375 1 98.88 147 GLU B C 1
ATOM 2661 O O . GLU B 1 147 ? 9.5 10.367 -8.555 1 98.88 147 GLU B O 1
ATOM 2666 N N . GLY B 1 148 ? 7.367 9.609 -8.914 1 98.62 148 GLY B N 1
ATOM 2667 C CA . GLY B 1 148 ? 6.988 10.789 -9.672 1 98.62 148 GLY B CA 1
ATOM 2668 C C . GLY B 1 148 ? 7.164 12.078 -8.906 1 98.62 148 GLY B C 1
ATOM 2669 O O . GLY B 1 148 ? 7.656 13.07 -9.445 1 98.62 148 GLY B O 1
ATOM 2670 N N . TYR B 1 149 ? 6.766 12.039 -7.648 1 98.75 149 TYR B N 1
ATOM 2671 C CA . TYR B 1 149 ? 6.906 13.203 -6.781 1 98.75 149 TYR B CA 1
ATOM 2672 C C . TYR B 1 149 ? 8.375 13.562 -6.59 1 98.75 149 TYR B C 1
ATOM 2674 O O . TYR B 1 149 ? 8.766 14.719 -6.781 1 98.75 149 TYR B O 1
ATOM 2682 N N . LEU B 1 150 ? 9.234 12.602 -6.242 1 98.31 150 LEU B N 1
ATOM 2683 C CA . LEU B 1 150 ? 10.641 12.859 -5.953 1 98.31 150 LEU B CA 1
ATOM 2684 C C . LEU B 1 150 ? 11.383 13.297 -7.207 1 98.31 150 LEU B C 1
ATOM 2686 O O . LEU B 1 150 ? 12.328 14.094 -7.129 1 98.31 150 LEU B O 1
ATOM 2690 N N . LYS B 1 151 ? 10.984 12.797 -8.328 1 98.12 151 LYS B N 1
ATOM 2691 C CA . LYS B 1 151 ? 11.594 13.18 -9.594 1 98.12 151 LYS B CA 1
ATOM 2692 C C . LYS B 1 151 ? 11.312 14.641 -9.922 1 98.12 151 LYS B C 1
ATOM 2694 O O . LYS B 1 151 ? 12.211 15.375 -10.352 1 98.12 151 LYS B O 1
ATOM 2699 N N . LYS B 1 152 ? 10.094 15.102 -9.719 1 98.19 152 LYS B N 1
ATOM 2700 C CA . LYS B 1 152 ? 9.648 16.422 -10.156 1 98.19 152 LYS B CA 1
ATOM 2701 C C . LYS B 1 152 ? 9.906 17.469 -9.086 1 98.19 152 LYS B C 1
ATOM 2703 O O . LYS B 1 152 ? 10.234 18.625 -9.398 1 98.19 152 LYS B O 1
ATOM 2708 N N . PHE B 1 153 ? 9.703 17.109 -7.836 1 98.12 153 PHE B N 1
ATOM 2709 C CA . PHE B 1 153 ? 9.766 18.062 -6.723 1 98.12 153 PHE B CA 1
ATOM 2710 C C . PHE B 1 153 ? 10.625 17.5 -5.594 1 98.12 153 PHE B C 1
ATOM 2712 O O . PHE B 1 153 ? 10.164 17.375 -4.457 1 98.12 153 PHE B O 1
ATOM 2719 N N . PRO B 1 154 ? 11.867 17.219 -5.844 1 97.88 154 PRO B N 1
ATOM 2720 C CA . PRO B 1 154 ? 12.727 16.609 -4.828 1 97.88 154 PRO B CA 1
ATOM 2721 C C . PRO B 1 154 ? 12.992 17.531 -3.643 1 97.88 154 PRO B C 1
ATOM 2723 O O . PRO B 1 154 ? 13.578 18.609 -3.812 1 97.88 154 PRO B O 1
ATOM 2726 N N . PRO B 1 155 ? 12.57 17.156 -2.463 1 98.62 155 PRO B N 1
ATOM 2727 C CA . PRO B 1 155 ? 13.047 17.875 -1.279 1 98.62 155 PRO B CA 1
ATOM 2728 C C . PRO B 1 155 ? 14.516 17.594 -0.967 1 98.62 155 PRO B C 1
ATOM 2730 O O . PRO B 1 155 ? 15.094 16.656 -1.514 1 98.62 155 PRO B O 1
ATOM 2733 N N . LYS B 1 156 ? 15.102 18.516 -0.132 1 98.38 156 LYS B N 1
ATOM 2734 C CA . LYS B 1 156 ? 16.453 18.188 0.308 1 98.38 156 LYS B CA 1
ATOM 2735 C C . LYS B 1 156 ? 16.484 16.891 1.115 1 98.38 156 LYS B C 1
ATOM 2737 O O . LYS B 1 156 ? 17.344 16.031 0.893 1 98.38 156 LYS B O 1
ATOM 2742 N N . ARG B 1 157 ? 15.555 16.797 2.045 1 98.44 157 ARG B N 1
ATOM 2743 C CA . ARG B 1 157 ? 15.367 15.641 2.918 1 98.44 157 ARG B CA 1
ATOM 2744 C C . ARG B 1 157 ? 13.898 15.25 3.008 1 98.44 157 ARG B C 1
ATOM 2746 O O . ARG B 1 157 ? 13.016 16.094 2.809 1 98.44 157 ARG B O 1
ATOM 2753 N N . PHE B 1 158 ? 13.641 13.93 3.213 1 98.62 158 PHE B N 1
ATOM 2754 C CA . PHE B 1 158 ? 12.25 13.562 3.426 1 98.62 158 PHE B CA 1
ATOM 2755 C C . PHE B 1 158 ? 12.141 12.406 4.414 1 98.62 158 PHE B C 1
ATOM 2757 O O . PHE B 1 158 ? 13.094 11.656 4.609 1 98.62 158 PHE B O 1
ATOM 2764 N N . ILE B 1 159 ? 10.992 12.352 5.074 1 98.56 159 ILE B N 1
ATOM 2765 C CA . ILE B 1 159 ? 10.547 11.273 5.953 1 98.56 159 ILE B CA 1
ATOM 2766 C C . ILE B 1 159 ? 9.297 10.625 5.379 1 98.56 159 ILE B C 1
ATOM 2768 O O . ILE B 1 159 ? 8.406 11.312 4.867 1 98.56 159 ILE B O 1
ATOM 2772 N N . GLY B 1 160 ? 9.32 9.289 5.418 1 98.56 160 GLY B N 1
ATOM 2773 C CA . GLY B 1 160 ? 8.086 8.609 5.055 1 98.56 160 GLY B CA 1
ATOM 2774 C C . GLY B 1 160 ? 7.047 8.625 6.164 1 98.56 160 GLY B C 1
ATOM 2775 O O . GLY B 1 160 ? 7.371 8.383 7.328 1 98.56 160 GLY B O 1
ATOM 2776 N N . ILE B 1 161 ? 5.781 8.93 5.797 1 98.69 161 ILE B N 1
ATOM 2777 C CA . ILE B 1 161 ? 4.68 8.891 6.754 1 98.69 161 ILE B CA 1
ATOM 2778 C C . ILE B 1 161 ? 3.539 8.047 6.188 1 98.69 161 ILE B C 1
ATOM 2780 O O . ILE B 1 161 ? 3.695 7.391 5.156 1 98.69 161 ILE B O 1
ATOM 2784 N N . HIS B 1 162 ? 2.416 8.055 6.973 1 98.81 162 HIS B N 1
ATOM 2785 C CA . HIS B 1 162 ? 1.205 7.34 6.582 1 98.81 162 HIS B CA 1
ATOM 2786 C C . HIS B 1 162 ? 1.461 5.84 6.469 1 98.81 162 HIS B C 1
ATOM 2788 O O . HIS B 1 162 ? 0.944 5.184 5.562 1 98.81 162 HIS B O 1
ATOM 2794 N N . ASP B 1 163 ? 2.32 5.297 7.27 1 98.62 163 ASP B N 1
ATOM 2795 C CA . ASP B 1 163 ? 2.756 3.906 7.188 1 98.62 163 ASP B CA 1
ATOM 2796 C C . ASP B 1 163 ? 2.236 3.1 8.375 1 98.62 163 ASP B C 1
ATOM 2798 O O . ASP B 1 163 ? 2.693 1.981 8.625 1 98.62 163 ASP B O 1
ATOM 2802 N N . GLY B 1 164 ? 1.308 3.648 9.141 1 98.56 164 GLY B N 1
ATOM 2803 C CA . GLY B 1 164 ? 0.751 2.971 10.297 1 98.56 164 GLY B CA 1
ATOM 2804 C C . GLY B 1 164 ? -0.128 1.79 9.938 1 98.56 164 GLY B C 1
ATOM 2805 O O . GLY B 1 164 ? -0.615 1.077 10.812 1 98.56 164 GLY B O 1
ATOM 2806 N N . ILE B 1 165 ? -0.239 1.485 8.688 1 98.75 165 ILE B N 1
ATOM 2807 C CA . ILE B 1 165 ? -1.14 0.428 8.242 1 98.75 165 ILE B CA 1
ATOM 2808 C C . ILE B 1 165 ? -0.329 -0.781 7.785 1 98.75 165 ILE B C 1
ATOM 2810 O O . ILE B 1 165 ? -0.895 -1.814 7.422 1 98.75 165 ILE B O 1
ATOM 2814 N N . VAL B 1 166 ? 1.001 -0.695 7.758 1 98.75 166 VAL B N 1
ATOM 2815 C CA . VAL B 1 166 ? 1.829 -1.823 7.344 1 98.75 166 VAL B CA 1
ATOM 2816 C C . VAL B 1 166 ? 2.525 -2.428 8.562 1 98.75 166 VAL B C 1
ATOM 2818 O O . VAL B 1 166 ? 2.662 -1.771 9.594 1 98.75 166 VAL B O 1
ATOM 2821 N N . ASN B 1 167 ? 2.867 -3.686 8.477 1 98.62 167 ASN B N 1
ATOM 2822 C CA . ASN B 1 167 ? 3.615 -4.371 9.531 1 98.62 167 ASN B CA 1
ATOM 2823 C C . ASN B 1 167 ? 5.121 -4.281 9.297 1 98.62 167 ASN B C 1
ATOM 2825 O O . ASN B 1 167 ? 5.578 -3.49 8.469 1 98.62 167 ASN B O 1
ATOM 2829 N N . ASP B 1 168 ? 5.902 -5.023 10.055 1 98.12 168 ASP B N 1
ATOM 2830 C CA . ASP B 1 168 ? 7.359 -4.938 9.984 1 98.12 168 ASP B CA 1
ATOM 2831 C C . ASP B 1 168 ? 7.859 -5.262 8.578 1 98.12 168 ASP B C 1
ATOM 2833 O O . ASP B 1 168 ? 8.836 -4.676 8.109 1 98.12 168 ASP B O 1
ATOM 2837 N N . ARG B 1 169 ? 7.223 -6.238 7.891 1 98.44 169 ARG B N 1
ATOM 2838 C CA . ARG B 1 169 ? 7.586 -6.578 6.516 1 98.44 169 ARG B CA 1
ATOM 2839 C C . ARG B 1 169 ? 7.363 -5.395 5.582 1 98.44 169 ARG B C 1
ATOM 2841 O O . ARG B 1 169 ? 8.219 -5.09 4.746 1 98.44 169 ARG B O 1
ATOM 2848 N N . GLY B 1 170 ? 6.18 -4.762 5.777 1 98.56 170 GLY B N 1
ATOM 2849 C CA . GLY B 1 170 ? 5.871 -3.582 4.984 1 98.56 170 GLY B CA 1
ATOM 2850 C C . GLY B 1 170 ? 6.832 -2.434 5.227 1 98.56 170 GLY B C 1
ATOM 2851 O O . GLY B 1 170 ? 7.227 -1.739 4.289 1 98.56 170 GLY B O 1
ATOM 2852 N N . LEU B 1 171 ? 7.215 -2.256 6.465 1 98.44 171 LEU B N 1
ATOM 2853 C CA . LEU B 1 171 ? 8.156 -1.194 6.801 1 98.44 171 LEU B CA 1
ATOM 2854 C C . LEU B 1 171 ? 9.516 -1.455 6.168 1 98.44 171 LEU B C 1
ATOM 2856 O O . LEU B 1 171 ? 10.188 -0.521 5.719 1 98.44 171 LEU B O 1
ATOM 2860 N N . ALA B 1 172 ? 9.914 -2.676 6.141 1 98.31 172 ALA B N 1
ATOM 2861 C CA . ALA B 1 172 ? 11.188 -3.039 5.516 1 98.31 172 ALA B CA 1
ATOM 2862 C C . ALA B 1 172 ? 11.156 -2.756 4.016 1 98.31 172 ALA B C 1
ATOM 2864 O O . ALA B 1 172 ? 12.133 -2.264 3.453 1 98.31 172 ALA B O 1
ATOM 2865 N N . ILE B 1 173 ? 10.086 -3.08 3.406 1 98.31 173 ILE B N 1
ATOM 2866 C CA . ILE B 1 173 ? 9.906 -2.812 1.981 1 98.31 173 ILE B CA 1
ATOM 2867 C C . ILE B 1 173 ? 9.953 -1.309 1.729 1 98.31 173 ILE B C 1
ATOM 2869 O O . ILE B 1 173 ? 10.641 -0.849 0.814 1 98.31 173 ILE B O 1
ATOM 2873 N N . ASN B 1 174 ? 9.242 -0.536 2.549 1 98.62 174 ASN B N 1
ATOM 2874 C CA . ASN B 1 174 ? 9.297 0.918 2.439 1 98.62 174 ASN B CA 1
ATOM 2875 C C . ASN B 1 174 ? 10.734 1.431 2.49 1 98.62 174 ASN B C 1
ATOM 2877 O O . ASN B 1 174 ? 11.148 2.223 1.642 1 98.62 174 ASN B O 1
ATOM 2881 N N . LYS B 1 175 ? 11.414 0.986 3.48 1 98.5 175 LYS B N 1
ATOM 2882 C CA . LYS B 1 175 ? 12.781 1.468 3.682 1 98.5 175 LYS B CA 1
ATOM 2883 C C . LYS B 1 175 ? 13.641 1.195 2.455 1 98.5 175 LYS B C 1
ATOM 2885 O O . LYS B 1 175 ? 14.398 2.066 2.018 1 98.5 175 LYS B O 1
ATOM 2890 N N . LYS B 1 176 ? 13.516 0.014 1.935 1 98.25 176 LYS B N 1
ATOM 2891 C CA . LYS B 1 176 ? 14.281 -0.364 0.751 1 98.25 176 LYS B CA 1
ATOM 2892 C C . LYS B 1 176 ? 13.984 0.568 -0.419 1 98.25 176 LYS B C 1
ATOM 2894 O O . LYS B 1 176 ? 14.898 1.137 -1.018 1 98.25 176 LYS B O 1
ATOM 2899 N N . PHE B 1 177 ? 12.773 0.787 -0.74 1 98.75 177 PHE B N 1
ATOM 2900 C CA . PHE B 1 177 ? 12.375 1.56 -1.911 1 98.75 177 PHE B CA 1
ATOM 2901 C C . PHE B 1 177 ? 12.648 3.043 -1.698 1 98.75 177 PHE B C 1
ATOM 2903 O O . PHE B 1 177 ? 13.094 3.736 -2.615 1 98.75 177 PHE B O 1
ATOM 2910 N N . LEU B 1 178 ? 12.352 3.543 -0.521 1 98.81 178 LEU B N 1
ATOM 2911 C CA . LEU B 1 178 ? 12.539 4.965 -0.258 1 98.81 178 LEU B CA 1
ATOM 2912 C C . LEU B 1 178 ? 14.016 5.328 -0.266 1 98.81 178 LEU B C 1
ATOM 2914 O O . LEU B 1 178 ? 14.398 6.41 -0.717 1 98.81 178 LEU B O 1
ATOM 2918 N N . THR B 1 179 ? 14.828 4.438 0.302 1 98.75 179 THR B N 1
ATOM 2919 C CA . THR B 1 179 ? 16.266 4.641 0.211 1 98.75 179 THR B CA 1
ATOM 2920 C C . THR B 1 179 ? 16.719 4.711 -1.247 1 98.75 179 THR B C 1
ATOM 2922 O O . THR B 1 179 ? 17.406 5.648 -1.644 1 98.75 179 THR B O 1
ATOM 2925 N N . HIS B 1 180 ? 16.297 3.75 -2.02 1 98.69 180 HIS B N 1
ATOM 2926 C CA . HIS B 1 180 ? 16.672 3.688 -3.43 1 98.69 180 HIS B CA 1
ATOM 2927 C C . HIS B 1 180 ? 16.203 4.934 -4.176 1 98.69 180 HIS B C 1
ATOM 2929 O O . HIS B 1 180 ? 16.984 5.551 -4.91 1 98.69 180 HIS B O 1
ATOM 2935 N N . LEU B 1 181 ? 14.945 5.328 -3.998 1 98.69 181 LEU B N 1
ATOM 2936 C CA . LEU B 1 181 ? 14.375 6.465 -4.711 1 98.69 181 LEU B CA 1
ATOM 2937 C C . LEU B 1 181 ? 15.039 7.766 -4.273 1 98.69 181 LEU B C 1
ATOM 2939 O O . LEU B 1 181 ? 15.289 8.648 -5.094 1 98.69 181 LEU B O 1
ATOM 2943 N N . GLY B 1 182 ? 15.211 7.895 -2.898 1 98.44 182 GLY B N 1
ATOM 2944 C CA . GLY B 1 182 ? 15.953 9.055 -2.426 1 98.44 182 GLY B CA 1
ATOM 2945 C C . GLY B 1 182 ? 17.297 9.227 -3.107 1 98.44 182 GLY B C 1
ATOM 2946 O O . GLY B 1 182 ? 17.609 10.305 -3.607 1 98.44 182 GLY B O 1
ATOM 2947 N N . GLU B 1 183 ? 18.062 8.156 -3.176 1 98.31 183 GLU B N 1
ATOM 2948 C CA . GLU B 1 183 ? 19.375 8.164 -3.812 1 98.31 183 GLU B CA 1
ATOM 2949 C C . GLU B 1 183 ? 19.266 8.469 -5.305 1 98.31 183 GLU B C 1
ATOM 2951 O O . GLU B 1 183 ? 20.062 9.227 -5.852 1 98.31 183 GLU B O 1
ATOM 2956 N N . THR B 1 184 ? 18.344 7.93 -5.953 1 98.38 184 THR B N 1
ATOM 2957 C CA . THR B 1 184 ? 18.172 8.047 -7.395 1 98.38 184 THR B CA 1
ATOM 2958 C C . THR B 1 184 ? 17.859 9.492 -7.785 1 98.38 184 THR B C 1
ATOM 2960 O O . THR B 1 184 ? 18.328 9.977 -8.812 1 98.38 184 THR B O 1
ATOM 2963 N N . TYR B 1 185 ? 17.094 10.219 -6.953 1 97.5 185 TYR B N 1
ATOM 2964 C CA . TYR B 1 185 ? 16.578 11.516 -7.387 1 97.5 185 TYR B CA 1
ATOM 2965 C C . TYR B 1 185 ? 17.172 12.641 -6.543 1 97.5 185 TYR B C 1
ATOM 2967 O O . TYR B 1 185 ? 16.672 13.773 -6.582 1 97.5 185 TYR B O 1
ATOM 2975 N N . GLY B 1 186 ? 18.094 12.297 -5.723 1 97.12 186 GLY B N 1
ATOM 2976 C CA . GLY B 1 186 ? 18.906 13.312 -5.078 1 97.12 186 GLY B CA 1
ATOM 2977 C C . GLY B 1 186 ? 18.281 13.883 -3.822 1 97.12 186 GLY B C 1
ATOM 2978 O O . GLY B 1 186 ? 18.422 15.07 -3.529 1 97.12 186 GLY B O 1
ATOM 2979 N N . SER B 1 187 ? 17.453 13.188 -3.111 1 98.12 187 SER B N 1
ATOM 2980 C CA . SER B 1 187 ? 16.859 13.547 -1.823 1 98.12 187 SER B CA 1
ATOM 2981 C C . SER B 1 187 ? 17.375 12.633 -0.712 1 98.12 187 SER B C 1
ATOM 2983 O O . SER B 1 187 ? 17.609 11.445 -0.935 1 98.12 187 SER B O 1
ATOM 2985 N N . GLU B 1 188 ? 17.609 13.148 0.407 1 98.12 188 GLU B N 1
ATOM 2986 C CA . GLU B 1 188 ? 18.047 12.344 1.545 1 98.12 188 GLU B CA 1
ATOM 2987 C C . GLU B 1 188 ? 16.859 11.758 2.293 1 98.12 188 GLU B C 1
ATOM 2989 O O . GLU B 1 188 ? 16.031 12.492 2.842 1 98.12 188 GLU B O 1
ATOM 2994 N N . TYR B 1 189 ? 16.766 10.5 2.322 1 98.75 189 TYR B N 1
ATOM 2995 C CA . TYR B 1 189 ? 15.734 9.805 3.09 1 98.75 189 TYR B CA 1
ATOM 2996 C C . TYR B 1 189 ? 16.156 9.656 4.547 1 98.75 189 TYR B C 1
ATOM 2998 O O . TYR B 1 189 ? 17.25 9.195 4.84 1 98.75 189 TYR B O 1
ATOM 3006 N N . SER B 1 190 ? 15.266 10.039 5.457 1 98.12 190 SER B N 1
ATOM 3007 C CA . SER B 1 190 ? 15.469 9.875 6.891 1 98.12 190 SER B CA 1
ATOM 3008 C C . SER B 1 190 ? 14.461 8.898 7.48 1 98.12 190 SER B C 1
ATOM 3010 O O . SER B 1 190 ? 13.312 9.266 7.758 1 98.12 190 SER B O 1
ATOM 3012 N N . PRO B 1 191 ? 14.867 7.66 7.738 1 96.81 191 PRO B N 1
ATOM 3013 C CA . PRO B 1 191 ? 13.938 6.652 8.258 1 96.81 191 PRO B CA 1
ATOM 3014 C C . PRO B 1 191 ? 13.656 6.828 9.75 1 96.81 191 PRO B C 1
ATOM 3016 O O . PRO B 1 191 ? 14.039 5.984 10.562 1 96.81 191 PRO B O 1
ATOM 3019 N N . LEU B 1 192 ? 12.891 7.789 10.094 1 97.44 192 LEU B N 1
ATOM 3020 C CA . LEU B 1 192 ? 12.547 8.016 11.492 1 97.44 192 LEU B CA 1
ATOM 3021 C C . LEU B 1 192 ? 11.523 7 11.977 1 97.44 192 LEU B C 1
ATOM 3023 O O . LEU B 1 192 ? 10.508 6.773 11.312 1 97.44 192 LEU B O 1
ATOM 3027 N N . GLU B 1 193 ? 11.828 6.391 13.047 1 96.5 193 GLU B N 1
ATOM 3028 C CA . GLU B 1 193 ? 10.852 5.535 13.711 1 96.5 193 GLU B CA 1
ATOM 3029 C C . GLU B 1 193 ? 9.906 6.355 14.578 1 96.5 193 GLU B C 1
ATOM 3031 O O . GLU B 1 193 ? 10.148 7.539 14.836 1 96.5 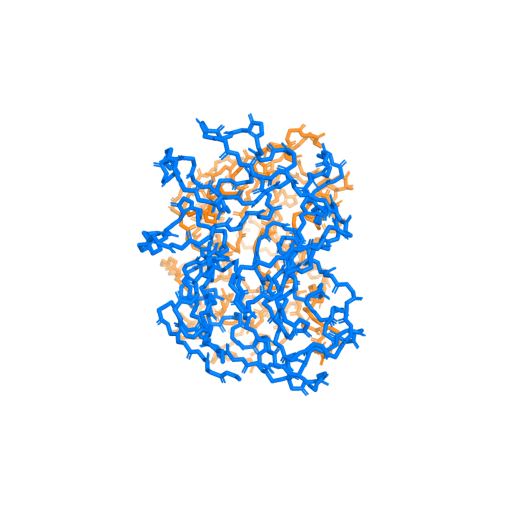193 GLU B O 1
ATOM 3036 N N . GLU B 1 194 ? 8.828 5.723 14.969 1 96.62 194 GLU B N 1
ATOM 3037 C CA . GLU B 1 194 ? 7.895 6.383 15.883 1 96.62 194 GLU B CA 1
ATOM 3038 C C . GLU B 1 194 ? 8.609 6.902 17.125 1 96.62 194 GLU B C 1
ATOM 3040 O O . GLU B 1 194 ? 9.367 6.168 17.766 1 96.62 194 GLU B O 1
ATOM 3045 N N . GLY B 1 195 ? 8.438 8.117 17.422 1 97.75 195 GLY B N 1
ATOM 3046 C CA . GLY B 1 195 ? 9.023 8.727 18.609 1 97.75 195 GLY B CA 1
ATOM 3047 C C . GLY B 1 195 ? 10.367 9.367 18.344 1 97.75 195 GLY B C 1
ATOM 3048 O O . GLY B 1 195 ? 10.867 10.133 19.172 1 97.75 195 GLY B O 1
ATOM 3049 N N . GLU B 1 196 ? 10.961 9.102 17.219 1 98.38 196 GLU B N 1
ATOM 3050 C CA . GLU B 1 196 ? 12.266 9.664 16.906 1 98.38 196 GLU B CA 1
ATOM 3051 C C . GLU B 1 196 ? 12.141 11.078 16.344 1 98.38 196 GLU B C 1
ATOM 3053 O O . GLU B 1 196 ? 11.094 11.445 15.805 1 98.38 196 GLU B O 1
ATOM 3058 N N . SER B 1 197 ? 13.211 11.812 16.5 1 98.44 197 SER B N 1
ATOM 3059 C CA . SER B 1 197 ? 13.203 13.211 16.094 1 98.44 197 SER B CA 1
ATOM 3060 C C . SER B 1 197 ? 14.391 13.531 15.195 1 98.44 197 SER B C 1
ATOM 3062 O O . SER B 1 197 ? 15.367 12.773 15.148 1 98.44 197 SER B O 1
ATOM 3064 N N . LEU B 1 198 ? 14.211 14.547 14.461 1 97 198 LEU B N 1
ATOM 3065 C CA . LEU B 1 198 ? 15.25 15.164 13.656 1 97 198 LEU B CA 1
ATOM 3066 C C . LEU B 1 198 ? 15.289 16.672 13.883 1 97 198 LEU B C 1
ATOM 3068 O O . LEU B 1 198 ? 14.25 17.297 14.078 1 97 198 LEU B O 1
ATOM 3072 N N . GLU B 1 199 ? 16.5 17.234 13.953 1 96.88 199 GLU B N 1
ATOM 3073 C CA . GLU B 1 199 ? 16.656 18.688 14.047 1 96.88 199 GLU B CA 1
ATOM 3074 C C . GLU B 1 199 ? 17.078 19.281 12.703 1 96.88 199 GLU B C 1
ATOM 3076 O O . GLU B 1 199 ? 17.922 18.719 12 1 96.88 199 GLU B O 1
ATOM 3081 N N . ILE B 1 200 ? 16.453 20.375 12.391 1 95.19 200 ILE B N 1
ATOM 3082 C CA . ILE B 1 200 ? 16.844 21.047 11.164 1 95.19 200 ILE B CA 1
ATOM 3083 C C . ILE B 1 200 ? 17.031 22.531 11.422 1 95.19 200 ILE B C 1
ATOM 3085 O O . ILE B 1 200 ? 16.406 23.094 12.328 1 95.19 200 ILE B O 1
#

Organism: Corynebacterium glutamicum (strain ATCC 13032 / DSM 20300 / JCM 1318 / BCRC 11384 / CCUG 27702 / LMG 3730 / NBRC 12168 / NCIMB 10025 / NRRL B-2784 / 534) (NCBI:txid196627)

Secondary structure (DSSP, 8-state):
-EEEE-STT-EEEEETTEEEEE---TT-----TTPEEE---S-TTT--GGG--TT-EEEE-HHHHTTSSS--EE--TT-EEEETTEEEEEE--BPPP--TTSPPPB--EEEETTTEEE-SSS-----S-SEEEEE--STT--HHHHHHHHHHS--SEEEEE--TTB-HHHHHHHHHHHHHHHHHHT-EE--PPTT-EEE-/-EEEE-STT-EEEEETTEEEEE---TT-----TTPEEE---S-TTT--GGG--TT--EEE-HHHHTTSSS--EE--TT-EEEETTEEEEEE--BPPP--TTSPPPB--EEEETTTEEE-SSS-----S-SEEEEE--STT--HHHHHHHHHHS--SEEEEE--TTB-HHHHHHHHHHHHHHHHHHT-EE--PPTT-EEE-

InterPro domains:
  IPR036866 Ribonuclease Z/Hydroxyacylglutathione hydrolase-like [G3DSA:3.60.15.10] (1-175)
  IPR036866 Ribonuclease Z/Hydroxyacylglutathione hydrolase-like [SSF56281] (8-178)
  IPR050114 UPF0173/UPF0282/UlaG metal-dependent hydrolases [PTHR43546] (1-198)

Nearest PDB structures (foldseek):
  8t1q-assembly1_A  TM=6.787E-01  e=9.382E-06  Homo sapiens
  6fm3-assembly1_A-2  TM=7.499E-01  e=9.342E-01  Vibrio phage phiVC8
  6fm0-assembly1_A  TM=7.112E-01  e=1.121E+00  Vibrio phage phiVC8
  6rm2-assembly1_A  TM=7.484E-01  e=1.717E+00  Vibrio phage phiVC8
  6flf-assembly1_A  TM=7.456E-01  e=2.795E+00  Vibrio phage phiVC8

Radius of gyration: 23.21 Å; Cα contacts (8 Å, |Δi|>4): 985; chains: 2; bounding box: 40×69×49 Å

Solvent-accessible surface area (backbone atoms only — not comparable to full-atom values): 20524 Å² total; per-residue (Å²): 79,40,40,30,36,41,50,30,59,14,36,34,43,34,51,94,91,31,39,37,36,34,16,50,11,66,86,37,62,78,87,61,80,88,32,39,36,38,36,31,35,66,49,53,68,29,38,29,56,88,78,61,52,84,86,52,52,36,37,24,29,62,73,30,51,73,70,37,92,44,78,56,46,72,48,49,55,74,41,70,53,69,53,80,91,41,39,36,38,31,36,57,58,56,30,51,62,47,41,94,91,48,82,66,46,65,19,26,18,41,31,41,68,76,33,38,36,41,33,47,67,40,86,69,94,53,68,69,27,51,31,32,49,39,59,62,43,57,58,59,39,26,41,49,55,50,47,53,46,36,66,74,33,34,25,53,24,34,32,75,23,35,50,66,31,38,32,75,64,32,50,51,52,48,51,54,52,46,48,53,48,18,63,73,46,68,23,45,62,47,90,67,47,73,73,34,70,48,78,99,79,38,40,31,36,41,52,31,59,14,35,35,43,34,50,93,90,31,38,37,36,32,17,51,10,65,86,36,62,77,87,61,81,88,31,37,37,38,36,30,36,64,50,51,65,27,37,31,56,88,79,60,53,84,88,52,51,36,39,23,29,62,72,30,49,73,70,38,93,43,79,55,46,70,48,48,55,77,42,69,52,68,53,81,91,40,39,38,38,30,36,58,58,54,31,50,61,46,39,93,90,50,84,68,48,64,19,26,19,42,31,39,68,76,32,39,36,40,32,46,67,40,84,71,94,53,69,70,27,52,32,33,49,39,62,63,44,56,58,59,39,26,41,48,56,51,47,52,45,34,66,77,33,34,25,52,23,33,32,74,24,35,49,65,32,38,33,74,63,32,49,52,51,48,50,54,52,45,48,52,48,18,64,73,46,68,22,43,62,45,89,67,48,74,73,35,69,51,79,99